Protein AF-A0A8J7I2N0-F1 (afdb_monomer)

Radius of gyration: 31.25 Å; Cα contacts (8 Å, |Δi|>4): 503; chains: 1; bounding box: 71×45×86 Å

Foldseek 3Di:
DLVVLLVLLVVLLVQVLVHDVSLVVLLVVLVVVLLVLLVVLLVLLVVVCVVPVVLVVVLVVVVCVVPVDPVVVVVVCLVCVLVCVVLVPPLVLLVLCLVVQDADPPADPVRRPRSVVSSCVSSVVVVVSSVVSVVSLVVSLSRPPDPVLCDVVHVCPVPSSLVSCCVRVNDVSSVVNVVSVVSNVSSSVVSVLVSCLRDCLVACVLVLLDDPCSVDSSVVSVVVSVVVSVVCVVCVNDPVLCVLLVSLVVLVVQLVVLVVVLVVVVVVVDPVVNVVSVVVSVSSVVSNVVSCVVRVSNVVVVVVVVVVSLVSSVVSVVVVVPDLLAQEEAEDPQRVVVLVVLLVDAAEEEEAEDDVVAPVRVVVSVVVQCVVVVPDPPRDYAYEYEAADQLSPADNYWYWYWDDHPPHTYTYTYGSDDVSVVVVVQVVSCVVSVHRHHYDWDFEPDDVVVQVVCCSPRVDHGDTHDDD

Sequence (468 aa):
SIQLKNAVIALLGVVFIRGFREAIGIAVFLVGVYLLLNLIVICVGLFQIVNQPTAIASWQAALFARHSNPLIMLAVATLLFPKLALGLSGFETGVTVMPLVQGSSNDTPQYPKGRIRNTRKLLTTAAVIMSFFLLTSSLITTLLIPAAEFANGGKAYGRALAYLAHLYLGNTFGTIYDLSTISILWFAGASAMAGLLNIVPRYLPRYGMAPNWARATRPLVLVYTTIAFIVTIIFRANVEAQGGAYATGVLVLMSSAALAVTLSIHRQRSKQKTLVFAIITLVFIYTTVVNIIERPEGIRIAAFFIGTIILTSLVSRVWRSTELRVERIEIDENARQFIAEESQGAIRIIANRLNEGDEQEYFCKEKEVREDNHIPSTDPVLFLEIMVSDASDFADVIRVKGVQVGNYRILRAESAAVPNAIAALLLHIRDQTGKIPHAYFGWVEGNPIQYLLRFILFGEGDIQGERI

Mean predicted aligned error: 11.88 Å

Organism: NCBI:txid2794033

Structure (mmCIF, N/CA/C/O backbone):
data_AF-A0A8J7I2N0-F1
#
_entry.id   AF-A0A8J7I2N0-F1
#
loop_
_atom_site.group_PDB
_atom_site.id
_atom_site.type_symbol
_atom_site.label_atom_id
_atom_site.label_alt_id
_atom_site.label_comp_id
_atom_site.label_asym_id
_atom_site.label_entity_id
_atom_site.label_seq_id
_atom_site.pdbx_PDB_ins_code
_atom_site.Cartn_x
_atom_site.Cartn_y
_atom_site.Cartn_z
_atom_site.occupancy
_atom_site.B_iso_or_equiv
_atom_site.auth_seq_id
_atom_site.auth_comp_id
_atom_site.auth_asym_id
_atom_site.auth_atom_id
_atom_site.pdbx_PDB_model_num
ATOM 1 N N . SER A 1 1 ? -7.565 -2.898 -25.913 1.00 65.25 1 SER A N 1
ATOM 2 C CA . SER A 1 1 ? -8.988 -2.491 -25.924 1.00 65.25 1 SER A CA 1
ATOM 3 C C . SER A 1 1 ? -9.542 -2.486 -24.500 1.00 65.25 1 SER A C 1
ATOM 5 O O . SER A 1 1 ? -8.970 -3.150 -23.639 1.00 65.25 1 SER A O 1
ATOM 7 N N . ILE A 1 2 ? -10.634 -1.755 -24.234 1.00 73.88 2 ILE A N 1
ATOM 8 C CA . ILE A 1 2 ? -11.323 -1.750 -22.922 1.00 73.88 2 ILE A CA 1
ATOM 9 C C . ILE A 1 2 ? -11.782 -3.167 -22.537 1.00 73.88 2 ILE A C 1
ATOM 11 O O . ILE A 1 2 ? -11.589 -3.588 -21.402 1.00 73.88 2 ILE A O 1
ATOM 15 N N . GLN A 1 3 ? -12.297 -3.932 -23.504 1.00 75.56 3 GLN A N 1
ATOM 16 C CA . GLN A 1 3 ? -12.745 -5.316 -23.308 1.00 75.56 3 GLN A CA 1
ATOM 17 C C . GLN A 1 3 ? -11.638 -6.228 -22.767 1.00 75.56 3 GLN A C 1
ATOM 19 O O . GLN A 1 3 ? -11.866 -6.951 -21.802 1.00 75.56 3 GLN A O 1
ATOM 24 N N . LEU A 1 4 ? -10.425 -6.144 -23.328 1.00 79.62 4 LEU A N 1
ATOM 25 C CA . LEU A 1 4 ? -9.295 -6.939 -22.849 1.00 79.62 4 LEU A CA 1
ATOM 26 C C . LEU A 1 4 ? -8.942 -6.586 -21.400 1.00 79.62 4 LEU A C 1
ATOM 28 O O . LEU A 1 4 ? -8.767 -7.481 -20.583 1.00 79.62 4 LEU A O 1
ATOM 32 N N . LYS A 1 5 ? -8.894 -5.293 -21.049 1.00 78.19 5 LYS A N 1
ATOM 33 C CA . LYS A 1 5 ? -8.591 -4.879 -19.668 1.00 78.19 5 LYS A CA 1
ATOM 34 C C . LYS A 1 5 ? -9.659 -5.352 -18.687 1.00 78.19 5 LYS A C 1
ATOM 36 O O . LYS A 1 5 ? -9.324 -5.844 -17.618 1.00 78.19 5 LYS A O 1
ATOM 41 N N . ASN A 1 6 ? -10.926 -5.275 -19.076 1.00 80.00 6 ASN A N 1
ATOM 42 C CA . ASN A 1 6 ? -12.037 -5.760 -18.265 1.00 80.00 6 ASN A CA 1
ATOM 43 C C . ASN A 1 6 ? -11.976 -7.281 -18.049 1.00 80.00 6 ASN A C 1
ATOM 45 O O . ASN A 1 6 ? -12.149 -7.741 -16.924 1.00 80.00 6 ASN A O 1
ATOM 49 N N . ALA A 1 7 ? -11.670 -8.063 -19.088 1.00 83.44 7 ALA A N 1
ATOM 50 C CA . ALA A 1 7 ? -11.493 -9.513 -18.961 1.00 83.44 7 ALA A CA 1
ATOM 51 C C . ALA A 1 7 ? -10.345 -9.865 -18.000 1.00 83.44 7 ALA A C 1
ATOM 53 O O . ALA A 1 7 ? -10.460 -10.742 -17.148 1.00 83.44 7 ALA A O 1
ATOM 54 N N . VAL A 1 8 ? -9.252 -9.117 -18.103 1.00 83.00 8 VAL A N 1
ATOM 55 C CA . VAL A 1 8 ? -8.057 -9.251 -17.273 1.00 83.00 8 VAL A CA 1
ATOM 56 C C . VAL A 1 8 ? -8.347 -8.871 -15.800 1.00 83.00 8 VAL A C 1
ATOM 58 O O . VAL A 1 8 ? -7.908 -9.568 -14.883 1.00 83.00 8 VAL A O 1
ATOM 61 N N . ILE A 1 9 ? -9.175 -7.849 -15.545 1.00 84.06 9 ILE A N 1
ATOM 62 C CA . ILE A 1 9 ? -9.681 -7.505 -14.198 1.00 84.06 9 ILE A CA 1
ATOM 63 C C . ILE A 1 9 ? -10.596 -8.605 -13.644 1.00 84.06 9 ILE A C 1
ATOM 65 O O . ILE A 1 9 ? -10.467 -8.972 -12.475 1.00 84.06 9 ILE A O 1
ATOM 69 N N . ALA A 1 10 ? -11.492 -9.161 -14.468 1.00 85.44 10 ALA A N 1
ATOM 70 C CA . ALA A 1 10 ? -12.362 -10.266 -14.063 1.00 85.44 10 ALA A CA 1
ATOM 71 C C . ALA A 1 10 ? -11.536 -11.479 -13.619 1.00 85.44 10 ALA A C 1
ATOM 73 O O . ALA A 1 10 ? -11.779 -12.038 -12.549 1.00 85.44 10 ALA A O 1
ATOM 74 N N . LEU A 1 11 ? -10.524 -11.846 -14.412 1.00 85.62 11 LEU A N 1
ATOM 75 C CA . LEU A 1 11 ? -9.653 -12.979 -14.114 1.00 85.62 11 LEU A CA 1
ATOM 76 C C . LEU A 1 11 ? -8.907 -12.778 -12.791 1.00 85.62 11 LEU A C 1
ATOM 78 O O . LEU A 1 11 ? -8.811 -13.705 -11.990 1.00 85.62 11 LEU A O 1
ATOM 82 N N . LEU A 1 12 ? -8.451 -11.550 -12.522 1.00 84.19 12 LEU A N 1
ATOM 83 C CA . LEU A 1 12 ? -7.837 -11.198 -11.244 1.00 84.19 12 LEU A CA 1
ATOM 84 C C . LEU A 1 12 ? -8.823 -11.374 -10.078 1.00 84.19 12 LEU A C 1
ATOM 86 O O . LEU A 1 12 ? -8.484 -12.011 -9.084 1.00 84.19 12 LEU A O 1
ATOM 90 N N . GLY A 1 13 ? -10.056 -10.875 -10.213 1.00 83.38 13 GLY A N 1
ATOM 91 C CA . GLY A 1 13 ? -11.102 -11.052 -9.200 1.00 83.38 13 GLY A CA 1
ATOM 92 C C . GLY A 1 13 ? -11.373 -12.526 -8.884 1.00 83.38 13 GLY A C 1
ATOM 93 O O . GLY A 1 13 ? -11.424 -12.908 -7.716 1.00 83.38 13 GLY A O 1
ATOM 94 N N . VAL A 1 14 ? -11.455 -13.379 -9.911 1.00 85.69 14 VAL A N 1
ATOM 95 C CA . VAL A 1 14 ? -11.649 -14.832 -9.751 1.00 85.69 14 VAL A CA 1
ATOM 96 C C . VAL A 1 14 ? -10.499 -15.478 -8.972 1.00 85.69 14 VAL A C 1
ATOM 98 O O . VAL A 1 14 ? -10.751 -16.261 -8.054 1.00 85.69 14 VAL A O 1
ATOM 101 N N . VAL A 1 15 ? -9.246 -15.123 -9.279 1.00 84.31 15 VAL A N 1
ATOM 102 C CA . VAL A 1 15 ? -8.064 -15.633 -8.558 1.00 84.31 15 VAL A CA 1
ATOM 103 C C . VAL A 1 15 ? -8.141 -15.292 -7.063 1.00 84.31 15 VAL A C 1
ATOM 105 O O . VAL A 1 15 ? -7.906 -16.155 -6.215 1.00 84.31 15 VAL A O 1
ATOM 108 N N . PHE A 1 16 ? -8.538 -14.065 -6.715 1.00 79.81 16 PHE A N 1
ATOM 109 C CA . PHE A 1 16 ? -8.645 -13.643 -5.314 1.00 79.81 16 PHE A CA 1
ATOM 110 C C . PHE A 1 16 ? -9.841 -14.240 -4.567 1.00 79.81 16 PHE A C 1
ATOM 112 O O . PHE A 1 16 ? -9.745 -14.460 -3.358 1.00 79.81 16 PHE A O 1
ATOM 119 N N . ILE A 1 17 ? -10.940 -14.554 -5.260 1.00 83.44 17 ILE A N 1
ATOM 120 C CA . ILE A 1 17 ? -12.069 -15.290 -4.668 1.00 83.44 17 ILE A CA 1
ATOM 121 C C . ILE A 1 17 ? -11.641 -16.713 -4.280 1.00 83.44 17 ILE A C 1
ATOM 123 O O . ILE A 1 17 ? -12.040 -17.207 -3.219 1.00 83.44 17 ILE A O 1
ATOM 127 N N . ARG A 1 18 ? -10.821 -17.358 -5.123 1.00 80.62 18 ARG A N 1
ATOM 128 C CA . ARG A 1 18 ? -10.357 -18.740 -4.935 1.00 80.62 18 ARG A CA 1
ATOM 129 C C . ARG A 1 18 ? -9.369 -18.867 -3.772 1.00 80.62 18 ARG A C 1
ATOM 131 O O . ARG A 1 18 ? -9.512 -19.769 -2.949 1.00 80.62 18 ARG A O 1
ATOM 138 N N . GLY A 1 19 ? -8.461 -17.901 -3.617 1.00 74.81 19 GLY A N 1
ATOM 139 C CA . GLY A 1 19 ? -7.714 -17.710 -2.375 1.00 74.81 19 GLY A CA 1
ATOM 140 C C . GLY A 1 19 ? -6.313 -17.125 -2.543 1.00 74.81 19 GLY A C 1
ATOM 141 O O . GLY A 1 19 ? -5.618 -17.344 -3.532 1.00 74.81 19 GLY A O 1
ATOM 142 N N . PHE A 1 20 ? -5.852 -16.423 -1.506 1.00 71.00 20 PHE A N 1
ATOM 143 C CA . PHE A 1 20 ? -4.576 -15.698 -1.509 1.00 71.00 20 PHE A CA 1
ATOM 144 C C . PHE A 1 20 ? -3.339 -16.594 -1.717 1.00 71.00 20 PHE A C 1
ATOM 146 O O . PHE A 1 20 ? -2.374 -16.190 -2.363 1.00 71.00 20 PHE A O 1
ATOM 153 N N . ARG A 1 21 ? -3.365 -17.833 -1.208 1.00 74.62 21 ARG A N 1
ATOM 154 C CA . ARG A 1 21 ? -2.244 -18.777 -1.350 1.00 74.62 21 ARG A CA 1
ATOM 155 C C . ARG A 1 21 ? -2.007 -19.177 -2.809 1.00 74.62 21 ARG A C 1
ATOM 157 O O . ARG A 1 21 ? -0.857 -19.280 -3.225 1.00 74.62 21 ARG A O 1
ATOM 164 N N . GLU A 1 22 ? -3.078 -19.376 -3.572 1.00 76.06 22 GLU A N 1
ATOM 165 C CA . GLU A 1 22 ? -2.989 -19.707 -4.997 1.00 76.06 22 GLU A CA 1
ATOM 166 C C . GLU A 1 22 ? -2.450 -18.517 -5.802 1.00 76.06 22 GLU A C 1
ATOM 168 O O . GLU A 1 22 ? -1.571 -18.689 -6.647 1.00 76.06 22 GLU A O 1
ATOM 173 N N . ALA A 1 23 ? -2.895 -17.299 -5.466 1.00 78.81 23 ALA A N 1
ATOM 174 C CA . ALA A 1 23 ? -2.398 -16.070 -6.079 1.00 78.81 23 ALA A CA 1
ATOM 175 C C . ALA A 1 23 ? -0.875 -15.909 -5.902 1.00 78.81 23 ALA A C 1
ATOM 177 O O . ALA A 1 23 ? -0.179 -15.600 -6.867 1.00 78.81 23 ALA A O 1
ATOM 178 N N . ILE A 1 24 ? -0.328 -16.177 -4.707 1.00 79.75 24 ILE A N 1
ATOM 179 C CA . ILE A 1 24 ? 1.128 -16.101 -4.471 1.00 79.75 24 ILE A CA 1
ATOM 180 C C . ILE A 1 24 ? 1.899 -17.081 -5.365 1.00 79.75 24 ILE A C 1
ATOM 182 O O . ILE A 1 24 ? 2.949 -16.717 -5.891 1.00 79.75 24 ILE A O 1
ATOM 186 N N . GLY A 1 25 ? 1.400 -18.306 -5.554 1.00 82.50 25 GLY A N 1
ATOM 187 C CA . GLY A 1 25 ? 2.069 -19.296 -6.405 1.00 82.50 25 GLY A CA 1
ATOM 188 C C . GLY A 1 25 ? 2.248 -18.796 -7.842 1.00 82.50 25 GLY A C 1
ATOM 189 O O . GLY A 1 25 ? 3.346 -18.865 -8.393 1.00 82.50 25 GLY A O 1
ATOM 190 N N . ILE A 1 26 ? 1.191 -18.204 -8.406 1.00 85.69 26 ILE A N 1
ATOM 191 C CA . ILE A 1 26 ? 1.220 -17.573 -9.734 1.00 85.69 26 ILE A CA 1
ATOM 192 C C . ILE A 1 26 ? 2.195 -16.386 -9.746 1.00 85.69 26 ILE A C 1
ATOM 194 O O . ILE A 1 26 ? 2.990 -16.247 -10.677 1.00 85.69 26 ILE A O 1
ATOM 198 N N . ALA A 1 27 ? 2.181 -15.565 -8.690 1.00 86.25 27 ALA A N 1
ATOM 199 C CA . ALA A 1 27 ? 3.058 -14.405 -8.550 1.00 86.25 27 ALA A CA 1
ATOM 200 C C . ALA A 1 27 ? 4.542 -14.784 -8.635 1.00 86.25 27 ALA A C 1
ATOM 202 O O . ALA A 1 27 ? 5.295 -14.161 -9.377 1.00 86.25 27 ALA A O 1
ATOM 203 N N . VAL A 1 28 ? 4.959 -15.817 -7.894 1.00 89.56 28 VAL A N 1
ATOM 204 C CA . VAL A 1 28 ? 6.361 -16.263 -7.847 1.00 89.56 28 VAL A CA 1
ATOM 205 C C . VAL A 1 28 ? 6.841 -16.690 -9.232 1.00 89.56 28 VAL A C 1
ATOM 207 O O . VAL A 1 28 ? 7.932 -16.299 -9.644 1.00 89.56 28 VAL A O 1
ATOM 210 N N . PHE A 1 29 ? 6.018 -17.439 -9.969 1.00 91.88 29 PHE A N 1
ATOM 211 C CA . PHE A 1 29 ? 6.348 -17.866 -11.326 1.00 91.88 29 PHE A CA 1
ATOM 212 C C . PHE A 1 29 ? 6.474 -16.676 -12.287 1.00 91.88 29 PHE A C 1
ATOM 214 O O . PHE A 1 29 ? 7.501 -16.528 -12.948 1.00 91.88 29 PHE A O 1
ATOM 221 N N . LEU A 1 30 ? 5.471 -15.790 -12.323 1.00 93.31 30 LEU A N 1
ATOM 222 C CA . LEU A 1 30 ? 5.473 -14.620 -13.209 1.00 93.31 30 LEU A CA 1
ATOM 223 C C . LEU A 1 30 ? 6.647 -13.677 -12.922 1.00 93.31 30 LEU A C 1
ATOM 225 O O . LEU A 1 30 ? 7.318 -13.230 -13.853 1.00 93.31 30 LEU A O 1
ATOM 229 N N . VAL A 1 31 ? 6.919 -13.398 -11.643 1.00 92.94 31 VAL A N 1
ATOM 230 C CA . VAL A 1 31 ? 8.052 -12.562 -11.225 1.00 92.94 31 VAL A CA 1
ATOM 231 C C . VAL A 1 31 ? 9.368 -13.228 -11.615 1.00 92.94 31 VAL A C 1
ATOM 233 O O . VAL A 1 31 ? 10.224 -12.566 -12.192 1.00 92.94 31 VAL A O 1
ATOM 236 N N . GLY A 1 32 ? 9.532 -14.528 -11.354 1.00 95.12 32 GLY A N 1
ATOM 237 C CA . GLY A 1 32 ? 10.750 -15.263 -11.700 1.00 95.12 32 GLY A CA 1
ATOM 238 C C . GLY A 1 32 ? 11.071 -15.200 -13.194 1.00 95.12 32 GLY A C 1
ATOM 239 O O . GLY A 1 32 ? 12.189 -14.845 -13.566 1.00 95.12 32 GLY A O 1
ATOM 240 N N . VAL A 1 33 ? 10.075 -15.462 -14.048 1.00 96.50 33 VAL A N 1
ATOM 241 C CA . VAL A 1 33 ? 10.218 -15.369 -15.511 1.00 96.50 33 VAL A CA 1
ATOM 242 C C . VAL A 1 33 ? 10.556 -13.940 -15.937 1.00 96.50 33 VAL A C 1
ATOM 244 O O . VAL A 1 33 ? 11.507 -13.733 -16.689 1.00 96.50 33 VAL A O 1
ATOM 247 N N . TYR A 1 34 ? 9.837 -12.941 -15.422 1.00 95.81 34 TYR A N 1
ATOM 248 C CA . TYR A 1 34 ? 10.063 -11.546 -15.792 1.00 95.81 34 TYR A CA 1
ATOM 249 C C . TYR A 1 34 ? 11.453 -11.041 -15.379 1.00 95.81 34 TYR A C 1
ATOM 251 O O . TYR A 1 34 ? 12.129 -10.375 -16.164 1.00 95.81 34 TYR A O 1
ATOM 259 N N . LEU A 1 35 ? 11.914 -11.367 -14.168 1.00 96.38 35 LEU A N 1
ATOM 260 C CA . LEU A 1 35 ? 13.252 -10.988 -13.706 1.00 96.38 35 LEU A CA 1
ATOM 261 C C . LEU A 1 35 ? 14.345 -11.678 -14.527 1.00 96.38 35 LEU A C 1
ATOM 263 O O . LEU A 1 35 ? 15.333 -11.033 -14.870 1.00 96.38 35 LEU A O 1
ATOM 267 N N . LEU A 1 36 ? 14.158 -12.950 -14.891 1.00 97.69 36 LEU A N 1
ATOM 268 C CA . LEU A 1 36 ? 15.097 -13.675 -15.747 1.00 97.69 36 LEU A CA 1
ATOM 269 C C . LEU A 1 36 ? 15.204 -13.032 -17.134 1.00 97.69 36 LEU A C 1
ATOM 271 O O . LEU A 1 36 ? 16.306 -12.771 -17.610 1.00 97.69 36 LEU A O 1
ATOM 275 N N . LEU A 1 37 ? 14.069 -12.734 -17.769 1.00 97.75 37 LEU A N 1
ATOM 276 C CA . LEU A 1 37 ? 14.053 -12.098 -19.085 1.00 97.75 37 LEU A CA 1
ATOM 277 C C . LEU A 1 37 ? 14.690 -10.704 -19.044 1.00 97.75 37 LEU A C 1
ATOM 279 O O . LEU A 1 37 ? 15.483 -10.372 -19.921 1.00 97.75 37 LEU A O 1
ATOM 283 N N . ASN A 1 38 ? 14.419 -9.911 -18.002 1.00 96.94 38 ASN A N 1
ATOM 284 C CA . ASN A 1 38 ? 15.099 -8.630 -17.802 1.00 96.94 38 ASN A CA 1
ATOM 285 C C . ASN A 1 38 ? 16.604 -8.791 -17.621 1.00 96.94 38 ASN A C 1
ATOM 287 O O . ASN A 1 38 ? 17.364 -8.015 -18.193 1.00 96.94 38 ASN A O 1
ATOM 291 N N . LEU A 1 39 ? 17.038 -9.788 -16.847 1.00 97.69 39 LEU A N 1
ATOM 292 C CA . LEU A 1 39 ? 18.455 -10.044 -16.624 1.00 97.69 39 LEU A CA 1
ATOM 293 C C . LEU A 1 39 ? 19.161 -10.350 -17.948 1.00 97.69 39 LEU A C 1
ATOM 295 O O . LEU A 1 39 ? 20.216 -9.783 -18.208 1.00 97.69 39 LEU A O 1
ATOM 299 N N . ILE A 1 40 ? 18.550 -11.163 -18.815 1.00 97.94 40 ILE A N 1
ATOM 300 C CA . ILE A 1 40 ? 19.077 -11.465 -20.154 1.00 97.94 40 ILE A CA 1
ATOM 301 C C . ILE A 1 40 ? 19.218 -10.183 -20.987 1.00 97.94 40 ILE A C 1
ATOM 303 O O . ILE A 1 40 ? 20.294 -9.921 -21.526 1.00 97.94 40 ILE A O 1
ATOM 307 N N . VAL A 1 41 ? 18.168 -9.356 -21.058 1.00 97.44 41 VAL A N 1
ATOM 308 C CA . VAL A 1 41 ? 18.194 -8.083 -21.805 1.00 97.44 41 VAL A CA 1
ATOM 309 C C . VAL A 1 41 ? 19.276 -7.148 -21.262 1.00 97.44 41 VAL A C 1
ATOM 311 O O . VAL A 1 41 ? 20.012 -6.539 -22.038 1.00 97.44 41 VAL A O 1
ATOM 314 N N . ILE A 1 42 ? 19.417 -7.066 -19.937 1.00 97.44 42 ILE A N 1
ATOM 315 C CA . ILE A 1 42 ? 20.438 -6.251 -19.274 1.00 97.44 42 ILE A CA 1
ATOM 316 C C . ILE A 1 42 ? 21.844 -6.753 -19.591 1.00 97.44 42 ILE A C 1
ATOM 318 O O . ILE A 1 42 ? 22.692 -5.954 -19.978 1.00 97.44 42 ILE A O 1
ATOM 322 N N . CYS A 1 43 ? 22.097 -8.057 -19.471 1.00 97.31 43 CYS A N 1
ATOM 323 C CA . CYS A 1 43 ? 23.394 -8.648 -19.786 1.00 97.31 43 CYS A CA 1
ATOM 324 C C . CYS A 1 43 ? 23.793 -8.389 -21.244 1.00 97.31 43 CYS A C 1
ATOM 326 O O . CYS A 1 43 ? 24.930 -7.997 -21.502 1.00 97.31 43 CYS A O 1
ATOM 328 N N . VAL A 1 44 ? 22.859 -8.538 -22.187 1.00 96.69 44 VAL A N 1
ATOM 329 C CA . VAL A 1 44 ? 23.109 -8.239 -23.604 1.00 96.69 44 VAL A CA 1
ATOM 330 C C . VAL A 1 44 ? 23.345 -6.748 -23.827 1.00 96.69 44 VAL A C 1
ATOM 332 O O . VAL A 1 44 ? 24.286 -6.388 -24.526 1.00 96.69 44 VAL A O 1
ATOM 335 N N . GLY A 1 45 ? 22.562 -5.868 -23.199 1.00 95.44 45 GLY A N 1
ATOM 336 C CA . GLY A 1 45 ? 22.783 -4.423 -23.279 1.00 95.44 45 GLY A CA 1
ATOM 337 C C . GLY A 1 45 ? 24.162 -4.013 -22.752 1.00 95.44 45 GLY A C 1
ATOM 338 O O . GLY A 1 45 ? 24.889 -3.278 -23.414 1.00 95.44 45 GLY A O 1
ATOM 339 N N . LEU A 1 46 ? 24.572 -4.546 -21.599 1.00 94.94 46 LEU A N 1
ATOM 340 C CA . LEU A 1 46 ? 25.909 -4.311 -21.046 1.00 94.94 46 LEU A CA 1
ATOM 341 C C . LEU A 1 46 ? 27.010 -4.827 -21.980 1.00 94.94 46 LEU A C 1
ATOM 343 O O . LEU A 1 46 ? 28.001 -4.131 -22.189 1.00 94.94 46 LEU A O 1
ATOM 347 N N . PHE A 1 47 ? 26.821 -5.999 -22.590 1.00 95.25 47 PHE A N 1
ATOM 348 C CA . PHE A 1 47 ? 27.749 -6.534 -23.587 1.00 95.25 47 PHE A CA 1
ATOM 349 C C . PHE A 1 47 ? 27.892 -5.605 -24.803 1.00 95.25 47 PHE A C 1
ATOM 351 O O . PHE A 1 47 ? 29.009 -5.352 -25.250 1.00 95.25 47 PHE A O 1
ATOM 358 N N . GLN A 1 48 ? 26.791 -5.028 -25.299 1.00 93.56 48 GLN A N 1
ATOM 359 C CA . GLN A 1 48 ? 26.844 -4.057 -26.400 1.00 93.56 48 GLN A CA 1
ATOM 360 C C . GLN A 1 48 ? 27.608 -2.783 -26.021 1.00 93.56 48 GLN A C 1
ATOM 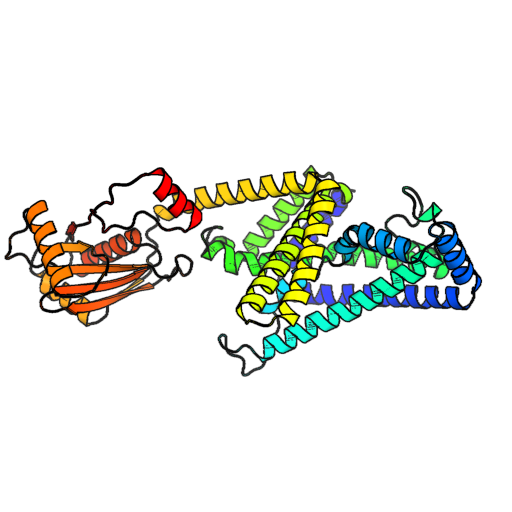362 O O . GLN A 1 48 ? 28.396 -2.289 -26.823 1.00 93.56 48 GLN A O 1
ATOM 367 N N . ILE A 1 49 ? 27.440 -2.281 -24.793 1.00 92.06 49 ILE A N 1
ATOM 368 C CA . ILE A 1 49 ? 28.170 -1.099 -24.306 1.00 92.06 49 ILE A CA 1
ATOM 369 C C . ILE A 1 49 ? 29.674 -1.367 -24.236 1.00 92.06 49 ILE A C 1
ATOM 371 O O . ILE A 1 49 ? 30.465 -0.533 -24.670 1.00 92.06 49 ILE A O 1
ATOM 375 N N . VAL A 1 50 ? 30.078 -2.529 -23.715 1.00 92.31 50 VAL A N 1
ATOM 376 C CA . VAL A 1 50 ? 31.498 -2.906 -23.627 1.00 92.31 50 VAL A CA 1
ATOM 377 C C . VAL A 1 50 ? 32.131 -2.999 -25.020 1.00 92.31 50 VAL A C 1
ATOM 379 O O . VAL A 1 50 ? 33.263 -2.558 -25.205 1.00 92.31 50 VAL A O 1
ATOM 382 N N . ASN A 1 51 ? 31.389 -3.496 -26.013 1.00 91.38 51 ASN A N 1
ATOM 383 C CA . ASN A 1 51 ? 31.862 -3.597 -27.397 1.00 91.38 51 ASN A CA 1
ATOM 384 C C . ASN A 1 51 ? 31.790 -2.277 -28.183 1.00 91.38 51 ASN A C 1
ATOM 386 O O . ASN A 1 51 ? 32.390 -2.176 -29.253 1.00 91.38 51 ASN A O 1
ATOM 390 N N . GLN A 1 52 ? 31.086 -1.260 -27.676 1.00 85.75 52 GLN A N 1
ATOM 391 C CA . GLN A 1 52 ? 30.971 0.065 -28.294 1.00 85.75 52 GLN A CA 1
ATOM 392 C C . GLN A 1 52 ? 31.357 1.177 -27.300 1.00 85.75 52 GLN A C 1
ATOM 394 O O . GLN A 1 52 ? 30.493 1.913 -26.814 1.00 85.75 52 GLN A O 1
ATOM 399 N N . PRO A 1 53 ? 32.664 1.377 -27.027 1.00 79.06 53 PRO A N 1
ATOM 400 C CA . PRO A 1 53 ? 33.133 2.365 -26.047 1.00 79.06 53 PRO A CA 1
ATOM 401 C C . PRO A 1 53 ? 32.709 3.809 -26.369 1.00 79.06 53 PRO A C 1
ATOM 403 O O . PRO A 1 53 ? 32.617 4.659 -25.480 1.00 79.06 53 PRO A O 1
ATOM 406 N N . THR A 1 54 ? 32.413 4.093 -27.640 1.00 85.56 54 THR A N 1
ATOM 407 C CA . THR A 1 54 ? 31.929 5.396 -28.112 1.00 85.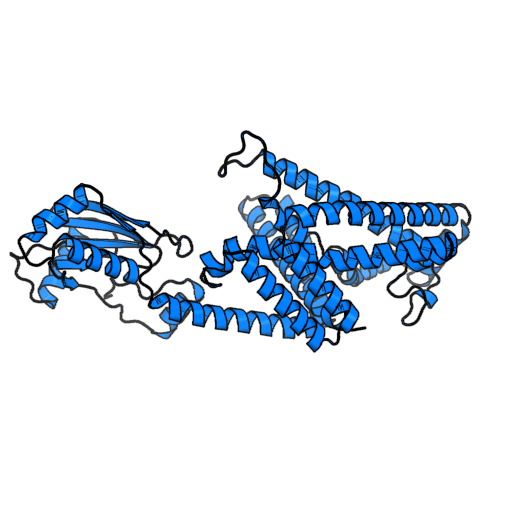56 54 THR A CA 1
ATOM 408 C C . THR A 1 54 ? 30.582 5.789 -27.503 1.00 85.56 54 THR A C 1
ATOM 410 O O . THR A 1 54 ? 30.319 6.984 -27.369 1.00 85.56 54 THR A O 1
ATOM 413 N N . ALA A 1 55 ? 29.748 4.836 -27.070 1.00 83.19 55 ALA A N 1
ATOM 414 C CA . ALA A 1 55 ? 28.473 5.123 -26.408 1.00 83.19 55 ALA A CA 1
ATOM 415 C C . ALA A 1 55 ? 28.673 5.885 -25.084 1.00 83.19 55 ALA A C 1
ATOM 417 O O . ALA A 1 55 ? 27.981 6.863 -24.808 1.00 83.19 55 ALA A O 1
ATOM 418 N N . ILE A 1 56 ? 29.678 5.499 -24.291 1.00 86.38 56 ILE A N 1
ATOM 419 C CA . ILE A 1 56 ? 29.992 6.174 -23.023 1.00 86.38 56 ILE A CA 1
ATOM 420 C C . ILE A 1 56 ? 30.591 7.556 -23.294 1.00 86.38 56 ILE A C 1
ATOM 422 O O . ILE A 1 56 ? 30.171 8.540 -22.686 1.00 86.38 56 ILE A O 1
ATOM 426 N N . ALA A 1 57 ? 31.541 7.641 -24.230 1.00 86.50 57 ALA A N 1
ATOM 427 C CA . ALA A 1 57 ? 32.202 8.899 -24.566 1.00 86.50 57 ALA A CA 1
ATOM 428 C C . ALA A 1 57 ? 31.216 9.938 -25.130 1.00 86.50 57 ALA A C 1
ATOM 430 O O . ALA A 1 57 ? 31.238 11.100 -24.729 1.00 86.50 57 ALA A O 1
ATOM 431 N N . SER A 1 58 ? 30.311 9.517 -26.019 1.00 86.06 58 SER A N 1
ATOM 432 C CA . SER A 1 58 ? 29.280 10.390 -26.596 1.00 86.06 58 SER A CA 1
ATOM 433 C C . SER A 1 58 ? 28.262 10.854 -25.555 1.00 86.06 58 SER A C 1
ATOM 435 O O . SER A 1 58 ? 27.915 12.035 -25.534 1.00 86.06 58 SER A O 1
ATOM 437 N N . TRP A 1 59 ? 27.841 9.973 -24.643 1.00 88.19 59 TRP A N 1
ATOM 438 C CA . TRP A 1 59 ? 26.979 10.348 -23.523 1.00 88.19 59 TRP A CA 1
ATOM 439 C C . TRP A 1 59 ? 27.648 11.373 -22.600 1.00 88.19 59 TRP A C 1
ATOM 441 O O . TRP A 1 59 ? 27.039 12.397 -22.286 1.00 88.19 59 TRP A O 1
ATOM 451 N N . GLN A 1 60 ? 28.910 11.152 -22.215 1.00 87.31 60 GLN A N 1
ATOM 452 C CA . GLN A 1 60 ? 29.669 12.107 -21.400 1.00 87.31 60 GLN A CA 1
ATOM 453 C C . GLN A 1 60 ? 29.794 13.461 -22.104 1.00 87.31 60 GLN A C 1
ATOM 455 O O . GLN A 1 60 ? 29.500 14.495 -21.504 1.00 87.31 60 GLN A O 1
ATOM 460 N N . ALA A 1 61 ? 30.165 13.464 -23.387 1.00 87.81 61 ALA A N 1
ATOM 461 C CA . ALA A 1 61 ? 30.283 14.686 -24.175 1.00 87.81 61 ALA A CA 1
ATOM 462 C C . ALA A 1 61 ? 28.950 15.451 -24.250 1.00 87.81 61 ALA A C 1
ATOM 464 O O . ALA A 1 61 ? 28.922 16.657 -24.014 1.00 87.81 61 ALA A O 1
ATOM 465 N N . ALA A 1 62 ? 27.834 14.760 -24.501 1.00 86.19 62 ALA A N 1
ATOM 466 C CA . ALA A 1 62 ? 26.505 15.371 -24.539 1.00 86.19 62 ALA A CA 1
ATOM 467 C C . ALA A 1 62 ? 26.088 15.961 -23.180 1.00 86.19 62 ALA A C 1
ATOM 469 O O . ALA A 1 62 ? 25.480 17.033 -23.117 1.00 86.19 62 ALA A O 1
ATOM 470 N N . LEU A 1 63 ? 26.435 15.278 -22.088 1.00 86.12 63 LEU A N 1
ATOM 471 C CA . LEU A 1 63 ? 26.104 15.689 -20.729 1.00 86.12 63 LEU A CA 1
ATOM 472 C C . LEU A 1 63 ? 26.846 16.976 -20.334 1.00 86.12 63 LEU A C 1
ATOM 474 O O . LEU A 1 63 ? 26.209 17.918 -19.858 1.00 86.12 63 LEU A O 1
ATOM 478 N N . PHE A 1 64 ? 28.148 17.066 -20.621 1.00 88.44 64 PHE A N 1
ATOM 479 C CA . PHE A 1 64 ? 28.941 18.279 -20.383 1.00 88.44 64 PHE A CA 1
ATOM 480 C C . PHE A 1 64 ? 28.648 19.410 -21.377 1.00 88.44 64 PHE A C 1
ATOM 482 O O . PHE A 1 64 ? 28.763 20.580 -21.012 1.00 88.44 64 PHE A O 1
ATOM 489 N N . ALA A 1 65 ? 28.216 19.092 -22.601 1.00 87.50 65 ALA A N 1
ATOM 490 C CA . ALA A 1 65 ? 27.778 20.100 -23.566 1.00 87.50 65 ALA A CA 1
ATOM 491 C C . ALA A 1 65 ? 26.500 20.821 -23.107 1.00 87.50 65 ALA A C 1
ATOM 493 O O . ALA A 1 65 ? 26.360 22.024 -23.315 1.00 87.50 65 ALA A O 1
ATOM 494 N N . ARG A 1 66 ? 25.564 20.101 -22.471 1.00 83.81 66 ARG A N 1
ATOM 495 C CA . ARG A 1 66 ? 24.289 20.666 -21.998 1.00 83.81 66 ARG A CA 1
ATOM 496 C C . ARG A 1 66 ? 24.368 21.253 -20.591 1.00 83.81 66 ARG A C 1
ATOM 498 O O . ARG A 1 66 ? 23.685 22.232 -20.294 1.00 83.81 66 ARG A O 1
ATOM 505 N N . HIS A 1 67 ? 25.184 20.661 -19.727 1.00 84.12 67 HIS A N 1
ATOM 506 C CA . HIS A 1 67 ? 25.412 21.118 -18.364 1.00 84.12 67 HIS A CA 1
ATOM 507 C C . HIS A 1 67 ? 26.916 21.200 -18.123 1.00 84.12 67 HIS A C 1
ATOM 509 O O . HIS A 1 67 ? 27.553 20.214 -17.792 1.00 84.12 67 HIS A O 1
ATOM 515 N N . SER A 1 68 ? 27.511 22.377 -18.266 1.00 81.69 68 SER A N 1
ATOM 516 C CA . SER A 1 68 ? 28.965 22.539 -18.142 1.00 81.69 68 SER A CA 1
ATOM 517 C C . SER A 1 68 ? 29.485 22.460 -16.697 1.00 81.69 68 SER A 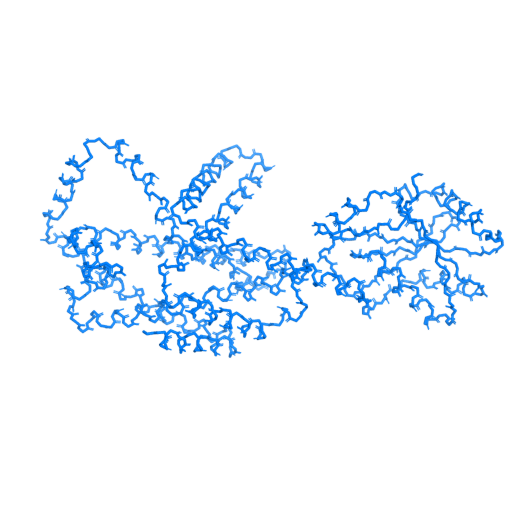C 1
ATOM 519 O O . SER A 1 68 ? 30.683 22.287 -16.491 1.00 81.69 68 SER A O 1
ATOM 521 N N . ASN A 1 69 ? 28.608 22.543 -15.686 1.00 88.19 69 ASN A N 1
ATOM 522 C CA . ASN A 1 69 ? 28.982 22.51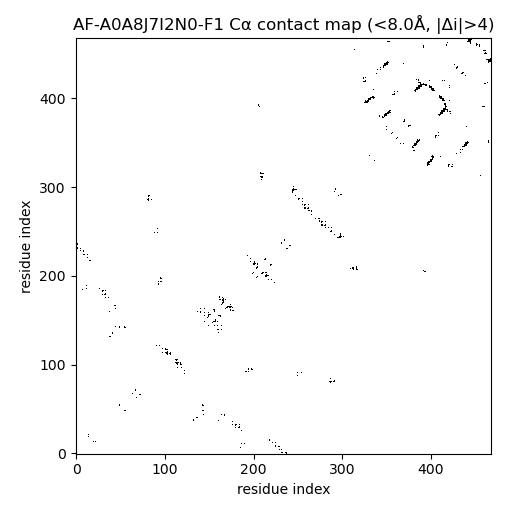7 -14.268 1.00 88.19 69 ASN A CA 1
ATOM 523 C C . ASN A 1 69 ? 28.343 21.320 -13.521 1.00 88.19 69 ASN A C 1
ATOM 525 O O . ASN A 1 69 ? 27.110 21.231 -13.481 1.00 88.19 69 ASN A O 1
ATOM 529 N N . PRO A 1 70 ? 29.136 20.456 -12.852 1.00 87.69 70 PRO A N 1
ATOM 530 C CA . PRO A 1 70 ? 28.632 19.357 -12.022 1.00 87.69 70 PRO A CA 1
ATOM 531 C C . PRO A 1 70 ? 27.630 19.772 -10.932 1.00 87.69 70 PRO A C 1
ATOM 533 O O . PRO A 1 70 ? 26.698 19.025 -10.642 1.00 87.69 70 PRO A O 1
ATOM 536 N N . LEU A 1 71 ? 27.756 20.973 -10.356 1.00 88.62 71 LEU A N 1
ATOM 537 C CA . LEU A 1 71 ? 26.785 21.497 -9.383 1.00 88.62 71 LEU A CA 1
ATOM 538 C C . LEU A 1 71 ? 25.409 21.726 -10.016 1.00 88.62 71 LEU A C 1
ATOM 540 O O . LEU A 1 71 ? 24.389 21.425 -9.399 1.00 88.62 71 LEU A O 1
ATOM 544 N N . ILE A 1 72 ? 25.376 22.211 -11.260 1.00 87.56 72 ILE A N 1
ATOM 545 C CA . ILE A 1 72 ? 24.128 22.393 -12.011 1.00 87.56 72 ILE A CA 1
ATOM 546 C C . ILE A 1 72 ? 23.524 21.028 -12.339 1.00 87.56 72 ILE A C 1
ATOM 548 O O . ILE A 1 72 ? 22.317 20.857 -12.197 1.00 87.56 72 ILE A O 1
ATOM 552 N N . MET A 1 73 ? 24.341 20.036 -12.707 1.00 88.81 73 MET A N 1
ATOM 553 C CA . MET A 1 73 ? 23.855 18.668 -12.919 1.00 88.81 73 MET A CA 1
ATOM 554 C C . MET A 1 73 ? 23.213 18.098 -11.653 1.00 88.81 73 MET A C 1
ATOM 556 O O . MET A 1 73 ? 22.132 17.524 -11.729 1.00 88.81 73 MET A O 1
ATOM 560 N N . LEU A 1 74 ? 23.844 18.288 -10.490 1.00 86.38 74 LEU A N 1
ATOM 561 C CA . LEU A 1 74 ? 23.315 17.828 -9.207 1.00 86.38 74 LEU A CA 1
ATOM 562 C C . LEU A 1 74 ? 22.010 18.553 -8.852 1.00 86.38 74 LEU A C 1
ATOM 564 O O . LEU A 1 74 ? 21.044 17.911 -8.437 1.00 86.38 74 LEU A O 1
ATOM 568 N N . ALA A 1 75 ? 21.938 19.867 -9.080 1.00 86.12 75 ALA A N 1
ATOM 569 C CA . ALA A 1 75 ? 20.719 20.646 -8.879 1.00 86.12 75 ALA A CA 1
ATOM 570 C C . ALA A 1 75 ? 19.575 20.177 -9.797 1.00 86.12 75 ALA A C 1
ATOM 572 O O . ALA A 1 75 ? 18.464 19.945 -9.325 1.00 86.12 75 ALA A O 1
ATOM 573 N N . VAL A 1 76 ? 19.849 19.962 -11.088 1.00 86.31 76 VAL A N 1
ATOM 574 C CA . VAL A 1 76 ? 18.867 19.457 -12.061 1.00 86.31 76 VAL A CA 1
ATOM 575 C C . VAL A 1 76 ? 18.447 18.026 -11.725 1.00 86.31 76 VAL A C 1
ATOM 577 O O . VAL A 1 76 ? 17.259 17.719 -11.759 1.00 86.31 76 VAL A O 1
ATOM 580 N N . ALA A 1 77 ? 19.381 17.155 -11.339 1.00 84.62 77 ALA A N 1
ATOM 581 C CA . ALA A 1 77 ? 19.069 15.796 -10.903 1.00 84.62 77 ALA A CA 1
ATOM 582 C C . ALA A 1 77 ? 18.170 15.799 -9.658 1.00 84.62 77 ALA A C 1
ATOM 584 O O . ALA A 1 77 ? 17.211 15.034 -9.596 1.00 84.62 77 ALA A O 1
ATOM 585 N N . THR A 1 78 ? 18.421 16.701 -8.705 1.00 78.50 78 THR A N 1
ATOM 586 C CA . THR A 1 78 ? 17.583 16.873 -7.506 1.00 78.50 78 THR A CA 1
ATOM 587 C C . THR A 1 78 ? 16.190 17.398 -7.861 1.00 78.50 78 THR A C 1
ATOM 589 O O . THR A 1 78 ? 15.197 16.918 -7.320 1.00 78.50 78 THR A O 1
ATOM 592 N N . LEU A 1 79 ? 16.096 18.330 -8.815 1.00 81.31 79 LEU A N 1
ATOM 593 C CA . LEU A 1 79 ? 14.827 18.857 -9.330 1.00 81.31 79 LEU A CA 1
ATOM 594 C C . LEU A 1 79 ? 14.008 17.792 -10.080 1.00 81.31 79 LEU A C 1
ATOM 596 O O . LEU A 1 79 ? 12.781 17.806 -10.027 1.00 81.31 79 LEU A O 1
ATOM 600 N N . LEU A 1 80 ? 14.672 16.868 -10.780 1.00 81.62 80 LEU A N 1
ATOM 601 C CA . LEU A 1 80 ? 14.033 15.782 -11.532 1.00 81.62 80 LEU A CA 1
ATOM 602 C C . LEU A 1 80 ? 13.782 14.525 -10.691 1.00 81.62 80 LEU A C 1
ATOM 604 O O . LEU A 1 80 ? 12.959 13.698 -11.081 1.00 81.62 80 LEU A O 1
ATOM 608 N N . PHE A 1 81 ? 14.436 14.389 -9.535 1.00 76.94 81 PHE A N 1
ATOM 609 C CA . PHE A 1 81 ? 14.276 13.260 -8.617 1.00 76.94 81 PHE A CA 1
ATOM 610 C C . PHE A 1 81 ? 12.808 12.927 -8.287 1.00 76.94 81 PHE A C 1
ATOM 612 O O . PHE A 1 81 ? 12.467 11.742 -8.320 1.00 76.94 81 PHE A O 1
ATOM 619 N N . PRO A 1 82 ? 11.900 13.904 -8.069 1.00 70.38 82 PRO A N 1
ATOM 620 C CA . PRO A 1 82 ? 10.478 13.628 -7.882 1.00 70.38 82 PRO A CA 1
ATOM 621 C C . PRO A 1 82 ? 9.848 12.754 -8.972 1.00 70.38 82 PRO A C 1
ATOM 623 O O . PRO A 1 82 ? 9.002 11.912 -8.676 1.00 70.38 82 PRO A O 1
ATOM 626 N N . LYS A 1 83 ? 10.296 12.883 -10.227 1.00 72.25 83 LYS A N 1
ATOM 627 C CA . LYS A 1 83 ? 9.791 12.074 -11.350 1.00 72.25 83 LYS A CA 1
ATOM 628 C C . LYS A 1 83 ? 10.215 10.610 -11.248 1.00 72.25 83 LYS A C 1
ATOM 630 O O . LYS A 1 83 ? 9.519 9.737 -11.758 1.00 72.25 83 LYS A O 1
ATOM 635 N N . LEU A 1 84 ? 11.323 10.340 -10.559 1.00 74.38 84 LEU A N 1
ATOM 636 C CA . LEU A 1 84 ? 11.823 8.995 -10.276 1.00 74.38 84 LEU A CA 1
ATOM 637 C C . LEU A 1 84 ? 11.175 8.378 -9.034 1.00 74.38 84 LEU A C 1
ATOM 639 O O . LEU A 1 84 ? 11.192 7.157 -8.892 1.00 74.38 84 LEU A O 1
ATOM 643 N N . ALA A 1 85 ? 10.568 9.184 -8.157 1.00 69.06 85 ALA A N 1
ATOM 644 C CA . ALA A 1 85 ? 9.934 8.692 -6.936 1.00 69.06 85 ALA A CA 1
ATOM 645 C C . ALA A 1 85 ? 8.777 7.722 -7.222 1.00 69.06 85 ALA A C 1
ATOM 647 O O . ALA A 1 85 ? 8.539 6.808 -6.437 1.00 69.06 85 ALA A O 1
ATOM 648 N N . LEU A 1 86 ? 8.123 7.840 -8.385 1.00 67.44 86 LEU A N 1
ATOM 649 C CA . LEU A 1 86 ? 7.126 6.865 -8.836 1.00 67.44 86 LEU A CA 1
ATOM 650 C C . LEU A 1 86 ? 7.720 5.458 -9.040 1.00 67.44 86 LEU A C 1
ATOM 652 O O . LEU A 1 86 ? 7.013 4.466 -8.913 1.00 67.44 86 LEU A O 1
ATOM 656 N N . GLY A 1 87 ? 9.021 5.355 -9.325 1.00 70.56 87 GLY A N 1
ATOM 657 C CA . GLY A 1 87 ? 9.737 4.081 -9.431 1.00 70.56 87 GLY A CA 1
ATOM 658 C C . GLY A 1 87 ? 9.965 3.382 -8.086 1.00 70.56 87 GLY A C 1
ATOM 659 O O . GLY A 1 87 ? 10.306 2.202 -8.066 1.00 70.56 87 GLY A O 1
ATOM 660 N N . LEU A 1 88 ? 9.756 4.080 -6.962 1.00 71.06 88 LEU A N 1
ATOM 661 C CA . LEU A 1 88 ? 9.770 3.497 -5.612 1.00 71.06 88 LEU A CA 1
ATOM 662 C C . LEU A 1 88 ? 8.413 2.886 -5.225 1.00 71.06 88 LEU A C 1
ATOM 664 O O . LEU A 1 88 ? 8.308 2.202 -4.205 1.00 71.06 88 LEU A O 1
ATOM 668 N N . SER A 1 89 ? 7.386 3.129 -6.038 1.00 73.12 89 SER A N 1
ATOM 669 C CA . SER A 1 89 ? 6.027 2.648 -5.832 1.00 73.12 89 SER A CA 1
ATOM 670 C C . SER A 1 89 ? 5.974 1.122 -5.959 1.00 73.12 89 SER A C 1
ATOM 672 O O . SER A 1 89 ? 6.433 0.545 -6.943 1.00 73.12 89 SER A O 1
ATOM 674 N N . GLY A 1 90 ? 5.461 0.455 -4.931 1.00 75.56 90 GLY A N 1
ATOM 675 C CA . GLY A 1 90 ? 5.491 -0.995 -4.736 1.00 75.56 90 GLY A CA 1
ATOM 676 C C . GLY A 1 90 ? 6.025 -1.387 -3.356 1.00 75.56 90 GLY A C 1
ATOM 677 O O . GLY A 1 90 ? 5.551 -2.364 -2.766 1.00 75.56 90 GLY A O 1
ATOM 678 N N . PHE A 1 91 ? 6.938 -0.598 -2.779 1.00 77.12 91 PHE A N 1
ATOM 679 C CA . PHE A 1 91 ? 7.450 -0.831 -1.424 1.00 77.12 91 PHE A CA 1
ATOM 680 C C . PHE A 1 91 ? 6.368 -0.718 -0.355 1.00 77.12 91 PHE A C 1
ATOM 682 O O . PHE A 1 91 ? 6.358 -1.503 0.593 1.00 77.12 91 PHE A O 1
ATOM 689 N N . GLU A 1 92 ? 5.433 0.217 -0.519 1.00 77.50 92 GLU A N 1
ATOM 690 C CA . GLU A 1 92 ? 4.284 0.377 0.362 1.00 77.50 92 GLU A CA 1
ATOM 691 C C . GLU A 1 92 ? 3.476 -0.919 0.429 1.00 77.50 92 GLU A C 1
ATOM 693 O O . GLU A 1 92 ? 3.191 -1.403 1.525 1.00 77.50 92 GLU A O 1
ATOM 698 N N . THR A 1 93 ? 3.224 -1.562 -0.719 1.00 75.12 93 THR A N 1
ATOM 699 C CA . THR A 1 93 ? 2.517 -2.851 -0.773 1.00 75.12 93 THR A CA 1
ATOM 700 C C . THR A 1 93 ? 3.312 -3.962 -0.082 1.00 75.12 93 THR A C 1
ATOM 702 O O . THR A 1 93 ? 2.739 -4.732 0.691 1.00 75.12 93 THR A O 1
ATOM 705 N N . GLY A 1 94 ? 4.642 -3.979 -0.228 1.00 75.31 94 GLY A N 1
ATOM 706 C CA . GLY A 1 94 ? 5.529 -4.899 0.492 1.00 75.31 94 GLY A CA 1
ATOM 707 C C . GLY A 1 94 ? 5.500 -4.723 2.018 1.00 75.31 94 GLY A C 1
ATOM 708 O O . GLY A 1 94 ? 5.608 -5.695 2.766 1.00 75.31 94 GLY A O 1
ATOM 709 N N . VAL A 1 95 ? 5.285 -3.501 2.507 1.00 79.06 95 VAL A N 1
ATOM 710 C CA . VAL A 1 95 ? 5.101 -3.227 3.942 1.00 79.06 95 VAL A CA 1
ATOM 711 C C . VAL A 1 95 ? 3.716 -3.682 4.418 1.00 79.06 95 VAL A C 1
ATOM 713 O O . VAL A 1 95 ? 3.577 -4.190 5.531 1.00 79.06 95 VAL A O 1
ATOM 716 N N . THR A 1 96 ? 2.685 -3.598 3.574 1.00 77.69 96 THR A N 1
ATOM 717 C CA . THR A 1 96 ? 1.333 -4.049 3.953 1.00 77.69 96 THR A CA 1
ATOM 718 C C . THR A 1 96 ? 1.233 -5.561 4.182 1.00 77.69 96 THR A C 1
ATOM 720 O O . THR A 1 96 ? 0.370 -6.010 4.934 1.00 77.69 96 THR A O 1
ATOM 723 N N . VAL A 1 97 ? 2.129 -6.365 3.596 1.00 78.12 97 VAL A N 1
ATOM 724 C CA . VAL A 1 97 ? 2.123 -7.835 3.739 1.00 78.12 97 VAL A CA 1
ATOM 725 C C . VAL A 1 97 ? 2.924 -8.346 4.941 1.00 78.12 97 VAL A C 1
ATOM 727 O O . VAL A 1 97 ? 2.927 -9.547 5.200 1.00 78.12 97 VAL A O 1
ATOM 730 N N . MET A 1 98 ? 3.540 -7.466 5.742 1.00 84.38 98 MET A N 1
ATOM 731 C CA . MET A 1 98 ? 4.283 -7.844 6.957 1.00 84.38 98 MET A CA 1
ATOM 732 C C . MET A 1 98 ? 3.541 -8.804 7.907 1.00 84.38 98 MET A C 1
ATOM 734 O O . MET A 1 98 ? 4.185 -9.711 8.437 1.00 84.38 98 MET A O 1
ATOM 738 N N . PRO A 1 99 ? 2.218 -8.665 8.149 1.00 81.44 99 PRO A N 1
ATOM 739 C CA . PRO A 1 99 ? 1.485 -9.591 9.017 1.00 81.44 99 PRO A CA 1
ATOM 740 C C . PRO A 1 99 ? 1.430 -11.030 8.489 1.00 81.44 99 PRO A C 1
ATOM 742 O O . PRO A 1 99 ? 1.238 -11.953 9.275 1.00 81.44 99 PRO A O 1
ATOM 745 N N . LEU A 1 100 ? 1.605 -11.212 7.177 1.00 79.94 100 LEU A N 1
ATOM 746 C CA . LEU A 1 100 ? 1.536 -12.500 6.486 1.00 79.94 100 LEU A CA 1
ATOM 747 C C . LEU A 1 100 ? 2.889 -13.223 6.474 1.00 79.94 100 LEU A C 1
ATOM 749 O O . LEU A 1 100 ? 2.957 -14.402 6.137 1.00 79.94 100 LEU A O 1
ATOM 753 N N . VAL A 1 101 ? 3.971 -12.531 6.847 1.00 87.00 101 VAL A N 1
ATOM 754 C CA . VAL A 1 101 ? 5.305 -13.124 6.929 1.00 87.00 101 VAL A CA 1
ATOM 755 C C . VAL A 1 101 ? 5.344 -14.127 8.080 1.00 87.00 101 VAL A C 1
ATOM 757 O O . VAL A 1 101 ? 5.009 -13.813 9.230 1.00 87.00 101 VAL A O 1
ATOM 760 N N . GLN A 1 102 ? 5.779 -15.345 7.763 1.00 87.56 102 GLN A N 1
ATOM 761 C CA . GLN A 1 102 ? 5.916 -16.416 8.740 1.00 87.56 102 GLN A CA 1
ATOM 762 C C . GLN A 1 102 ? 6.951 -16.036 9.810 1.00 87.56 102 GLN A C 1
ATOM 764 O O . GLN A 1 102 ? 8.058 -15.586 9.497 1.00 87.56 102 GLN A O 1
ATOM 769 N N . GLY A 1 103 ? 6.565 -16.194 11.076 1.00 89.25 103 GLY A N 1
ATOM 770 C CA . GLY A 1 103 ? 7.437 -16.004 12.234 1.00 89.25 103 GLY A CA 1
ATOM 771 C C . GLY A 1 103 ? 8.252 -17.252 12.576 1.00 89.25 103 GLY A C 1
ATOM 772 O O . GLY A 1 103 ? 8.176 -18.270 11.889 1.00 89.25 103 GLY A O 1
ATOM 773 N N . SER A 1 104 ? 9.027 -17.173 13.654 1.00 88.94 104 SER A N 1
ATOM 774 C CA . SER A 1 104 ? 9.646 -18.355 14.272 1.00 88.94 104 SER A CA 1
ATOM 775 C C . SER A 1 104 ? 8.600 -19.159 15.054 1.00 88.94 104 SER A C 1
ATOM 777 O O . SER A 1 104 ? 7.593 -18.605 15.484 1.00 88.94 104 SER A O 1
ATOM 779 N N . SER A 1 105 ? 8.864 -20.442 15.317 1.00 87.88 105 SER A N 1
ATOM 780 C CA . SER A 1 105 ? 8.001 -21.294 16.158 1.00 87.88 105 SER A CA 1
ATOM 781 C C . SER A 1 105 ? 7.759 -20.729 17.563 1.00 87.88 105 SER A C 1
ATOM 783 O O . SER A 1 105 ? 6.718 -20.981 18.154 1.00 87.88 105 SER A O 1
ATOM 785 N N . ASN A 1 106 ? 8.711 -19.946 18.079 1.00 88.44 106 ASN A N 1
ATOM 786 C CA . ASN A 1 106 ? 8.680 -19.379 19.428 1.00 88.44 106 ASN A CA 1
ATOM 787 C C . ASN A 1 106 ? 8.156 -17.928 19.453 1.00 88.44 106 ASN A C 1
ATOM 789 O O . ASN A 1 106 ? 8.277 -17.255 20.475 1.00 88.44 106 ASN A O 1
ATOM 793 N N . ASP A 1 107 ? 7.649 -17.405 18.330 1.00 86.94 107 ASP A N 1
ATOM 794 C CA . ASP A 1 107 ? 7.115 -16.043 18.277 1.00 86.94 107 ASP A CA 1
ATOM 795 C C . ASP A 1 107 ? 5.749 -15.970 18.976 1.00 86.94 107 ASP A C 1
ATOM 797 O O . ASP A 1 107 ? 4.841 -16.744 18.677 1.00 86.94 107 ASP A O 1
ATOM 801 N N . THR A 1 108 ? 5.571 -14.977 19.849 1.00 84.00 108 THR A N 1
ATOM 802 C CA . THR A 1 108 ? 4.266 -14.616 20.426 1.00 84.00 108 THR A CA 1
ATOM 803 C C . THR A 1 108 ? 3.742 -13.317 19.803 1.00 84.00 108 THR A C 1
ATOM 805 O O . THR A 1 108 ? 4.534 -12.539 19.257 1.00 84.00 108 THR A O 1
ATOM 808 N N . PRO A 1 109 ? 2.426 -13.024 19.879 1.00 77.38 109 PRO A N 1
ATOM 809 C CA . PRO A 1 109 ? 1.875 -11.750 19.412 1.00 77.38 109 PRO A CA 1
ATOM 810 C C . PRO A 1 109 ? 2.551 -10.520 20.037 1.00 77.38 109 PRO A C 1
ATOM 812 O O . PRO A 1 109 ? 2.726 -9.513 19.353 1.00 77.38 109 PRO A O 1
ATOM 815 N N . GLN A 1 110 ? 2.973 -10.616 21.302 1.00 81.81 110 GLN A N 1
ATOM 816 C CA . GLN A 1 110 ? 3.665 -9.552 22.032 1.00 81.81 110 GLN A CA 1
ATOM 817 C C . GLN A 1 110 ? 5.151 -9.438 21.651 1.00 81.81 110 GLN A C 1
ATOM 819 O O . GLN A 1 110 ? 5.704 -8.340 21.666 1.00 81.81 110 GLN A O 1
ATOM 824 N N . TYR A 1 111 ? 5.800 -10.544 21.267 1.00 85.25 111 TYR A N 1
ATOM 825 C CA . TYR A 1 111 ? 7.229 -10.574 20.932 1.00 85.25 111 TYR A CA 1
ATOM 826 C C . TYR A 1 111 ? 7.517 -11.288 19.594 1.00 85.25 111 TYR A C 1
ATOM 828 O O . TYR A 1 111 ? 8.174 -12.332 19.575 1.00 85.25 111 TYR A O 1
ATOM 836 N N . PRO A 1 112 ? 7.109 -10.717 18.442 1.00 88.88 112 PRO A N 1
ATOM 837 C CA . PRO A 1 112 ? 7.233 -11.362 17.131 1.00 88.88 112 PRO A CA 1
ATOM 838 C C . PRO A 1 112 ? 8.635 -11.185 16.507 1.00 88.88 112 PRO A C 1
ATOM 840 O O . PRO A 1 112 ? 8.784 -10.655 15.400 1.00 88.88 112 PRO A O 1
ATOM 843 N N . LYS A 1 113 ? 9.697 -11.581 17.222 1.00 90.94 113 LYS A N 1
ATOM 844 C CA . LYS A 1 113 ? 11.096 -11.348 16.806 1.00 90.94 113 LYS A CA 1
ATOM 845 C C . LYS A 1 113 ? 11.438 -12.033 15.478 1.00 90.94 113 LYS A C 1
ATOM 847 O O . LYS A 1 113 ? 12.084 -11.418 14.624 1.00 90.94 113 LYS A O 1
ATOM 852 N N . GLY A 1 114 ? 11.012 -13.282 15.289 1.00 91.31 114 GLY A N 1
ATOM 853 C CA . GLY A 1 114 ? 11.233 -14.051 14.066 1.00 91.31 114 GLY A CA 1
ATOM 854 C C . GLY A 1 114 ? 10.582 -13.404 12.849 1.00 91.31 114 GLY A C 1
ATOM 855 O O . GLY A 1 114 ? 11.249 -13.195 11.832 1.00 91.31 114 GLY A O 1
ATOM 856 N N . ARG A 1 115 ? 9.318 -12.987 12.982 1.00 90.88 115 ARG A N 1
ATOM 857 C CA . ARG A 1 115 ? 8.597 -12.247 11.939 1.00 90.88 115 ARG A CA 1
ATOM 858 C C . ARG A 1 115 ? 9.314 -10.952 11.568 1.00 90.88 115 ARG A C 1
ATOM 860 O O . ARG A 1 115 ? 9.527 -10.714 10.386 1.00 90.88 115 ARG A O 1
ATOM 867 N N . ILE A 1 116 ? 9.748 -10.140 12.538 1.00 90.88 116 ILE A N 1
ATOM 868 C CA . ILE A 1 116 ? 10.478 -8.886 12.260 1.00 90.88 116 ILE A CA 1
ATOM 869 C C . ILE A 1 116 ? 11.749 -9.161 11.446 1.00 90.88 116 ILE A C 1
ATOM 871 O O . ILE A 1 116 ? 12.024 -8.464 10.468 1.00 90.88 116 ILE A O 1
ATOM 875 N N . ARG A 1 117 ? 12.520 -10.190 11.818 1.00 93.06 117 ARG A N 1
ATOM 876 C CA . ARG A 1 117 ? 13.729 -10.587 11.084 1.00 93.06 117 ARG A CA 1
ATOM 877 C C . ARG A 1 117 ? 13.409 -11.008 9.647 1.00 93.06 117 ARG A C 1
ATOM 879 O O . ARG A 1 117 ? 14.069 -10.541 8.721 1.00 93.06 117 ARG A O 1
ATOM 886 N N . ASN A 1 118 ? 12.401 -11.855 9.457 1.00 92.94 118 ASN A N 1
ATOM 887 C CA . ASN A 1 118 ? 12.005 -12.345 8.134 1.00 92.94 118 ASN A CA 1
ATOM 888 C C . ASN A 1 118 ? 11.428 -11.227 7.257 1.00 92.94 118 ASN A C 1
ATOM 890 O O . ASN A 1 118 ? 11.733 -11.159 6.070 1.00 92.94 118 ASN A O 1
ATOM 894 N N . THR A 1 119 ? 10.684 -10.296 7.851 1.00 91.75 119 THR A N 1
ATOM 895 C CA . THR A 1 119 ? 10.210 -9.080 7.186 1.00 91.75 119 THR A CA 1
ATOM 896 C C . THR A 1 119 ? 11.371 -8.216 6.709 1.00 91.75 119 THR A C 1
ATOM 898 O O . THR A 1 119 ? 11.368 -7.774 5.564 1.00 91.75 119 THR A O 1
ATOM 901 N N . ARG A 1 120 ? 12.393 -7.994 7.549 1.00 91.19 120 ARG A N 1
ATOM 902 C CA . ARG A 1 120 ? 13.600 -7.263 7.127 1.00 91.19 120 ARG A CA 1
ATOM 903 C C . ARG A 1 120 ? 14.285 -7.969 5.965 1.00 91.19 120 ARG A C 1
ATOM 905 O O . ARG A 1 120 ? 14.603 -7.312 4.987 1.00 91.19 120 ARG A O 1
ATOM 912 N N . LYS A 1 121 ? 14.439 -9.297 6.035 1.00 92.31 121 LYS A N 1
ATOM 913 C CA . LYS A 1 121 ? 14.996 -10.091 4.931 1.00 92.31 121 LYS A CA 1
ATOM 914 C C . LYS A 1 121 ? 14.205 -9.869 3.637 1.00 92.31 121 LYS A C 1
ATOM 916 O O . LYS A 1 121 ? 14.811 -9.546 2.626 1.00 92.31 121 LYS A O 1
ATOM 921 N N . LEU A 1 122 ? 12.875 -9.974 3.684 1.00 90.44 122 LEU A N 1
ATOM 922 C CA . LEU A 1 122 ? 11.999 -9.745 2.531 1.00 90.44 122 LEU A CA 1
ATOM 923 C C . LEU A 1 122 ? 12.191 -8.343 1.939 1.00 90.44 122 LEU A C 1
ATOM 925 O O . LEU A 1 122 ? 12.451 -8.223 0.743 1.00 90.44 122 LEU A O 1
ATOM 929 N N . LEU A 1 123 ? 12.112 -7.296 2.766 1.00 90.00 123 LEU A N 1
ATOM 930 C CA . LEU A 1 123 ? 12.241 -5.910 2.307 1.00 90.00 123 LEU A CA 1
ATOM 931 C C . LEU A 1 123 ? 13.638 -5.607 1.761 1.00 90.00 123 LEU A C 1
ATOM 933 O O . LEU A 1 123 ? 13.762 -4.956 0.729 1.00 90.00 123 LEU A O 1
ATOM 937 N N . THR A 1 124 ? 14.690 -6.094 2.422 1.00 91.31 124 THR A N 1
ATOM 938 C CA . THR A 1 124 ? 16.070 -5.914 1.964 1.00 91.31 124 THR A CA 1
ATOM 939 C C . THR A 1 124 ? 16.313 -6.648 0.649 1.00 91.31 124 THR A C 1
ATOM 941 O O . THR A 1 124 ? 16.887 -6.065 -0.265 1.00 91.31 124 THR A O 1
ATOM 944 N N . THR A 1 125 ? 15.846 -7.892 0.506 1.00 92.25 125 THR A N 1
ATOM 945 C CA . THR A 1 125 ? 15.969 -8.640 -0.753 1.00 92.25 125 THR A CA 1
ATOM 946 C C . THR A 1 125 ? 15.226 -7.939 -1.888 1.00 92.25 125 THR A C 1
ATOM 948 O O . THR A 1 125 ? 15.808 -7.749 -2.954 1.00 92.25 125 THR A O 1
ATOM 951 N N . ALA A 1 126 ? 13.989 -7.488 -1.657 1.00 88.81 126 ALA A N 1
ATOM 952 C CA . ALA A 1 126 ? 13.235 -6.719 -2.646 1.00 88.81 126 ALA A CA 1
ATOM 953 C C . ALA A 1 126 ? 13.976 -5.430 -3.045 1.00 88.81 126 ALA A C 1
ATOM 955 O O . ALA A 1 126 ? 14.117 -5.147 -4.233 1.00 88.81 126 ALA A O 1
ATOM 956 N N . ALA A 1 127 ? 14.529 -4.698 -2.071 1.00 88.50 127 ALA A N 1
ATOM 957 C CA . ALA A 1 127 ? 15.257 -3.458 -2.323 1.00 88.50 127 ALA A CA 1
ATOM 958 C C . ALA A 1 127 ? 16.543 -3.641 -3.121 1.00 88.50 127 ALA A C 1
ATOM 960 O O . ALA A 1 127 ? 16.832 -2.826 -3.997 1.00 88.50 127 ALA A O 1
ATOM 961 N N . VAL A 1 128 ? 17.297 -4.706 -2.850 1.00 93.31 128 VAL A N 1
ATOM 962 C CA . VAL A 1 128 ? 18.520 -5.025 -3.594 1.00 93.31 128 VAL A CA 1
ATOM 963 C C . VAL A 1 128 ? 18.182 -5.406 -5.033 1.00 93.31 128 VAL A C 1
ATOM 965 O O . VAL A 1 128 ? 18.796 -4.873 -5.955 1.00 93.31 128 VAL A O 1
ATOM 968 N N . ILE A 1 129 ? 17.176 -6.265 -5.237 1.00 92.81 129 ILE A N 1
ATOM 969 C CA . ILE A 1 129 ? 16.728 -6.672 -6.576 1.00 92.81 129 ILE A CA 1
ATOM 970 C C . ILE A 1 129 ? 16.250 -5.448 -7.365 1.00 92.81 129 ILE A C 1
ATOM 972 O O . ILE A 1 129 ? 16.733 -5.207 -8.470 1.00 92.81 129 ILE A O 1
ATOM 976 N N . MET A 1 130 ? 15.355 -4.636 -6.793 1.00 90.25 130 MET A N 1
ATOM 977 C CA . MET A 1 130 ? 14.852 -3.430 -7.457 1.00 90.25 130 MET A CA 1
ATOM 978 C C . MET A 1 130 ? 15.973 -2.441 -7.777 1.00 90.25 130 MET A C 1
ATOM 980 O O . MET A 1 130 ? 16.035 -1.958 -8.902 1.00 90.25 130 MET A O 1
ATOM 984 N N . SER A 1 131 ? 16.883 -2.174 -6.833 1.00 90.56 131 SER A N 1
ATOM 985 C CA . SER A 1 131 ? 18.029 -1.282 -7.063 1.00 90.56 131 SER A CA 1
ATOM 986 C C . SER A 1 131 ? 18.907 -1.772 -8.212 1.00 90.56 131 SER A C 1
ATOM 988 O O . SER A 1 131 ? 19.254 -0.987 -9.090 1.00 90.56 131 SER A O 1
ATOM 990 N N . PHE A 1 132 ? 19.226 -3.071 -8.243 1.00 94.88 132 PHE A N 1
ATOM 991 C CA . PHE A 1 132 ? 20.009 -3.668 -9.323 1.00 94.88 132 PHE A CA 1
ATOM 992 C C . PHE A 1 132 ? 19.330 -3.463 -10.680 1.00 94.88 132 PHE A C 1
ATOM 994 O O . PHE A 1 132 ? 19.947 -2.914 -11.593 1.00 94.88 132 PHE A O 1
ATOM 1001 N N . PHE A 1 133 ? 18.056 -3.849 -10.808 1.00 93.25 133 PHE A N 1
ATOM 1002 C CA . PHE A 1 133 ? 17.329 -3.734 -12.071 1.00 93.25 133 PHE A CA 1
ATOM 1003 C C . PHE A 1 133 ? 17.125 -2.278 -12.492 1.00 93.25 133 PHE A C 1
ATOM 1005 O O . PHE A 1 133 ? 17.336 -1.970 -13.658 1.00 93.25 133 PHE A O 1
ATOM 1012 N N . LEU A 1 134 ? 16.775 -1.365 -11.580 1.00 90.44 134 LEU A N 1
ATOM 1013 C CA . LEU A 1 134 ? 16.575 0.053 -11.901 1.00 90.44 134 LEU A CA 1
ATOM 1014 C C . LEU A 1 134 ? 17.868 0.724 -12.372 1.00 90.44 134 LEU A C 1
ATOM 1016 O O . LEU A 1 134 ? 17.861 1.394 -13.401 1.00 90.44 134 LEU A O 1
ATOM 1020 N N . LEU A 1 135 ? 18.981 0.520 -11.662 1.00 92.00 135 LEU A N 1
ATOM 1021 C CA . LEU A 1 135 ? 20.261 1.131 -12.029 1.00 92.00 135 LEU A CA 1
ATOM 1022 C C . LEU A 1 135 ? 20.783 0.585 -13.358 1.00 92.00 135 LEU A C 1
ATOM 1024 O O . LEU A 1 135 ? 21.156 1.357 -14.240 1.00 92.00 135 LEU A O 1
ATOM 1028 N N . THR A 1 136 ? 20.784 -0.739 -13.520 1.00 95.44 136 THR A N 1
ATOM 1029 C CA . THR A 1 136 ? 21.306 -1.370 -14.739 1.00 95.44 136 THR A CA 1
ATOM 1030 C C . THR A 1 136 ? 20.421 -1.098 -15.948 1.00 95.44 136 THR A C 1
ATOM 1032 O O . THR A 1 136 ? 20.950 -0.717 -16.989 1.00 95.44 136 THR A O 1
ATOM 1035 N N . SER A 1 137 ? 19.093 -1.206 -15.819 1.00 94.06 137 SER A N 1
ATOM 1036 C CA . SER A 1 137 ? 18.168 -0.871 -16.909 1.00 94.06 137 SER A CA 1
ATOM 1037 C C . SER A 1 137 ? 18.282 0.595 -17.315 1.00 94.06 137 SER A C 1
ATOM 1039 O O . SER A 1 137 ? 18.473 0.865 -18.495 1.00 94.06 137 SER A O 1
ATOM 1041 N N . SER A 1 138 ? 18.264 1.529 -16.356 1.00 91.62 138 SER A N 1
ATOM 1042 C CA . SER A 1 138 ? 18.405 2.960 -16.638 1.00 91.62 138 SER A CA 1
ATOM 1043 C C . SER A 1 138 ? 19.716 3.267 -17.358 1.00 91.62 138 SER A C 1
ATOM 1045 O O . SER A 1 138 ? 19.725 4.079 -18.282 1.00 91.62 138 SER A O 1
ATOM 1047 N N . LEU A 1 139 ? 20.817 2.621 -16.964 1.00 93.19 139 LEU A N 1
ATOM 1048 C CA . LEU A 1 139 ? 22.111 2.782 -17.621 1.00 93.19 139 LEU A CA 1
ATOM 1049 C C . LEU A 1 139 ? 22.053 2.313 -19.080 1.00 93.19 139 LEU A C 1
ATOM 1051 O O . LEU A 1 139 ? 22.368 3.090 -19.982 1.00 93.19 139 LEU A O 1
ATOM 1055 N N . ILE A 1 140 ? 21.613 1.072 -19.325 1.00 94.94 140 ILE A N 1
ATOM 1056 C CA . ILE A 1 140 ? 21.617 0.516 -20.684 1.00 94.94 140 ILE A CA 1
ATOM 1057 C C . ILE A 1 140 ? 20.646 1.246 -21.608 1.00 94.94 140 ILE A C 1
ATOM 1059 O O . ILE A 1 140 ? 20.977 1.497 -22.763 1.00 94.94 140 ILE A O 1
ATOM 1063 N N . THR A 1 141 ? 19.474 1.648 -21.113 1.00 93.81 141 THR A N 1
ATOM 1064 C CA . THR A 1 141 ? 18.494 2.352 -21.939 1.00 93.81 141 THR A CA 1
ATOM 1065 C C . THR A 1 141 ? 18.967 3.762 -22.264 1.00 93.81 141 THR A C 1
ATOM 1067 O O . THR A 1 141 ? 18.777 4.205 -23.388 1.00 93.81 141 THR A O 1
ATOM 1070 N N . THR A 1 142 ? 19.625 4.452 -21.328 1.00 91.69 142 THR A N 1
ATOM 1071 C CA . THR A 1 142 ? 20.145 5.810 -21.568 1.00 91.69 142 THR A CA 1
ATOM 1072 C C . THR A 1 142 ? 21.298 5.817 -22.573 1.00 91.69 142 THR A C 1
ATOM 1074 O O . THR A 1 142 ? 21.404 6.750 -23.362 1.00 91.69 142 THR A O 1
ATOM 1077 N N . LEU A 1 143 ? 22.155 4.790 -22.556 1.00 91.50 143 LEU A N 1
ATOM 1078 C CA . LEU A 1 143 ? 23.330 4.718 -23.430 1.00 91.50 143 LEU A CA 1
ATOM 1079 C C . LEU A 1 143 ? 23.028 4.144 -24.821 1.00 91.50 143 LEU A C 1
ATOM 1081 O O . LEU A 1 143 ? 23.668 4.547 -25.787 1.00 91.50 143 LEU A O 1
ATOM 1085 N N . LEU A 1 144 ? 22.089 3.199 -24.933 1.00 91.88 144 LEU A N 1
ATOM 1086 C CA . LEU A 1 144 ? 21.856 2.458 -26.181 1.00 91.88 144 LEU A CA 1
ATOM 1087 C C . LEU A 1 144 ? 20.663 2.957 -26.997 1.00 91.88 144 LEU A C 1
ATOM 1089 O O . LEU A 1 144 ? 20.582 2.650 -28.185 1.00 91.88 144 LEU A O 1
ATOM 1093 N N . ILE A 1 145 ? 19.712 3.668 -26.388 1.00 92.56 145 ILE A N 1
ATOM 1094 C CA . ILE A 1 145 ? 18.508 4.125 -27.089 1.00 92.56 145 ILE A CA 1
ATOM 1095 C C . ILE A 1 145 ? 18.693 5.591 -27.506 1.00 92.56 145 ILE A C 1
ATOM 1097 O O . ILE A 1 145 ? 18.919 6.449 -26.650 1.00 92.56 145 ILE A O 1
ATOM 1101 N N . PRO A 1 146 ? 18.546 5.916 -28.803 1.00 90.38 146 PRO A N 1
ATOM 1102 C CA . PRO A 1 146 ? 18.585 7.296 -29.269 1.00 90.38 146 PRO A CA 1
ATOM 1103 C C . PRO A 1 146 ? 17.491 8.162 -28.630 1.00 90.38 146 PRO A C 1
ATOM 1105 O O . PRO A 1 146 ? 16.349 7.728 -28.476 1.00 90.38 146 PRO A O 1
ATOM 1108 N N . ALA A 1 147 ? 17.799 9.432 -28.349 1.00 87.25 147 ALA A N 1
ATOM 1109 C CA . ALA A 1 147 ? 16.862 10.362 -27.705 1.00 87.25 147 ALA A CA 1
ATOM 1110 C C . ALA A 1 147 ? 15.529 10.533 -28.467 1.00 87.25 147 ALA A C 1
ATOM 1112 O O . ALA A 1 147 ? 14.488 10.724 -27.842 1.00 87.25 147 ALA A O 1
ATOM 1113 N N . ALA A 1 148 ? 15.541 10.425 -29.801 1.00 89.81 148 ALA A N 1
ATOM 1114 C CA . ALA A 1 148 ? 14.334 10.506 -30.626 1.00 89.81 148 ALA A CA 1
ATOM 1115 C C . ALA A 1 148 ? 13.356 9.345 -30.369 1.00 89.81 148 ALA A C 1
ATOM 1117 O O . ALA A 1 148 ? 12.147 9.551 -30.365 1.00 89.81 148 ALA A O 1
ATOM 1118 N N . GLU A 1 149 ? 13.866 8.144 -30.087 1.00 91.31 149 GLU A N 1
ATOM 1119 C CA . GLU A 1 149 ? 13.031 6.966 -29.821 1.00 91.31 149 GLU A CA 1
ATOM 1120 C C . GLU A 1 149 ? 12.406 6.998 -28.416 1.00 91.31 149 GLU A C 1
ATOM 1122 O O . GLU A 1 149 ? 11.399 6.331 -28.173 1.00 91.31 149 GLU A O 1
ATOM 1127 N N . PHE A 1 150 ? 12.969 7.801 -27.504 1.00 86.75 150 PHE A N 1
ATOM 1128 C CA . PHE A 1 150 ? 12.398 8.094 -26.186 1.00 86.75 150 PHE A CA 1
ATOM 1129 C C . PHE A 1 150 ? 11.322 9.181 -26.197 1.00 86.75 150 PHE A C 1
ATOM 1131 O O . PHE A 1 150 ? 10.593 9.310 -25.213 1.00 86.75 150 PHE A O 1
ATOM 1138 N N . ALA A 1 151 ? 11.239 9.992 -27.252 1.00 88.06 151 ALA A N 1
ATOM 1139 C CA . ALA A 1 151 ? 10.241 11.048 -27.341 1.00 88.06 151 ALA A CA 1
ATOM 1140 C C . ALA A 1 151 ? 8.827 10.463 -27.500 1.00 88.06 151 ALA A C 1
ATOM 1142 O O . ALA A 1 151 ? 8.653 9.315 -27.911 1.00 88.06 151 ALA A O 1
ATOM 1143 N N . ASN A 1 152 ? 7.799 11.262 -27.196 1.00 85.00 152 ASN A N 1
ATOM 1144 C CA . ASN A 1 152 ? 6.407 10.863 -27.416 1.00 85.00 152 ASN A CA 1
ATOM 1145 C C . ASN A 1 152 ? 6.206 10.445 -28.884 1.00 85.00 152 ASN A C 1
ATOM 1147 O O . ASN A 1 152 ? 6.484 11.224 -29.793 1.00 85.00 152 ASN A O 1
ATOM 1151 N N . GLY A 1 153 ? 5.717 9.222 -29.105 1.00 83.56 153 GLY A N 1
ATOM 1152 C CA . GLY A 1 153 ? 5.543 8.637 -30.441 1.00 83.56 153 GLY A CA 1
ATOM 1153 C C . GLY A 1 153 ? 6.744 7.834 -30.962 1.00 83.56 153 GLY A C 1
ATOM 1154 O O . GLY A 1 153 ? 6.606 7.148 -31.973 1.00 83.56 153 GLY A O 1
ATOM 1155 N N . GLY A 1 154 ? 7.887 7.863 -30.270 1.00 90.06 154 GLY A N 1
ATOM 1156 C CA . GLY A 1 154 ? 9.034 6.997 -30.548 1.00 90.06 154 GLY A CA 1
ATOM 1157 C C . GLY A 1 154 ? 8.777 5.537 -30.160 1.00 90.06 154 GLY A C 1
ATOM 1158 O O . GLY A 1 154 ? 7.928 5.232 -29.318 1.00 90.06 154 GLY A O 1
ATOM 1159 N N . LYS A 1 155 ? 9.522 4.601 -30.759 1.00 91.44 155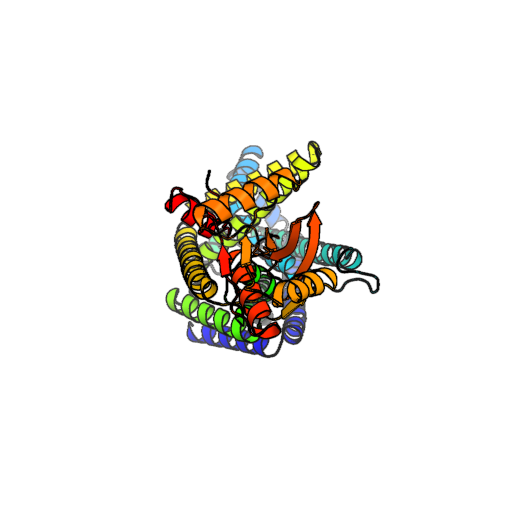 LYS A N 1
ATOM 1160 C CA . LYS A 1 155 ? 9.317 3.152 -30.573 1.00 91.44 155 LYS A CA 1
ATOM 1161 C C . LYS A 1 155 ? 9.693 2.669 -29.173 1.00 91.44 155 LYS A C 1
ATOM 1163 O O . LYS A 1 155 ? 9.197 1.627 -28.743 1.00 91.44 155 LYS A O 1
ATOM 1168 N N . ALA A 1 156 ? 10.559 3.397 -28.468 1.00 91.38 156 ALA A N 1
ATOM 1169 C CA . ALA A 1 156 ? 10.977 3.067 -27.107 1.00 91.38 156 ALA A CA 1
ATOM 1170 C C . ALA A 1 156 ? 10.106 3.735 -26.027 1.00 91.38 156 ALA A C 1
ATOM 1172 O O . ALA A 1 156 ? 10.230 3.386 -24.847 1.00 91.38 156 ALA A O 1
ATOM 1173 N N . TYR A 1 157 ? 9.202 4.648 -26.400 1.00 88.00 157 TYR A N 1
ATOM 1174 C CA . TYR A 1 157 ? 8.347 5.363 -25.456 1.00 88.00 157 TYR A CA 1
ATOM 1175 C C . TYR A 1 157 ? 7.475 4.403 -24.636 1.00 88.00 157 TYR A C 1
ATOM 1177 O O . TYR A 1 157 ? 6.707 3.609 -25.179 1.00 88.00 157 TYR A O 1
ATOM 1185 N N . GLY A 1 158 ? 7.629 4.439 -23.310 1.00 85.12 158 GLY A N 1
ATOM 1186 C CA . GLY A 1 158 ? 6.907 3.560 -22.384 1.00 85.12 158 GLY A CA 1
ATOM 1187 C C . GLY A 1 158 ? 7.286 2.072 -22.456 1.00 85.12 158 GLY A C 1
ATOM 1188 O O . GLY A 1 158 ? 6.680 1.265 -21.755 1.00 85.12 158 GLY A O 1
ATOM 1189 N N . ARG A 1 159 ? 8.277 1.686 -23.277 1.00 91.62 159 ARG A N 1
ATOM 1190 C CA . ARG A 1 159 ? 8.668 0.281 -23.505 1.00 91.62 159 ARG A CA 1
ATOM 1191 C C . ARG A 1 159 ? 10.166 0.087 -23.777 1.00 91.62 159 ARG A C 1
ATOM 1193 O O . ARG A 1 159 ? 10.552 -0.795 -24.539 1.00 91.62 159 ARG A O 1
ATOM 1200 N N . ALA A 1 160 ? 11.015 0.902 -23.154 1.00 93.88 160 ALA A N 1
ATOM 1201 C CA . ALA A 1 160 ? 12.448 0.995 -23.453 1.00 93.88 160 ALA A CA 1
ATOM 1202 C C . ALA A 1 160 ? 13.205 -0.349 -23.414 1.00 93.88 160 ALA A C 1
ATOM 1204 O O . ALA A 1 160 ? 13.943 -0.669 -24.341 1.00 93.88 160 ALA A O 1
ATOM 1205 N N . LEU A 1 161 ? 12.995 -1.177 -22.385 1.00 94.38 161 LEU A N 1
ATOM 1206 C CA . LEU A 1 161 ? 13.640 -2.496 -22.311 1.00 94.38 161 LEU A CA 1
ATOM 1207 C C . LEU A 1 161 ? 13.111 -3.471 -23.366 1.00 94.38 161 LEU A C 1
ATOM 1209 O O . LEU A 1 161 ? 13.894 -4.207 -23.959 1.00 94.38 161 LEU A O 1
ATOM 1213 N N . ALA A 1 162 ? 11.808 -3.438 -23.654 1.00 94.94 162 ALA A N 1
ATOM 1214 C CA . ALA A 1 162 ? 11.240 -4.240 -24.731 1.00 94.94 162 ALA A CA 1
ATOM 1215 C C . ALA A 1 162 ? 11.817 -3.827 -26.091 1.00 94.94 162 ALA A C 1
ATOM 1217 O O . ALA A 1 162 ? 12.130 -4.685 -26.909 1.00 94.94 162 ALA A O 1
ATOM 1218 N N . TYR A 1 163 ? 12.013 -2.526 -26.321 1.00 95.62 163 TYR A N 1
ATOM 1219 C CA . TYR A 1 163 ? 12.676 -2.024 -27.523 1.00 95.62 163 TYR A CA 1
ATOM 1220 C C . TYR A 1 163 ? 14.083 -2.622 -27.680 1.00 95.62 163 TYR A C 1
ATOM 1222 O O . TYR A 1 163 ? 14.405 -3.145 -28.744 1.00 95.62 163 TYR A O 1
ATOM 1230 N N . LEU A 1 164 ? 14.887 -2.636 -26.611 1.00 95.31 164 LEU A N 1
ATOM 1231 C CA . LEU A 1 164 ? 16.213 -3.266 -26.627 1.00 95.31 164 LEU A CA 1
ATOM 1232 C C . LEU A 1 164 ? 16.150 -4.783 -26.830 1.00 95.31 164 LEU A C 1
ATOM 1234 O O . LEU A 1 164 ? 16.993 -5.337 -27.534 1.00 95.31 164 LEU A O 1
ATOM 1238 N N . ALA A 1 165 ? 15.150 -5.451 -26.252 1.00 96.38 165 ALA A N 1
ATOM 1239 C CA . ALA A 1 165 ? 14.930 -6.878 -26.447 1.00 96.38 165 ALA A CA 1
ATOM 1240 C C . ALA A 1 165 ? 14.653 -7.202 -27.924 1.00 96.38 165 ALA A C 1
ATOM 1242 O O . ALA A 1 165 ? 15.300 -8.076 -28.492 1.00 96.38 165 ALA A O 1
ATOM 1243 N N . HIS A 1 166 ? 13.758 -6.459 -28.579 1.00 96.12 166 HIS A N 1
ATOM 1244 C CA . HIS A 1 166 ? 13.497 -6.625 -30.014 1.00 96.12 166 HIS A CA 1
ATOM 1245 C C . HIS A 1 166 ? 14.729 -6.294 -30.864 1.00 96.12 166 HIS A C 1
ATOM 1247 O O . HIS A 1 166 ? 15.033 -7.024 -31.804 1.00 96.12 166 HIS A O 1
ATOM 1253 N N . LEU A 1 167 ? 15.463 -5.234 -30.510 1.00 94.69 167 LEU A N 1
ATOM 1254 C CA . LEU A 1 167 ? 16.624 -4.769 -31.269 1.00 94.69 167 LEU A CA 1
ATOM 1255 C C . LEU A 1 167 ? 17.804 -5.752 -31.231 1.00 94.69 167 LEU A C 1
ATOM 1257 O O . LEU A 1 167 ? 18.401 -6.020 -32.269 1.00 94.69 167 LEU A O 1
ATOM 1261 N N . TYR A 1 168 ? 18.148 -6.280 -30.051 1.00 94.94 168 TYR A N 1
ATOM 1262 C CA . TYR A 1 168 ? 19.373 -7.068 -29.857 1.00 94.94 168 TYR A CA 1
ATOM 1263 C C . TYR A 1 168 ? 19.151 -8.578 -29.719 1.00 94.94 168 TYR A C 1
ATOM 1265 O O . TYR A 1 168 ? 20.085 -9.342 -29.947 1.00 94.94 168 TYR A O 1
ATOM 1273 N N . LEU A 1 169 ? 17.948 -9.022 -29.347 1.00 95.12 169 LEU A N 1
ATOM 1274 C CA . LEU A 1 169 ? 17.609 -10.445 -29.178 1.00 95.12 169 LEU A CA 1
ATOM 1275 C C . LEU A 1 169 ? 16.606 -10.946 -30.233 1.00 95.12 169 LEU A C 1
ATOM 1277 O O . LEU A 1 169 ? 16.299 -12.137 -30.283 1.00 95.12 169 LEU A O 1
ATOM 1281 N N . GLY A 1 170 ? 16.119 -10.051 -31.096 1.00 95.25 170 GLY A N 1
ATOM 1282 C CA . GLY A 1 170 ? 15.204 -10.358 -32.188 1.00 95.25 170 GLY A CA 1
ATOM 1283 C C . GLY A 1 170 ? 13.732 -10.444 -31.775 1.00 95.25 170 GLY A C 1
ATOM 1284 O O . GLY A 1 170 ? 13.368 -10.488 -30.596 1.00 95.25 170 GLY A O 1
ATOM 1285 N N . ASN A 1 171 ? 12.861 -10.502 -32.786 1.00 94.75 171 ASN A N 1
ATOM 1286 C CA . ASN A 1 171 ? 11.408 -10.380 -32.614 1.00 94.75 171 ASN A CA 1
ATOM 1287 C C . ASN A 1 171 ? 10.787 -11.507 -31.777 1.00 94.75 171 ASN A C 1
ATOM 1289 O O . ASN A 1 171 ? 9.842 -11.266 -31.027 1.00 94.75 171 ASN A O 1
ATOM 1293 N N . THR A 1 172 ? 11.303 -12.737 -31.876 1.00 95.69 172 THR A N 1
ATOM 1294 C CA . THR A 1 172 ? 10.775 -13.879 -31.111 1.00 95.69 172 THR A CA 1
ATOM 1295 C C . THR A 1 172 ? 10.985 -13.674 -29.614 1.00 95.69 172 THR A C 1
ATOM 1297 O O . THR A 1 172 ? 10.035 -13.769 -28.837 1.00 95.69 172 THR A O 1
ATOM 1300 N N . PHE A 1 173 ? 12.211 -13.327 -29.206 1.00 96.81 173 PHE A N 1
ATOM 1301 C CA . PHE A 1 173 ? 12.512 -13.037 -27.807 1.00 96.81 173 PHE A CA 1
ATOM 1302 C C . PHE A 1 173 ? 11.759 -11.792 -27.333 1.00 96.81 173 PHE A C 1
ATOM 1304 O O . PHE A 1 173 ? 11.137 -11.818 -26.273 1.00 96.81 173 PHE A O 1
ATOM 1311 N N . GLY A 1 174 ? 11.757 -10.723 -28.134 1.00 95.12 174 GLY A N 1
ATOM 1312 C CA . GLY A 1 174 ? 11.022 -9.501 -27.819 1.00 95.12 174 GLY A CA 1
ATOM 1313 C C . GLY A 1 174 ? 9.522 -9.744 -27.614 1.00 95.12 174 GLY A C 1
ATOM 1314 O O . GLY A 1 174 ? 8.927 -9.174 -26.705 1.00 95.12 174 GLY A O 1
ATOM 1315 N N . THR A 1 175 ? 8.914 -10.657 -28.376 1.00 96.06 175 THR A N 1
ATOM 1316 C CA . THR A 1 175 ? 7.502 -11.040 -28.200 1.00 96.06 175 THR A CA 1
ATOM 1317 C C . THR A 1 175 ? 7.271 -11.793 -26.887 1.00 96.06 175 THR A C 1
ATOM 1319 O O . THR A 1 175 ? 6.307 -11.510 -26.177 1.00 96.06 175 THR A O 1
ATOM 1322 N N . ILE A 1 176 ? 8.165 -12.718 -26.516 1.00 96.62 176 ILE A N 1
ATOM 1323 C CA . ILE A 1 176 ? 8.107 -13.402 -25.211 1.00 96.62 176 ILE A CA 1
ATOM 1324 C C . ILE A 1 176 ? 8.254 -12.385 -24.070 1.00 96.62 176 ILE A C 1
ATOM 1326 O O . ILE A 1 176 ? 7.516 -12.438 -23.084 1.00 96.62 176 ILE A O 1
ATOM 1330 N N . TYR A 1 177 ? 9.169 -11.428 -24.223 1.00 96.25 177 TYR A N 1
ATOM 1331 C CA . TYR A 1 177 ? 9.374 -10.343 -23.270 1.00 96.25 177 TYR A CA 1
ATOM 1332 C C . TYR A 1 177 ? 8.124 -9.460 -23.132 1.00 96.25 177 TYR A C 1
ATOM 1334 O O . TYR A 1 177 ? 7.704 -9.165 -22.011 1.00 96.25 177 TYR A O 1
ATOM 1342 N N . ASP A 1 178 ? 7.482 -9.088 -24.243 1.00 94.50 178 ASP A N 1
ATOM 1343 C CA . ASP A 1 178 ? 6.235 -8.315 -24.242 1.00 94.50 178 ASP A CA 1
ATOM 1344 C C . ASP A 1 178 ? 5.115 -9.077 -23.508 1.00 94.50 178 ASP A C 1
ATOM 1346 O O . ASP A 1 178 ? 4.454 -8.513 -22.633 1.00 94.50 178 ASP A O 1
ATOM 1350 N N . LEU A 1 179 ? 4.944 -10.378 -23.777 1.00 94.56 179 LEU A N 1
ATOM 1351 C CA . LEU A 1 179 ? 3.963 -11.222 -23.080 1.00 94.56 179 LEU A CA 1
ATOM 1352 C C . LEU A 1 179 ? 4.243 -11.318 -21.577 1.00 94.56 179 LEU A C 1
ATOM 1354 O O . LEU A 1 179 ? 3.320 -11.198 -20.765 1.00 94.56 179 LEU A O 1
ATOM 1358 N N . SER A 1 180 ? 5.508 -11.494 -21.191 1.00 95.62 180 SER A N 1
ATOM 1359 C CA . SER A 1 180 ? 5.907 -11.507 -19.783 1.00 95.62 180 SER A CA 1
ATOM 1360 C C . SER A 1 180 ? 5.637 -10.162 -19.111 1.00 95.62 180 SER A C 1
ATOM 1362 O O . SER A 1 180 ? 5.169 -10.143 -17.973 1.00 95.62 180 SER A O 1
ATOM 1364 N N . THR A 1 181 ? 5.893 -9.053 -19.807 1.00 93.00 181 THR A N 1
ATOM 1365 C CA . THR A 1 181 ? 5.669 -7.690 -19.306 1.00 93.00 181 THR A CA 1
ATOM 1366 C C . THR A 1 181 ? 4.178 -7.419 -19.105 1.00 93.00 181 THR A C 1
ATOM 1368 O O . THR A 1 181 ? 3.766 -6.933 -18.055 1.00 93.00 181 THR A O 1
ATOM 1371 N N . ILE A 1 182 ? 3.335 -7.799 -20.068 1.00 90.31 182 ILE A N 1
ATOM 1372 C CA . ILE A 1 182 ? 1.876 -7.679 -19.945 1.00 90.31 182 ILE A CA 1
ATOM 1373 C C . ILE A 1 182 ? 1.366 -8.528 -18.775 1.00 90.31 182 ILE A C 1
ATOM 1375 O O . ILE A 1 182 ? 0.554 -8.054 -17.980 1.00 90.31 182 ILE A O 1
ATOM 1379 N N . SER A 1 183 ? 1.868 -9.758 -18.641 1.00 90.94 183 SER A N 1
ATOM 1380 C CA . SER A 1 183 ? 1.443 -10.688 -17.591 1.00 90.94 183 SER A CA 1
ATOM 1381 C C . SER A 1 183 ? 1.807 -10.185 -16.194 1.00 90.94 183 SER A C 1
ATOM 1383 O O . SER A 1 183 ? 0.966 -10.222 -15.296 1.00 90.94 183 SER A O 1
ATOM 1385 N N . ILE A 1 184 ? 3.027 -9.667 -16.000 1.00 90.31 184 ILE A N 1
ATOM 1386 C CA . ILE A 1 184 ? 3.439 -9.133 -14.696 1.00 90.31 184 ILE A CA 1
ATOM 1387 C C . ILE A 1 184 ? 2.728 -7.818 -14.365 1.00 90.31 184 ILE A C 1
ATOM 1389 O O . ILE A 1 184 ? 2.329 -7.629 -13.221 1.00 90.31 184 ILE A O 1
ATOM 1393 N N . LEU A 1 185 ? 2.506 -6.932 -15.344 1.00 87.19 185 LEU A N 1
ATOM 1394 C CA . LEU A 1 185 ? 1.783 -5.673 -15.130 1.00 87.19 185 LEU A CA 1
ATOM 1395 C C . LEU A 1 185 ? 0.310 -5.911 -14.803 1.00 87.19 185 LEU A C 1
ATOM 1397 O O . LEU A 1 185 ? -0.247 -5.233 -13.942 1.00 87.19 185 LEU A O 1
ATOM 1401 N N . TRP A 1 186 ? -0.316 -6.897 -15.446 1.00 86.19 186 TRP A N 1
ATOM 1402 C CA . TRP A 1 186 ? -1.643 -7.353 -15.053 1.00 86.19 186 TRP A CA 1
ATOM 1403 C C . TRP A 1 186 ? -1.645 -7.842 -13.601 1.00 86.19 186 TRP A C 1
ATOM 1405 O O . TRP A 1 186 ? -2.480 -7.416 -12.798 1.00 86.19 186 TRP A O 1
ATOM 1415 N N . PHE A 1 187 ? -0.693 -8.707 -13.256 1.00 85.56 187 PHE A N 1
ATOM 1416 C CA . PHE A 1 187 ? -0.621 -9.279 -11.922 1.00 85.56 187 PHE A CA 1
ATOM 1417 C C . PHE A 1 187 ? -0.177 -8.262 -10.857 1.00 85.56 187 PHE A C 1
ATOM 1419 O O . PHE A 1 187 ? -0.474 -8.441 -9.684 1.00 85.56 187 PHE A O 1
ATOM 1426 N N . ALA A 1 188 ? 0.461 -7.146 -11.216 1.00 80.62 188 ALA A N 1
ATOM 1427 C CA . ALA A 1 188 ? 0.858 -6.110 -10.261 1.00 80.62 188 ALA A CA 1
ATOM 1428 C C . ALA A 1 188 ? -0.342 -5.545 -9.473 1.00 80.62 188 ALA A C 1
ATOM 1430 O O . ALA A 1 188 ? -0.229 -5.282 -8.273 1.00 80.62 188 ALA A O 1
ATOM 1431 N N . GLY A 1 189 ? -1.524 -5.463 -10.102 1.00 76.00 189 GLY A N 1
ATOM 1432 C CA . GLY A 1 189 ? -2.774 -5.097 -9.425 1.00 76.00 189 GLY A CA 1
ATOM 1433 C C . GLY A 1 189 ? -3.171 -6.060 -8.295 1.00 76.00 189 GLY A C 1
ATOM 1434 O O . GLY A 1 189 ? -3.810 -5.644 -7.327 1.00 76.00 189 GLY A O 1
ATOM 1435 N N . ALA A 1 190 ? -2.726 -7.322 -8.359 1.00 77.38 190 ALA A N 1
ATOM 1436 C CA . ALA A 1 190 ? -2.895 -8.311 -7.296 1.00 77.38 190 ALA A CA 1
ATOM 1437 C C . ALA A 1 190 ? -2.247 -7.849 -5.986 1.00 77.38 190 ALA A C 1
ATOM 1439 O O . ALA A 1 190 ? -2.829 -8.018 -4.917 1.00 77.38 190 ALA A O 1
ATOM 1440 N N . SER A 1 191 ? -1.056 -7.245 -6.058 1.00 75.81 191 SER A N 1
ATOM 1441 C CA . SER A 1 191 ? -0.323 -6.792 -4.869 1.00 75.81 191 SER A CA 1
ATOM 1442 C C . SER A 1 191 ? -1.091 -5.700 -4.120 1.00 75.81 191 SER A C 1
ATOM 1444 O O . SER A 1 191 ? -1.235 -5.753 -2.898 1.00 75.81 191 SER A O 1
ATOM 1446 N N . ALA A 1 192 ? -1.668 -4.746 -4.857 1.00 77.06 192 ALA A N 1
ATOM 1447 C CA . ALA A 1 192 ? -2.478 -3.683 -4.268 1.00 77.06 192 ALA A CA 1
ATOM 1448 C C . ALA A 1 192 ? -3.756 -4.245 -3.621 1.00 77.06 192 ALA A C 1
ATOM 1450 O O . ALA A 1 192 ? -4.096 -3.889 -2.491 1.00 77.06 192 ALA A O 1
ATOM 1451 N N . MET A 1 193 ? -4.426 -5.183 -4.303 1.00 81.75 193 MET A N 1
ATOM 1452 C CA . MET A 1 193 ? -5.598 -5.876 -3.765 1.00 81.75 193 MET A CA 1
ATOM 1453 C C . MET A 1 193 ? -5.251 -6.657 -2.491 1.00 81.75 193 MET A C 1
ATOM 1455 O O . MET A 1 193 ? -5.958 -6.542 -1.494 1.00 81.75 193 MET A O 1
ATOM 1459 N N . ALA A 1 194 ? -4.135 -7.385 -2.477 1.00 78.75 194 ALA A N 1
ATOM 1460 C CA . ALA A 1 194 ? -3.648 -8.100 -1.302 1.00 78.75 194 ALA A CA 1
ATOM 1461 C C . ALA A 1 194 ? -3.397 -7.170 -0.106 1.00 78.75 194 ALA A C 1
ATOM 1463 O O . ALA A 1 194 ? -3.807 -7.481 1.014 1.00 78.75 194 ALA A O 1
ATOM 1464 N N . GLY A 1 195 ? -2.768 -6.015 -0.342 1.00 79.50 195 GLY A N 1
ATOM 1465 C CA . GLY A 1 195 ? -2.526 -5.019 0.700 1.00 79.50 195 GLY A CA 1
ATOM 1466 C C . GLY A 1 195 ? -3.821 -4.469 1.298 1.00 79.50 195 GLY A C 1
ATOM 1467 O O . GLY A 1 195 ? -3.978 -4.440 2.521 1.00 79.50 195 GLY A O 1
ATOM 1468 N N . LEU A 1 196 ? -4.791 -4.112 0.451 1.00 83.38 196 LEU A N 1
ATOM 1469 C CA . LEU A 1 196 ? -6.102 -3.626 0.893 1.00 83.38 196 LEU A CA 1
ATOM 1470 C C . LEU A 1 196 ? -6.905 -4.696 1.640 1.00 83.38 196 LEU A C 1
ATOM 1472 O O . LEU A 1 196 ? -7.530 -4.388 2.653 1.00 83.38 196 LEU A O 1
ATOM 1476 N N . LEU A 1 197 ? -6.863 -5.951 1.187 1.00 84.31 197 LEU A N 1
ATOM 1477 C CA . LEU A 1 197 ? -7.516 -7.079 1.860 1.00 84.31 197 LEU A CA 1
ATOM 1478 C C . LEU A 1 197 ? -6.877 -7.424 3.212 1.00 84.31 197 LEU A C 1
ATOM 1480 O O . LEU A 1 197 ? -7.515 -8.087 4.023 1.00 84.31 197 LEU A O 1
ATOM 1484 N N . ASN A 1 198 ? -5.648 -6.977 3.476 1.00 80.38 198 ASN A N 1
ATOM 1485 C CA . ASN A 1 198 ? -5.008 -7.138 4.780 1.00 80.38 198 ASN A CA 1
ATOM 1486 C C . ASN A 1 198 ? -5.294 -5.950 5.714 1.00 80.38 198 ASN A C 1
ATOM 1488 O O . ASN A 1 198 ? -5.594 -6.129 6.893 1.00 80.38 198 ASN A O 1
ATOM 1492 N N . ILE A 1 199 ? -5.221 -4.722 5.194 1.00 82.38 199 ILE A N 1
ATOM 1493 C CA . ILE A 1 199 ? -5.381 -3.506 6.002 1.00 82.38 199 ILE A CA 1
ATOM 1494 C C . ILE A 1 199 ? -6.850 -3.249 6.332 1.00 82.38 199 ILE A C 1
ATOM 1496 O O . ILE A 1 199 ? -7.182 -3.006 7.493 1.00 82.38 199 ILE A O 1
ATOM 1500 N N . VAL A 1 200 ? -7.743 -3.295 5.340 1.00 84.50 200 VAL A N 1
ATOM 1501 C CA . VAL A 1 200 ? -9.124 -2.838 5.529 1.00 84.50 200 VAL A CA 1
ATOM 1502 C C . VAL A 1 200 ? -9.875 -3.677 6.557 1.00 84.50 200 VAL A C 1
ATOM 1504 O O . VAL A 1 200 ? -10.328 -3.079 7.528 1.00 84.50 200 VAL A O 1
ATOM 1507 N N . PRO A 1 201 ? -9.929 -5.019 6.466 1.00 81.94 201 PRO A N 1
ATOM 1508 C CA . PRO A 1 201 ? -10.593 -5.846 7.479 1.00 81.94 201 PRO A CA 1
ATOM 1509 C C . PRO A 1 201 ? -10.035 -5.660 8.893 1.00 81.94 201 PRO A C 1
ATOM 1511 O O . PRO A 1 201 ? -10.766 -5.791 9.874 1.00 81.94 201 PRO A O 1
ATOM 1514 N N . ARG A 1 202 ? -8.732 -5.364 8.996 1.00 79.88 202 ARG A N 1
ATOM 1515 C CA . ARG A 1 202 ? -8.012 -5.270 10.266 1.00 79.88 202 ARG A CA 1
ATOM 1516 C C . ARG A 1 202 ? -8.214 -3.934 10.974 1.00 79.88 202 ARG A C 1
ATOM 1518 O O . ARG A 1 202 ? -8.309 -3.926 12.198 1.00 79.88 202 ARG A O 1
ATOM 1525 N N . TYR A 1 203 ? -8.237 -2.830 10.230 1.00 79.19 203 TYR A N 1
ATOM 1526 C CA . TYR A 1 203 ? -8.221 -1.483 10.803 1.00 79.19 203 TYR A CA 1
ATOM 1527 C C . TYR A 1 203 ? -9.560 -0.754 10.643 1.00 79.19 203 TYR A C 1
ATOM 1529 O O . TYR A 1 203 ? -10.107 -0.273 11.631 1.00 79.19 203 TYR A O 1
ATOM 1537 N N . LEU A 1 204 ? -10.132 -0.693 9.435 1.00 78.25 204 LEU A N 1
ATOM 1538 C CA . LEU A 1 204 ? -11.277 0.191 9.164 1.00 78.25 204 LEU A CA 1
ATOM 1539 C C . LEU A 1 204 ? -12.540 -0.155 9.983 1.00 78.25 204 LEU A C 1
ATOM 1541 O O . LEU A 1 204 ? -13.140 0.768 10.535 1.00 78.25 204 LEU A O 1
ATOM 1545 N N . PRO A 1 205 ? -12.958 -1.432 10.116 1.00 73.50 205 PRO A N 1
ATOM 1546 C CA . PRO A 1 205 ? -14.101 -1.788 10.951 1.00 73.50 205 PRO A CA 1
ATOM 1547 C C . PRO A 1 205 ? -13.924 -1.439 12.428 1.00 73.50 205 PRO A C 1
ATOM 1549 O O . PRO A 1 205 ? -14.890 -0.986 13.043 1.00 73.50 205 PRO A O 1
ATOM 1552 N N . ARG A 1 206 ? -12.704 -1.603 12.968 1.00 69.69 206 ARG A N 1
ATOM 1553 C CA . ARG A 1 206 ? -12.370 -1.279 14.367 1.00 69.69 206 ARG A CA 1
ATOM 1554 C C . ARG A 1 206 ? -12.493 0.215 14.647 1.00 69.69 206 ARG A C 1
ATOM 1556 O O . ARG A 1 206 ? -13.073 0.590 15.650 1.00 69.69 206 ARG A O 1
ATOM 1563 N N . TYR A 1 207 ? -12.066 1.060 13.710 1.00 67.06 207 TYR A N 1
ATOM 1564 C CA . TYR A 1 207 ? -12.221 2.517 13.815 1.00 67.06 207 TYR A CA 1
ATOM 1565 C C . TYR A 1 207 ? -13.623 3.036 13.448 1.00 67.06 207 TYR A C 1
ATOM 1567 O O . TYR A 1 207 ? -13.818 4.236 13.265 1.00 67.06 207 TYR A O 1
ATOM 1575 N N . GLY A 1 208 ? -14.606 2.154 13.244 1.00 65.31 208 GLY A N 1
ATOM 1576 C CA . GLY A 1 208 ? -15.954 2.561 12.838 1.00 65.31 208 GLY A CA 1
ATOM 1577 C C . GLY A 1 208 ? -16.073 3.087 11.401 1.00 65.31 208 GLY A C 1
ATOM 1578 O O . GLY A 1 208 ? -17.162 3.490 10.995 1.00 65.31 208 GLY A O 1
ATOM 1579 N N . MET A 1 209 ? -14.988 3.049 10.619 1.00 69.56 209 MET A N 1
ATOM 1580 C CA . MET A 1 209 ? -14.888 3.642 9.278 1.00 69.56 209 MET A CA 1
ATOM 1581 C C . MET A 1 209 ? -15.425 2.741 8.158 1.00 69.56 209 MET A C 1
ATOM 1583 O O . MET A 1 209 ? -15.677 3.224 7.059 1.00 69.56 209 MET A O 1
ATOM 1587 N N . ALA A 1 210 ? -15.600 1.437 8.402 1.00 70.94 210 ALA A N 1
ATOM 1588 C CA . ALA A 1 210 ? -16.213 0.513 7.444 1.00 70.94 210 ALA A CA 1
ATOM 1589 C C . ALA A 1 210 ? -17.174 -0.468 8.131 1.00 70.94 210 ALA A C 1
ATOM 1591 O O . ALA A 1 210 ? -16.915 -0.846 9.277 1.00 70.94 210 ALA A O 1
ATOM 1592 N N . PRO A 1 211 ? -18.256 -0.915 7.462 1.00 72.94 211 PRO A N 1
ATOM 1593 C CA . PRO A 1 211 ? -19.200 -1.905 7.991 1.00 72.94 211 PRO A CA 1
ATOM 1594 C C . PRO A 1 211 ? -18.541 -3.193 8.506 1.00 72.94 211 PRO A C 1
ATOM 1596 O O . PRO A 1 211 ? -17.519 -3.628 7.983 1.00 72.94 211 PRO A O 1
ATOM 1599 N N . ASN A 1 212 ? -19.167 -3.869 9.477 1.00 72.75 212 ASN A N 1
ATOM 1600 C CA . ASN A 1 212 ? -18.630 -5.108 10.064 1.00 72.75 212 ASN A CA 1
ATOM 1601 C C . ASN A 1 212 ? -18.446 -6.241 9.038 1.00 72.75 212 ASN A C 1
ATOM 1603 O O . ASN A 1 212 ? -17.530 -7.050 9.195 1.00 72.75 212 ASN A O 1
ATOM 1607 N N . TRP A 1 213 ? -19.267 -6.290 7.981 1.00 80.75 213 TRP A N 1
ATOM 1608 C CA . TRP A 1 213 ? -19.119 -7.271 6.900 1.00 80.75 213 TRP A CA 1
ATOM 1609 C C . TRP A 1 213 ? -17.822 -7.074 6.104 1.00 80.75 213 TRP A C 1
ATOM 1611 O O . TRP A 1 213 ? -17.332 -8.035 5.517 1.00 80.75 213 TRP A O 1
ATOM 1621 N N . ALA A 1 214 ? -17.207 -5.882 6.140 1.00 81.88 214 ALA A N 1
ATOM 1622 C CA . ALA A 1 214 ? -15.908 -5.629 5.515 1.00 81.88 214 ALA A CA 1
ATOM 1623 C C . ALA A 1 214 ? -14.763 -6.408 6.193 1.00 81.88 214 ALA A C 1
ATOM 1625 O O . ALA A 1 214 ? -13.656 -6.449 5.664 1.00 81.88 214 ALA A O 1
ATOM 1626 N N . ARG A 1 215 ? -15.024 -7.070 7.336 1.00 81.25 215 ARG A N 1
ATOM 1627 C CA . ARG A 1 215 ? -14.118 -8.073 7.917 1.00 81.25 215 ARG A CA 1
ATOM 1628 C C . ARG A 1 215 ? -14.016 -9.342 7.059 1.00 81.25 215 ARG A C 1
ATOM 1630 O O . ARG A 1 215 ? -13.008 -10.039 7.122 1.00 81.25 215 ARG A O 1
ATOM 1637 N N . ALA A 1 216 ? -15.031 -9.642 6.248 1.00 84.44 216 ALA A N 1
ATOM 1638 C CA . ALA A 1 216 ? -15.022 -10.786 5.349 1.00 84.44 216 ALA A CA 1
ATOM 1639 C C . ALA A 1 216 ? -14.258 -10.453 4.056 1.00 84.44 216 ALA A C 1
ATOM 1641 O O . ALA A 1 216 ? -14.612 -9.538 3.313 1.00 84.44 216 ALA A O 1
ATOM 1642 N N . THR A 1 217 ? -13.227 -11.241 3.750 1.00 82.19 217 THR A N 1
ATOM 1643 C CA . THR A 1 217 ? -12.339 -11.008 2.600 1.00 82.19 217 THR A CA 1
ATOM 1644 C C . THR A 1 217 ? -13.025 -11.216 1.252 1.00 82.19 217 THR A C 1
ATOM 1646 O O . THR A 1 217 ? -12.843 -10.399 0.356 1.00 82.19 217 THR A O 1
ATOM 1649 N N . ARG A 1 218 ? -13.843 -12.264 1.083 1.00 86.94 218 ARG A N 1
ATOM 1650 C CA . ARG A 1 218 ? -14.492 -12.568 -0.211 1.00 86.94 218 ARG A CA 1
ATOM 1651 C C . ARG A 1 218 ? -15.470 -11.476 -0.683 1.00 86.94 218 ARG A C 1
ATOM 1653 O O . ARG A 1 218 ? -15.336 -11.053 -1.829 1.00 86.94 218 ARG A O 1
ATOM 1660 N N . PRO A 1 219 ? -16.404 -10.967 0.147 1.00 88.31 219 PRO A N 1
ATOM 1661 C CA . PRO A 1 219 ? -17.244 -9.830 -0.243 1.00 88.31 219 PRO A CA 1
ATOM 1662 C C . PRO A 1 219 ? -16.421 -8.588 -0.590 1.00 88.31 219 PRO A C 1
ATOM 1664 O O . PRO A 1 219 ? -16.723 -7.884 -1.550 1.00 88.31 219 PRO A O 1
ATOM 1667 N N . LEU A 1 220 ? -15.341 -8.346 0.155 1.00 87.12 220 LEU A N 1
ATOM 1668 C CA . LEU A 1 220 ? -14.479 -7.194 -0.063 1.00 87.12 220 LEU A CA 1
ATOM 1669 C C . LEU A 1 220 ? -13.736 -7.263 -1.412 1.00 87.12 220 LEU A C 1
ATOM 1671 O O . LEU A 1 220 ? -13.603 -6.240 -2.082 1.00 87.12 220 LEU A O 1
ATOM 1675 N N . VAL A 1 221 ? -13.338 -8.463 -1.861 1.00 88.56 221 VAL A N 1
ATOM 1676 C CA . VAL A 1 221 ? -12.805 -8.684 -3.221 1.00 88.56 221 VAL A CA 1
ATOM 1677 C C . VAL A 1 221 ? -13.810 -8.223 -4.274 1.00 88.56 221 VAL A C 1
ATOM 1679 O O . VAL A 1 221 ? -13.442 -7.455 -5.157 1.00 88.56 221 VAL A O 1
ATOM 1682 N N . LEU A 1 222 ? -15.081 -8.629 -4.165 1.00 89.81 222 LEU A N 1
ATOM 1683 C CA . LEU A 1 222 ? -16.119 -8.245 -5.131 1.00 89.81 222 LEU A CA 1
ATOM 1684 C C . LEU A 1 222 ? -16.298 -6.727 -5.205 1.00 89.81 222 LEU A C 1
ATOM 1686 O O . LEU A 1 222 ? -16.419 -6.171 -6.298 1.00 89.81 222 LEU A O 1
ATOM 1690 N N . VAL A 1 223 ? -16.261 -6.050 -4.057 1.00 88.56 223 VAL A N 1
ATOM 1691 C CA . VAL A 1 223 ? -16.357 -4.588 -3.984 1.00 88.56 223 VAL A CA 1
ATOM 1692 C C . VAL A 1 223 ? -15.172 -3.929 -4.684 1.00 88.56 223 VAL A C 1
ATOM 1694 O O . VAL A 1 223 ? -15.376 -3.085 -5.555 1.00 88.56 223 VAL A O 1
ATOM 1697 N N . TYR A 1 224 ? -13.937 -4.343 -4.386 1.00 88.19 224 TYR A N 1
ATOM 1698 C CA . TYR A 1 224 ? -12.754 -3.781 -5.045 1.00 88.19 224 TYR A CA 1
ATOM 1699 C C . TYR A 1 224 ? -12.705 -4.077 -6.538 1.00 88.19 224 TYR A C 1
ATOM 1701 O O . TYR A 1 224 ? -12.365 -3.192 -7.321 1.00 88.19 224 TYR A O 1
ATOM 1709 N N . THR A 1 225 ? -13.086 -5.283 -6.954 1.00 89.12 225 THR A N 1
ATOM 1710 C CA . THR A 1 225 ? -13.200 -5.636 -8.370 1.00 89.12 225 THR A CA 1
ATOM 1711 C C . THR A 1 225 ? -14.241 -4.759 -9.068 1.00 89.12 225 THR A C 1
ATOM 1713 O O . THR A 1 225 ? -13.971 -4.238 -10.148 1.00 89.12 225 THR A O 1
ATOM 1716 N N . THR A 1 226 ? -15.394 -4.516 -8.439 1.00 89.62 226 THR A N 1
ATOM 1717 C CA . THR A 1 226 ? -16.441 -3.634 -8.980 1.00 89.62 226 THR A CA 1
ATOM 1718 C C . THR A 1 226 ? -15.946 -2.195 -9.119 1.00 89.62 226 THR A C 1
ATOM 1720 O O . THR A 1 226 ? -16.112 -1.584 -10.173 1.00 89.62 226 THR A O 1
ATOM 1723 N N . ILE A 1 227 ? -15.267 -1.664 -8.098 1.00 86.31 227 ILE A N 1
ATOM 1724 C CA . ILE A 1 227 ? -14.655 -0.330 -8.154 1.00 86.31 227 ILE A CA 1
ATOM 1725 C C . ILE A 1 227 ? -13.611 -0.267 -9.277 1.00 86.31 227 ILE A C 1
ATOM 1727 O O . ILE A 1 227 ? -13.603 0.691 -10.048 1.00 86.31 227 ILE A O 1
ATOM 1731 N N . ALA A 1 228 ? -12.775 -1.299 -9.429 1.00 85.19 228 ALA A N 1
ATOM 1732 C CA . ALA A 1 228 ? -11.785 -1.370 -10.501 1.00 85.19 228 ALA A CA 1
ATOM 1733 C C . ALA A 1 228 ? -12.438 -1.348 -11.894 1.00 85.19 228 ALA A C 1
ATOM 1735 O O . ALA A 1 228 ? -11.939 -0.657 -12.787 1.00 85.19 228 ALA A O 1
ATOM 1736 N N . PHE A 1 229 ? -13.574 -2.030 -12.082 1.00 87.12 229 PHE A N 1
ATOM 1737 C CA . PHE A 1 229 ? -14.364 -1.939 -13.315 1.00 87.12 229 PHE A CA 1
ATOM 1738 C C . PHE A 1 229 ? -14.900 -0.530 -13.556 1.00 87.12 229 PHE A C 1
ATOM 1740 O O . PHE A 1 229 ? -14.698 0.012 -14.642 1.00 87.12 229 PHE A O 1
ATOM 1747 N N . ILE A 1 230 ? -15.536 0.080 -12.551 1.00 85.50 230 ILE A N 1
ATOM 1748 C CA . ILE A 1 230 ? -16.103 1.432 -12.654 1.00 85.50 230 ILE A CA 1
ATOM 1749 C C . ILE A 1 230 ? -15.014 2.436 -13.045 1.00 85.50 230 ILE A C 1
ATOM 1751 O O . ILE A 1 230 ? -15.165 3.160 -14.028 1.00 85.50 230 ILE A O 1
ATOM 1755 N N . VAL A 1 231 ? -13.880 2.429 -12.341 1.00 81.56 231 VAL A N 1
ATOM 1756 C CA . VAL A 1 231 ? -12.741 3.310 -12.637 1.00 81.56 231 VAL A CA 1
ATOM 1757 C C . VAL A 1 231 ? -12.193 3.036 -14.041 1.00 81.56 231 VAL A C 1
ATOM 1759 O O . VAL A 1 231 ? -11.955 3.968 -14.806 1.00 81.56 231 VAL A O 1
ATOM 1762 N N . THR A 1 232 ? -12.051 1.771 -14.442 1.00 82.75 232 THR A N 1
ATOM 1763 C CA . THR A 1 232 ? -11.559 1.429 -15.788 1.00 82.75 232 THR A CA 1
ATOM 1764 C C . THR A 1 232 ? -12.486 1.942 -16.891 1.00 82.75 232 THR A C 1
ATOM 1766 O O . THR A 1 232 ? -11.998 2.424 -17.915 1.00 82.75 232 THR A O 1
ATOM 1769 N N . ILE A 1 233 ? -13.804 1.891 -16.680 1.00 83.50 233 ILE A N 1
ATOM 1770 C CA . ILE A 1 233 ? -14.807 2.403 -17.621 1.00 83.50 233 ILE A CA 1
ATOM 1771 C C . ILE A 1 233 ? -14.770 3.935 -17.674 1.00 83.50 233 ILE A C 1
ATOM 1773 O O . ILE A 1 233 ? -14.650 4.491 -18.767 1.00 83.50 233 ILE A O 1
ATOM 1777 N N . ILE A 1 234 ? -14.804 4.611 -16.519 1.00 82.12 234 ILE A N 1
ATOM 1778 C CA . ILE A 1 234 ? -14.788 6.082 -16.422 1.00 82.12 234 ILE A CA 1
ATOM 1779 C C . ILE A 1 234 ? -13.558 6.660 -17.127 1.00 82.12 234 ILE A C 1
ATOM 1781 O O . ILE A 1 234 ? -13.670 7.579 -17.935 1.00 82.12 234 ILE A O 1
ATOM 1785 N N . PHE A 1 235 ? -12.385 6.073 -16.891 1.00 77.50 235 PHE A N 1
ATOM 1786 C CA . PHE A 1 235 ? -11.127 6.529 -17.484 1.00 77.50 235 PHE A CA 1
ATOM 1787 C C . PHE A 1 235 ? -10.854 5.930 -18.870 1.00 77.50 235 PHE A C 1
ATOM 1789 O O . PHE A 1 235 ? -9.746 6.071 -19.387 1.00 77.50 235 PHE A O 1
ATOM 1796 N N . ARG A 1 236 ? -11.829 5.238 -19.481 1.00 77.94 236 ARG A N 1
ATOM 1797 C CA . ARG A 1 236 ? -11.713 4.599 -20.806 1.00 77.94 236 ARG A CA 1
ATOM 1798 C C . ARG A 1 236 ? -10.444 3.758 -20.960 1.00 77.94 236 ARG A C 1
ATOM 1800 O O . ARG A 1 236 ? -9.797 3.769 -22.006 1.00 77.94 236 ARG A O 1
ATOM 1807 N N . ALA A 1 237 ? -10.069 3.034 -19.906 1.00 69.88 237 ALA A N 1
ATOM 1808 C CA . ALA A 1 237 ? -8.848 2.240 -19.848 1.00 69.88 237 ALA A CA 1
ATOM 1809 C C . ALA A 1 237 ? -7.544 3.038 -20.093 1.00 69.88 237 ALA A C 1
ATOM 1811 O O . ALA A 1 237 ? -6.537 2.437 -20.474 1.00 69.88 237 ALA A O 1
ATOM 1812 N N . ASN A 1 238 ? -7.508 4.353 -19.872 1.00 75.00 238 ASN A N 1
ATOM 1813 C CA . ASN A 1 238 ? -6.291 5.150 -20.016 1.00 75.00 238 ASN A CA 1
ATOM 1814 C C . ASN A 1 238 ? -5.450 5.112 -18.724 1.00 75.00 238 ASN A C 1
ATOM 1816 O O . ASN A 1 238 ? -5.877 5.591 -17.677 1.00 75.00 238 ASN A O 1
ATOM 1820 N N . VAL A 1 239 ? -4.247 4.533 -18.809 1.00 72.38 239 VAL A N 1
ATOM 1821 C CA . VAL A 1 239 ? -3.332 4.369 -17.664 1.00 72.38 239 VAL A CA 1
ATOM 1822 C C . VAL A 1 239 ? -2.661 5.689 -17.289 1.00 72.38 239 VAL A C 1
ATOM 1824 O O . VAL A 1 239 ? -2.462 5.954 -16.110 1.00 72.38 239 VAL A O 1
ATOM 1827 N N . GLU A 1 240 ? -2.354 6.547 -18.261 1.00 70.31 240 GLU A N 1
ATOM 1828 C CA . GLU A 1 240 ? -1.720 7.847 -18.012 1.00 70.31 240 GLU A CA 1
ATOM 1829 C C . GLU A 1 240 ? -2.656 8.774 -17.235 1.00 70.31 240 GLU A C 1
ATOM 1831 O O . GLU A 1 240 ? -2.236 9.399 -16.259 1.00 70.31 240 GLU A O 1
ATOM 1836 N N . ALA A 1 241 ? -3.941 8.776 -17.607 1.00 68.56 241 ALA A N 1
ATOM 1837 C CA . ALA A 1 241 ? -4.981 9.530 -16.912 1.00 68.56 241 ALA A CA 1
ATOM 1838 C C . ALA A 1 241 ? -5.183 9.052 -15.460 1.00 68.56 241 ALA A C 1
ATOM 1840 O O . ALA A 1 241 ? -5.462 9.857 -14.575 1.00 68.56 241 ALA A O 1
ATOM 1841 N N . GLN A 1 242 ? -4.999 7.754 -15.194 1.00 70.38 242 GLN A N 1
ATOM 1842 C CA . GLN A 1 242 ? -5.087 7.178 -13.845 1.00 70.38 242 GLN A CA 1
ATOM 1843 C C . GLN A 1 242 ? -3.795 7.356 -13.033 1.00 70.38 242 GLN A C 1
ATOM 1845 O O . GLN A 1 242 ? -3.839 7.487 -11.809 1.00 70.38 242 GLN A O 1
ATOM 1850 N N . GLY A 1 243 ? -2.638 7.382 -13.700 1.00 72.56 243 GLY A N 1
ATOM 1851 C CA . GLY A 1 243 ? -1.323 7.373 -13.061 1.00 72.56 243 GLY A CA 1
ATOM 1852 C C . GLY A 1 243 ? -1.082 8.563 -12.134 1.00 72.56 243 GLY A C 1
ATOM 1853 O O . GLY A 1 243 ? -0.370 8.425 -11.145 1.00 72.56 243 GLY A O 1
ATOM 1854 N N . GLY A 1 244 ? -1.717 9.713 -12.395 1.00 73.00 244 GLY A N 1
ATOM 1855 C CA . GLY A 1 244 ? -1.653 10.869 -11.495 1.00 73.00 244 GLY A CA 1
ATOM 1856 C C . GLY A 1 244 ? -2.306 10.627 -10.133 1.00 73.00 244 GLY A C 1
ATOM 1857 O O . GLY A 1 244 ? -1.732 10.994 -9.113 1.00 73.00 244 GLY A O 1
ATOM 1858 N N . ALA A 1 245 ? -3.458 9.951 -10.094 1.00 76.00 245 ALA A N 1
ATOM 1859 C CA . ALA A 1 245 ? -4.126 9.608 -8.837 1.00 76.00 245 ALA A CA 1
ATOM 1860 C C . ALA A 1 245 ? -3.290 8.638 -7.998 1.00 76.00 245 ALA A C 1
ATOM 1862 O O . ALA A 1 245 ? -3.128 8.828 -6.793 1.00 76.00 245 ALA A O 1
ATOM 1863 N N . TYR A 1 246 ? -2.718 7.630 -8.660 1.00 78.38 246 TYR A N 1
ATOM 1864 C CA . TYR A 1 246 ? -1.831 6.660 -8.028 1.00 78.38 246 TYR A CA 1
ATOM 1865 C C . TYR A 1 246 ? -0.575 7.328 -7.446 1.00 78.38 246 TYR A C 1
ATOM 1867 O O . TYR A 1 246 ? -0.268 7.126 -6.271 1.00 78.38 246 TYR A O 1
ATOM 1875 N N . ALA A 1 247 ? 0.089 8.185 -8.233 1.00 79.50 247 ALA A N 1
ATOM 1876 C CA . ALA A 1 247 ? 1.268 8.943 -7.813 1.00 79.50 247 ALA A CA 1
ATOM 1877 C C . ALA A 1 247 ? 1.008 9.750 -6.538 1.00 79.50 247 ALA A C 1
ATOM 1879 O O . ALA A 1 247 ? 1.746 9.644 -5.559 1.00 79.50 247 ALA A O 1
ATOM 1880 N N . THR A 1 248 ? -0.080 10.523 -6.535 1.00 83.00 248 THR A N 1
ATOM 1881 C CA . THR A 1 248 ? -0.455 11.365 -5.398 1.00 83.00 248 THR A CA 1
ATOM 1882 C C . THR A 1 248 ? -0.743 10.526 -4.156 1.00 83.00 248 THR A C 1
ATOM 1884 O O . THR A 1 248 ? -0.251 10.854 -3.079 1.00 83.00 248 THR A O 1
ATOM 1887 N N . GLY A 1 249 ? -1.476 9.415 -4.291 1.00 82.69 249 GLY A N 1
ATOM 1888 C CA . GLY A 1 249 ? -1.790 8.533 -3.165 1.00 82.69 249 GLY A CA 1
ATOM 1889 C C . GLY A 1 249 ? -0.547 7.926 -2.508 1.00 82.69 249 GLY A C 1
ATOM 1890 O O . GLY A 1 249 ? -0.394 8.002 -1.287 1.00 82.69 249 GLY A O 1
ATOM 1891 N N . VAL A 1 250 ? 0.367 7.368 -3.309 1.00 83.19 250 VAL A N 1
ATOM 1892 C CA . VAL A 1 250 ? 1.601 6.750 -2.793 1.00 83.19 250 VAL A CA 1
ATOM 1893 C C . VAL A 1 250 ? 2.509 7.795 -2.149 1.00 83.19 250 VAL A C 1
ATOM 1895 O O . VAL A 1 250 ? 3.015 7.569 -1.052 1.00 83.19 250 VAL A O 1
ATOM 1898 N N . LEU A 1 251 ? 2.678 8.966 -2.769 1.00 86.69 251 LEU A N 1
ATOM 1899 C CA . LEU A 1 251 ? 3.544 10.020 -2.236 1.00 86.69 251 LEU A CA 1
ATOM 1900 C C . LEU A 1 251 ? 3.034 10.604 -0.915 1.00 86.69 251 LEU A C 1
ATOM 1902 O O . LEU A 1 251 ? 3.835 10.853 -0.012 1.00 86.69 251 LEU A O 1
ATOM 1906 N N . VAL A 1 252 ? 1.717 10.763 -0.758 1.00 87.19 252 VAL A N 1
ATOM 1907 C CA . VAL A 1 252 ? 1.116 11.172 0.523 1.00 87.19 252 VAL A CA 1
ATOM 1908 C C . VAL A 1 252 ? 1.356 10.105 1.592 1.00 87.19 252 VAL A C 1
ATOM 1910 O O . VAL A 1 252 ? 1.773 10.432 2.707 1.00 87.19 252 VAL A O 1
ATOM 1913 N N . LEU A 1 253 ? 1.176 8.823 1.253 1.00 87.00 253 LEU A N 1
ATOM 1914 C CA . LEU A 1 253 ? 1.455 7.711 2.162 1.00 87.00 253 LEU A CA 1
ATOM 1915 C C . LEU A 1 253 ? 2.931 7.691 2.587 1.00 87.00 253 LEU A C 1
ATOM 1917 O O . LEU A 1 253 ? 3.219 7.655 3.783 1.00 87.00 253 LEU A O 1
ATOM 1921 N N . MET A 1 254 ? 3.869 7.789 1.645 1.00 88.44 254 MET A N 1
ATOM 1922 C CA . MET A 1 254 ? 5.305 7.802 1.940 1.00 88.44 254 MET A CA 1
ATOM 1923 C C . MET A 1 254 ? 5.719 9.034 2.754 1.00 88.44 254 MET A C 1
ATOM 1925 O O . MET A 1 254 ? 6.475 8.899 3.715 1.00 88.44 254 MET A O 1
ATOM 1929 N N . SER A 1 255 ? 5.186 10.217 2.433 1.00 91.12 255 SER A N 1
ATOM 1930 C CA . SER A 1 255 ? 5.463 11.454 3.178 1.00 91.12 255 SER A CA 1
ATOM 1931 C C . SER A 1 255 ? 4.954 11.383 4.614 1.00 91.12 255 SER A C 1
ATOM 1933 O O . SER A 1 255 ? 5.681 11.736 5.543 1.00 91.12 255 SER A O 1
ATOM 1935 N N . SER A 1 256 ? 3.733 10.876 4.815 1.00 92.06 256 SER A N 1
ATOM 1936 C CA . SER A 1 256 ? 3.162 10.697 6.154 1.00 92.06 256 SER A CA 1
ATOM 1937 C C . SER A 1 256 ? 3.963 9.688 6.984 1.00 92.06 256 SER A C 1
ATOM 1939 O O . SER A 1 256 ? 4.264 9.949 8.150 1.00 92.06 256 SER A O 1
ATOM 1941 N N . ALA A 1 257 ? 4.400 8.583 6.371 1.00 89.75 257 ALA A N 1
ATOM 1942 C CA . ALA A 1 257 ? 5.242 7.585 7.019 1.00 89.75 257 ALA A CA 1
ATOM 1943 C C . ALA A 1 257 ? 6.627 8.147 7.385 1.00 89.75 257 ALA A C 1
ATOM 1945 O O . ALA A 1 257 ? 7.093 7.941 8.506 1.00 89.75 257 ALA A O 1
ATOM 1946 N N . ALA A 1 258 ? 7.270 8.895 6.482 1.00 91.69 258 ALA A N 1
ATOM 1947 C CA . ALA A 1 258 ? 8.560 9.538 6.740 1.00 91.69 258 ALA A CA 1
ATOM 1948 C C . ALA A 1 258 ? 8.472 10.541 7.904 1.00 91.69 258 ALA A C 1
ATOM 1950 O O . ALA A 1 258 ? 9.307 10.514 8.816 1.00 91.69 258 ALA A O 1
ATOM 1951 N N . LEU A 1 259 ? 7.413 11.358 7.934 1.00 95.38 259 LEU A N 1
ATOM 1952 C CA . LEU A 1 259 ? 7.150 12.289 9.029 1.00 95.38 259 LEU A CA 1
ATOM 1953 C C . LEU A 1 259 ? 6.921 11.552 10.356 1.00 95.38 259 LEU A C 1
ATOM 1955 O O . LEU A 1 259 ? 7.526 11.908 11.368 1.00 95.38 259 LEU A O 1
ATOM 1959 N N . ALA A 1 260 ? 6.105 10.495 10.356 1.00 93.62 260 ALA A N 1
ATOM 1960 C CA . ALA A 1 260 ? 5.837 9.691 11.548 1.00 93.62 260 ALA A CA 1
ATOM 1961 C C . ALA A 1 260 ? 7.121 9.071 12.127 1.00 93.62 260 ALA A C 1
ATOM 1963 O O . ALA A 1 260 ? 7.350 9.129 13.338 1.00 93.62 260 ALA A O 1
ATOM 1964 N N . VAL A 1 261 ? 8.000 8.534 11.273 1.00 93.06 261 VAL A N 1
ATOM 1965 C CA . VAL A 1 261 ? 9.302 7.993 11.696 1.00 93.06 261 VAL A CA 1
ATOM 1966 C C . VAL A 1 261 ? 10.201 9.099 12.254 1.00 93.06 261 VAL A C 1
ATOM 1968 O O . VAL A 1 261 ? 10.812 8.907 13.307 1.00 93.06 261 VAL A O 1
ATOM 1971 N N . THR A 1 262 ? 10.240 10.271 11.617 1.00 94.50 262 THR A N 1
ATOM 1972 C CA . THR A 1 262 ? 11.009 11.429 12.104 1.00 94.50 262 THR A CA 1
ATOM 1973 C C . THR A 1 262 ? 10.566 11.847 13.503 1.00 94.50 262 THR A C 1
ATOM 1975 O O . THR A 1 262 ? 11.402 11.981 14.397 1.00 94.50 262 THR A O 1
ATOM 1978 N N . LEU A 1 263 ? 9.255 11.973 13.729 1.00 93.94 263 LEU A N 1
ATOM 1979 C CA . LEU A 1 263 ? 8.686 12.305 15.038 1.00 93.94 263 LEU A CA 1
ATOM 1980 C C . LEU A 1 263 ? 8.975 11.217 16.082 1.00 93.94 263 LEU A C 1
ATOM 1982 O O . LEU A 1 263 ? 9.343 11.526 17.216 1.00 93.94 263 LEU A O 1
ATOM 1986 N N . SER A 1 264 ? 8.865 9.941 15.705 1.00 93.44 264 SER A N 1
ATOM 1987 C CA . SER A 1 264 ? 9.172 8.817 16.596 1.00 93.44 264 SER A CA 1
ATOM 1988 C C . SER A 1 264 ? 10.639 8.815 17.039 1.00 93.44 264 SER A C 1
ATOM 1990 O O . SER A 1 264 ? 10.928 8.585 18.212 1.00 93.44 264 SER A O 1
ATOM 1992 N N . ILE A 1 265 ? 11.577 9.068 16.124 1.00 93.25 265 ILE A N 1
ATOM 1993 C CA . ILE A 1 265 ? 13.014 9.114 16.429 1.00 93.25 265 ILE A CA 1
ATOM 1994 C C . ILE A 1 265 ? 13.377 10.373 17.221 1.00 93.25 265 ILE A C 1
ATOM 1996 O O . ILE A 1 265 ? 14.207 10.305 18.132 1.00 93.25 265 ILE A O 1
ATOM 2000 N N . HIS A 1 266 ? 12.714 11.496 16.937 1.00 90.94 266 HIS A N 1
ATOM 2001 C CA . HIS A 1 266 ? 12.861 12.725 17.709 1.00 90.94 266 HIS A CA 1
ATOM 2002 C C . HIS A 1 266 ? 12.486 12.510 19.183 1.00 90.94 266 HIS A C 1
ATOM 2004 O O . HIS A 1 266 ? 13.246 12.890 20.076 1.00 90.94 266 HIS A O 1
ATOM 2010 N N . ARG A 1 267 ? 11.379 11.799 19.453 1.00 91.94 267 ARG A N 1
ATOM 2011 C CA . ARG A 1 267 ? 10.968 11.417 20.819 1.00 91.94 267 ARG A CA 1
ATOM 2012 C C . ARG A 1 267 ? 11.998 10.536 21.536 1.00 91.94 267 ARG A C 1
ATOM 2014 O O . ARG A 1 267 ? 12.150 10.647 22.746 1.00 91.94 267 ARG A O 1
ATOM 2021 N N . GLN A 1 268 ? 12.758 9.721 20.802 1.00 90.94 268 GLN A N 1
ATOM 2022 C CA . GLN A 1 268 ? 13.850 8.895 21.342 1.00 90.94 268 GLN A CA 1
ATOM 2023 C C . GLN A 1 268 ? 15.158 9.683 21.589 1.00 90.94 268 GLN A C 1
ATOM 2025 O O . GLN A 1 268 ? 16.178 9.087 21.926 1.00 90.94 268 GLN A O 1
ATOM 2030 N N . ARG A 1 269 ? 15.154 11.018 21.422 1.00 87.25 269 ARG A N 1
ATOM 2031 C CA . ARG A 1 269 ? 16.276 11.949 21.677 1.00 87.25 269 ARG A CA 1
ATOM 2032 C C . ARG A 1 269 ? 17.568 11.680 20.884 1.00 87.25 269 ARG A C 1
ATOM 2034 O O . ARG A 1 269 ? 18.635 12.181 21.239 1.00 87.25 269 ARG A O 1
ATOM 2041 N N . SER A 1 270 ? 17.502 10.962 19.760 1.00 86.81 270 SER A N 1
ATOM 2042 C CA . SER A 1 270 ? 18.670 10.725 18.898 1.00 86.81 270 SER A CA 1
ATOM 2043 C C . SER A 1 270 ? 18.831 11.832 17.845 1.00 86.81 270 SER A C 1
ATOM 2045 O O . SER A 1 270 ? 18.205 11.784 16.784 1.00 86.81 270 SER A O 1
ATOM 2047 N N . LYS A 1 271 ? 19.688 12.831 18.112 1.00 87.81 271 LYS A N 1
ATOM 2048 C CA . LYS A 1 271 ? 19.868 14.010 17.234 1.00 87.81 271 LYS A CA 1
ATOM 2049 C C . LYS A 1 271 ? 20.309 13.651 15.807 1.00 87.81 271 LYS A C 1
ATOM 2051 O O . LYS A 1 271 ? 19.704 14.123 14.851 1.00 87.81 271 LYS A O 1
ATOM 2056 N N . GLN A 1 272 ? 21.309 12.778 15.657 1.00 91.12 272 GLN A N 1
ATOM 2057 C CA . GLN A 1 272 ? 21.832 12.387 14.338 1.00 91.12 272 GLN A CA 1
ATOM 2058 C C . GLN A 1 272 ? 20.787 11.652 13.492 1.00 91.12 272 GLN A C 1
ATOM 2060 O O . GLN A 1 272 ? 20.571 11.996 12.333 1.00 91.12 272 GLN A O 1
ATOM 2065 N N . LYS A 1 273 ? 20.088 10.669 14.075 1.00 91.25 273 LYS A N 1
ATOM 2066 C CA . LYS A 1 273 ? 19.044 9.924 13.357 1.00 91.25 273 LYS A CA 1
ATOM 2067 C C . LYS A 1 273 ? 17.865 10.826 13.001 1.00 91.25 273 LYS A C 1
ATOM 2069 O O . LYS A 1 273 ? 17.334 10.714 11.902 1.00 91.25 273 LYS A O 1
ATOM 2074 N N . THR A 1 274 ? 17.492 11.740 13.900 1.00 92.12 274 THR A N 1
ATOM 2075 C CA . THR A 1 274 ? 16.434 12.724 13.632 1.00 92.12 274 THR A CA 1
ATOM 2076 C C . THR A 1 274 ? 16.779 13.573 12.414 1.00 92.12 274 THR A C 1
ATOM 2078 O O . THR A 1 274 ? 15.925 13.745 11.556 1.00 92.12 274 THR A O 1
ATOM 2081 N N . LEU A 1 275 ? 18.026 14.043 12.294 1.00 94.00 275 LEU A N 1
ATOM 2082 C CA . LEU A 1 275 ? 18.465 14.829 11.139 1.00 94.00 275 LEU A CA 1
ATOM 2083 C C . LEU A 1 275 ? 18.333 14.042 9.826 1.00 94.00 275 LEU A C 1
ATOM 2085 O O . LEU A 1 275 ? 17.779 14.557 8.860 1.00 94.00 275 LEU A O 1
ATOM 2089 N N . VAL A 1 276 ? 18.784 12.784 9.801 1.00 93.38 276 VAL A N 1
ATOM 2090 C CA . VAL A 1 276 ? 18.686 11.925 8.607 1.00 93.38 276 VAL A CA 1
ATOM 2091 C C . VAL A 1 276 ? 17.227 11.735 8.181 1.00 93.38 276 VAL A C 1
ATOM 2093 O O . VAL A 1 276 ? 16.889 11.956 7.020 1.00 93.38 276 VAL A O 1
ATOM 2096 N N . PHE A 1 277 ? 16.342 11.373 9.114 1.00 92.94 277 PHE A N 1
ATOM 2097 C CA . PHE A 1 277 ? 14.922 11.183 8.800 1.00 92.94 277 PHE A CA 1
ATOM 2098 C C . PHE A 1 277 ? 14.201 12.496 8.467 1.00 92.94 277 PHE A C 1
ATOM 2100 O O . PHE A 1 277 ? 13.315 12.497 7.612 1.00 92.94 277 PHE A O 1
ATOM 2107 N N . ALA A 1 278 ? 14.621 13.623 9.047 1.00 94.38 278 ALA A N 1
ATOM 2108 C CA . ALA A 1 278 ? 14.107 14.941 8.691 1.00 94.38 278 ALA A CA 1
ATOM 2109 C C . ALA A 1 278 ? 14.452 15.316 7.241 1.00 94.38 278 ALA A C 1
ATOM 2111 O O . ALA A 1 278 ? 13.577 15.786 6.519 1.00 94.38 278 ALA A O 1
ATOM 2112 N N . ILE A 1 279 ? 15.681 15.041 6.784 1.00 92.12 279 ILE A N 1
ATOM 2113 C CA . ILE A 1 279 ? 16.078 15.249 5.381 1.00 92.12 279 ILE A CA 1
ATOM 2114 C C . ILE A 1 279 ? 15.226 14.376 4.451 1.00 92.12 279 ILE A C 1
ATOM 2116 O O . ILE A 1 279 ? 14.672 14.879 3.477 1.00 92.12 279 ILE A O 1
ATOM 2120 N N . ILE A 1 280 ? 15.059 13.089 4.774 1.00 90.50 280 ILE A N 1
ATOM 2121 C CA . ILE A 1 280 ? 14.211 12.171 3.991 1.00 90.50 280 ILE A CA 1
ATOM 2122 C C . ILE A 1 280 ? 12.766 12.687 3.922 1.00 90.50 280 ILE A C 1
ATOM 2124 O O . ILE A 1 280 ? 12.158 12.703 2.854 1.00 90.50 280 ILE A O 1
ATOM 2128 N N . THR A 1 281 ? 12.229 13.154 5.049 1.00 93.50 281 THR A N 1
ATOM 2129 C CA . THR A 1 281 ? 10.883 13.736 5.125 1.00 93.50 281 THR A CA 1
ATOM 2130 C C . THR A 1 281 ? 10.762 14.969 4.237 1.00 93.50 281 THR A C 1
ATOM 2132 O O . THR A 1 281 ? 9.797 15.081 3.488 1.00 93.50 281 THR A O 1
ATOM 2135 N N . LEU A 1 282 ? 11.755 15.862 4.254 1.00 91.69 282 LEU A N 1
ATOM 2136 C CA . LEU A 1 282 ? 11.773 17.056 3.412 1.00 91.69 282 LEU A CA 1
ATOM 2137 C C . LEU A 1 282 ? 11.787 16.702 1.916 1.00 91.69 282 LEU A C 1
ATOM 2139 O O . LEU A 1 282 ? 11.048 17.310 1.145 1.00 91.69 282 LEU A O 1
ATOM 2143 N N . VAL A 1 283 ? 12.553 15.684 1.512 1.00 88.25 283 VAL A N 1
ATOM 2144 C CA . VAL A 1 283 ? 12.583 15.191 0.123 1.00 88.25 283 VAL A CA 1
ATOM 2145 C C . VAL A 1 283 ? 11.218 14.649 -0.311 1.00 88.25 283 VAL A C 1
ATOM 2147 O O . VAL A 1 283 ? 10.756 14.967 -1.409 1.00 88.25 283 VAL A O 1
ATOM 2150 N N . PHE A 1 284 ? 10.543 13.864 0.535 1.00 89.31 284 PHE A N 1
ATOM 2151 C CA . PHE A 1 284 ? 9.208 13.340 0.223 1.00 89.31 284 PHE A CA 1
ATOM 2152 C C . PHE A 1 284 ? 8.132 14.431 0.202 1.00 89.31 284 PHE A C 1
ATOM 2154 O O . PHE A 1 284 ? 7.293 14.429 -0.700 1.00 89.31 284 PHE A O 1
ATOM 2161 N N . ILE A 1 285 ? 8.188 15.405 1.116 1.00 90.81 285 ILE A N 1
ATOM 2162 C CA . ILE A 1 285 ? 7.298 16.576 1.096 1.00 90.81 285 ILE A CA 1
ATOM 2163 C C . ILE A 1 285 ? 7.497 17.365 -0.198 1.00 90.81 285 ILE A C 1
ATOM 2165 O O . ILE A 1 285 ? 6.527 17.626 -0.905 1.00 90.81 285 ILE A O 1
ATOM 2169 N N . TYR A 1 286 ? 8.744 17.691 -0.545 1.00 88.50 286 TYR A N 1
ATOM 2170 C CA . TYR A 1 286 ? 9.074 18.386 -1.787 1.00 88.50 286 TYR A CA 1
ATOM 2171 C C . TYR A 1 286 ? 8.539 17.634 -3.012 1.00 88.50 286 TYR A C 1
ATOM 2173 O O . TYR A 1 286 ? 7.829 18.205 -3.837 1.00 88.50 286 TYR A O 1
ATOM 2181 N N . THR A 1 287 ? 8.804 16.330 -3.083 1.00 87.69 287 THR A N 1
ATOM 2182 C CA . THR A 1 287 ? 8.324 15.456 -4.161 1.00 87.69 287 THR A CA 1
ATOM 2183 C C . THR A 1 287 ? 6.798 15.454 -4.256 1.00 87.69 287 THR A C 1
ATOM 2185 O O . THR A 1 287 ? 6.244 15.526 -5.351 1.00 87.69 287 THR A O 1
ATOM 2188 N N . THR A 1 288 ? 6.109 15.413 -3.116 1.00 88.25 288 THR A N 1
ATOM 2189 C CA . THR A 1 288 ? 4.643 15.439 -3.052 1.00 88.25 288 THR A CA 1
ATOM 2190 C C . THR A 1 288 ? 4.087 16.763 -3.564 1.00 88.25 288 THR A C 1
ATOM 2192 O O . THR A 1 288 ? 3.149 16.754 -4.357 1.00 88.25 288 THR A O 1
ATOM 2195 N N . VAL A 1 289 ? 4.685 17.891 -3.168 1.00 88.44 289 VAL A N 1
ATOM 2196 C CA . VAL A 1 289 ? 4.289 19.230 -3.632 1.00 88.44 289 VAL A CA 1
ATOM 2197 C C . VAL A 1 289 ? 4.489 19.362 -5.141 1.00 88.44 289 VAL A C 1
ATOM 2199 O O . VAL A 1 289 ? 3.568 19.773 -5.842 1.00 88.44 289 VAL A O 1
ATOM 2202 N N . VAL A 1 290 ? 5.652 18.958 -5.659 1.00 87.00 290 VAL A N 1
ATOM 2203 C CA . VAL A 1 290 ? 5.936 18.989 -7.103 1.00 87.00 290 VAL A CA 1
ATOM 2204 C C . VAL A 1 290 ? 4.939 18.123 -7.873 1.00 87.00 290 VAL A C 1
ATOM 2206 O O . VAL A 1 290 ? 4.357 18.586 -8.850 1.00 87.00 290 VAL A O 1
ATOM 2209 N N . ASN A 1 291 ? 4.669 16.901 -7.408 1.00 85.25 291 ASN A N 1
ATOM 2210 C CA . ASN A 1 291 ? 3.701 16.018 -8.058 1.00 85.25 291 ASN A CA 1
ATOM 2211 C C . ASN A 1 291 ? 2.272 16.586 -8.027 1.00 85.25 291 ASN A C 1
ATOM 2213 O O . ASN A 1 291 ? 1.546 16.456 -9.006 1.00 85.25 291 ASN A O 1
ATOM 2217 N N . ILE A 1 292 ? 1.866 17.235 -6.933 1.00 84.81 292 ILE A N 1
ATOM 2218 C CA . ILE A 1 292 ? 0.566 17.911 -6.828 1.00 84.81 292 ILE A CA 1
ATOM 2219 C C . ILE A 1 292 ? 0.427 19.022 -7.878 1.00 84.81 292 ILE A C 1
ATOM 2221 O O . ILE A 1 292 ? -0.629 19.139 -8.499 1.00 84.81 292 ILE A O 1
ATOM 2225 N N . ILE A 1 293 ? 1.487 19.807 -8.087 1.00 85.56 293 ILE A N 1
ATOM 2226 C CA . ILE A 1 293 ? 1.511 20.890 -9.078 1.00 85.56 293 ILE A CA 1
ATOM 2227 C C . ILE A 1 293 ? 1.489 20.318 -10.502 1.00 85.56 293 ILE A C 1
ATOM 2229 O O . ILE A 1 293 ? 0.729 20.797 -11.340 1.00 85.56 293 ILE A O 1
ATOM 2233 N N . GLU A 1 294 ? 2.285 19.281 -10.783 1.00 81.00 294 GLU A N 1
ATOM 2234 C CA . GLU A 1 294 ? 2.343 18.654 -12.111 1.00 81.00 294 GLU A CA 1
ATOM 2235 C C . GLU A 1 294 ? 1.074 17.847 -12.449 1.00 81.00 294 GLU A C 1
ATOM 2237 O O . GLU A 1 294 ? 0.704 17.738 -13.619 1.00 81.00 294 GLU A O 1
ATOM 2242 N N . ARG A 1 295 ? 0.405 17.255 -11.449 1.00 78.31 295 ARG A N 1
ATOM 2243 C CA . ARG A 1 295 ? -0.733 16.334 -11.625 1.00 78.31 295 ARG A CA 1
ATOM 2244 C C . ARG A 1 295 ? -1.902 16.664 -10.678 1.00 78.31 295 ARG A C 1
ATOM 2246 O O . ARG A 1 295 ? -2.240 15.854 -9.805 1.00 78.31 295 ARG A O 1
ATOM 2253 N N . PRO A 1 296 ? -2.600 17.797 -10.881 1.00 80.81 296 PRO A N 1
ATOM 2254 C CA . PRO A 1 296 ? -3.687 18.241 -9.999 1.00 80.81 296 PRO A CA 1
ATOM 2255 C C . PRO A 1 296 ? -4.898 17.295 -9.991 1.00 80.81 296 PRO A C 1
ATOM 2257 O O . PRO A 1 296 ? -5.641 17.237 -9.009 1.00 80.81 296 PRO A O 1
ATOM 2260 N N . GLU A 1 297 ? -5.080 16.498 -11.048 1.00 76.50 297 GLU A N 1
ATOM 2261 C CA . GLU A 1 297 ? -6.154 15.499 -11.143 1.00 76.50 297 GLU A CA 1
ATOM 2262 C C . GLU A 1 297 ? -6.122 14.487 -9.986 1.00 76.50 297 GLU A C 1
ATOM 2264 O O . GLU A 1 297 ? -7.170 14.028 -9.527 1.00 76.50 297 GLU A O 1
ATOM 2269 N N . GLY A 1 298 ? -4.931 14.186 -9.452 1.00 75.19 298 GLY A N 1
ATOM 2270 C CA . GLY A 1 298 ? -4.797 13.283 -8.313 1.00 75.19 298 GLY A CA 1
ATOM 2271 C C . GLY A 1 298 ? -5.470 13.816 -7.046 1.00 75.19 298 GLY A C 1
ATOM 2272 O O . GLY A 1 298 ? -6.089 13.040 -6.320 1.00 75.19 298 GLY A O 1
ATOM 2273 N N . ILE A 1 299 ? -5.429 15.134 -6.809 1.00 79.88 299 ILE A N 1
ATOM 2274 C CA . ILE A 1 299 ? -6.115 15.760 -5.667 1.00 79.88 299 ILE A CA 1
ATOM 2275 C C . ILE A 1 299 ? -7.625 15.656 -5.828 1.00 79.88 299 ILE A C 1
ATOM 2277 O O . ILE A 1 299 ? -8.311 15.328 -4.864 1.00 79.88 299 ILE A O 1
ATOM 2281 N N . ARG A 1 300 ? -8.155 15.909 -7.030 1.00 78.88 300 ARG A N 1
ATOM 2282 C CA . ARG A 1 300 ? -9.605 15.852 -7.279 1.00 78.88 300 ARG A CA 1
ATOM 2283 C C . ARG A 1 300 ? -10.166 14.470 -6.949 1.00 78.88 300 ARG A C 1
ATOM 2285 O O . ARG A 1 300 ? -11.175 14.357 -6.256 1.00 78.88 300 ARG A O 1
ATOM 2292 N N . ILE A 1 301 ? -9.470 13.425 -7.392 1.00 77.75 301 ILE A N 1
ATOM 2293 C CA . ILE A 1 301 ? -9.856 12.035 -7.130 1.00 77.75 301 ILE A CA 1
ATOM 2294 C C . ILE A 1 301 ? -9.717 11.711 -5.637 1.00 77.75 301 ILE A C 1
ATOM 2296 O O . ILE A 1 301 ? -10.636 11.141 -5.050 1.00 77.75 301 ILE A O 1
ATOM 2300 N N . ALA A 1 302 ? -8.614 12.115 -4.999 1.00 77.00 302 ALA A N 1
ATOM 2301 C CA . ALA A 1 302 ? -8.416 11.910 -3.566 1.00 77.00 302 ALA A CA 1
ATOM 2302 C C . ALA A 1 302 ? -9.502 12.604 -2.725 1.00 77.00 302 ALA A C 1
ATOM 2304 O O . ALA A 1 302 ? -10.053 11.984 -1.819 1.00 77.00 302 ALA A O 1
ATOM 2305 N N . ALA A 1 303 ? -9.867 13.846 -3.051 1.00 81.88 303 ALA A N 1
ATOM 2306 C CA . ALA A 1 303 ? -10.916 14.597 -2.365 1.00 81.88 303 ALA A CA 1
ATOM 2307 C C . ALA A 1 303 ? -12.286 13.910 -2.481 1.00 81.88 303 ALA A C 1
ATOM 2309 O O . ALA A 1 303 ? -13.009 13.821 -1.491 1.00 81.88 303 ALA A O 1
ATOM 2310 N N . PHE A 1 304 ? -12.615 13.354 -3.653 1.00 82.31 304 PHE A N 1
ATOM 2311 C CA . PHE A 1 304 ? -13.832 12.561 -3.837 1.00 82.31 304 PHE A CA 1
ATOM 2312 C C . PHE A 1 304 ? -13.840 11.298 -2.959 1.00 82.31 304 PHE A C 1
ATOM 2314 O O . PHE A 1 304 ? -14.838 11.016 -2.290 1.00 82.31 304 PHE A O 1
ATOM 2321 N N . PHE A 1 305 ? -12.727 10.556 -2.907 1.00 75.75 305 PHE A N 1
ATOM 2322 C CA . PHE A 1 305 ? -12.600 9.386 -2.031 1.00 75.75 305 PHE A CA 1
ATOM 2323 C C . PHE A 1 305 ? -12.699 9.760 -0.551 1.00 75.75 305 PHE A C 1
ATOM 2325 O O . PHE A 1 305 ? -13.428 9.102 0.185 1.00 75.75 305 PHE A O 1
ATOM 2332 N N . ILE A 1 306 ? -12.022 10.828 -0.120 1.00 80.81 306 ILE A N 1
ATOM 2333 C CA . ILE A 1 306 ? -12.095 11.339 1.256 1.00 80.81 306 ILE A CA 1
ATOM 2334 C C . ILE A 1 306 ? -13.537 11.716 1.600 1.00 80.81 306 ILE A C 1
ATOM 2336 O O . ILE A 1 306 ? -14.053 11.260 2.615 1.00 80.81 306 ILE A O 1
ATOM 2340 N N . GLY A 1 307 ? -14.218 12.474 0.736 1.00 83.50 307 GLY A N 1
ATOM 2341 C CA . GLY A 1 307 ? -15.623 12.833 0.925 1.00 83.50 307 GLY A CA 1
ATOM 2342 C C . GLY A 1 307 ? -16.531 11.606 1.019 1.00 83.50 307 GLY A C 1
ATOM 2343 O O . GLY A 1 307 ? -17.367 11.525 1.916 1.00 83.50 307 GLY A O 1
ATOM 2344 N N . THR A 1 308 ? -16.312 10.606 0.162 1.00 81.38 308 THR A N 1
ATOM 2345 C CA . THR A 1 308 ? -17.064 9.342 0.187 1.00 81.38 308 THR A CA 1
ATOM 2346 C C . THR A 1 308 ? -16.815 8.563 1.481 1.00 81.38 308 THR A C 1
ATOM 2348 O O . THR A 1 308 ? -17.763 8.053 2.077 1.00 81.38 308 THR A O 1
ATOM 2351 N N . ILE A 1 309 ? -15.567 8.487 1.958 1.00 76.06 309 ILE A N 1
ATOM 2352 C CA . ILE A 1 309 ? -15.215 7.823 3.223 1.00 76.06 309 ILE A CA 1
ATOM 2353 C C . ILE A 1 309 ? -15.838 8.563 4.409 1.00 76.06 309 ILE A C 1
ATOM 2355 O O . ILE A 1 309 ? -16.402 7.921 5.288 1.00 76.06 309 ILE A O 1
ATOM 2359 N N . ILE A 1 310 ? -15.793 9.897 4.431 1.00 79.94 310 ILE A N 1
ATOM 2360 C CA . ILE A 1 310 ? -16.416 10.700 5.492 1.00 79.94 310 ILE A CA 1
ATOM 2361 C C . ILE A 1 310 ? -17.931 10.475 5.506 1.00 79.94 310 ILE A C 1
ATOM 2363 O O . ILE A 1 310 ? -18.490 10.187 6.562 1.00 79.94 310 ILE A O 1
ATOM 2367 N N . LEU A 1 311 ? -18.587 10.535 4.343 1.00 81.00 311 LEU A N 1
ATOM 2368 C CA . LEU A 1 311 ? -20.027 10.315 4.218 1.00 81.00 311 LEU A CA 1
ATOM 2369 C C . LEU A 1 311 ? -20.423 8.897 4.649 1.00 81.00 311 LEU A C 1
ATOM 2371 O O . LEU A 1 311 ? -21.334 8.727 5.455 1.00 81.00 311 LEU A O 1
ATOM 2375 N N . THR A 1 312 ? -19.722 7.874 4.156 1.00 72.69 312 THR A N 1
ATOM 2376 C CA . THR A 1 312 ? -20.004 6.474 4.517 1.00 72.69 312 THR A CA 1
ATOM 2377 C C . THR A 1 312 ? -19.693 6.181 5.983 1.00 72.69 312 THR A C 1
ATOM 2379 O O . THR A 1 312 ? -20.457 5.461 6.622 1.00 72.69 312 THR A O 1
ATOM 2382 N N . SER A 1 313 ? -18.637 6.776 6.547 1.00 69.25 313 SER A N 1
ATOM 2383 C CA . SER A 1 313 ? -18.331 6.728 7.981 1.00 69.25 313 SER A CA 1
ATOM 2384 C C . SER A 1 313 ? -19.445 7.372 8.807 1.00 69.25 313 SER A C 1
ATOM 2386 O O . SER A 1 313 ? -19.875 6.783 9.796 1.00 69.25 313 SER A O 1
ATOM 2388 N N . LEU A 1 314 ? -19.969 8.530 8.390 1.00 73.75 314 LEU A N 1
ATOM 2389 C CA . LEU A 1 314 ? -21.064 9.215 9.082 1.00 73.75 314 LEU A CA 1
ATOM 2390 C C . LEU A 1 314 ? -22.351 8.385 9.049 1.00 73.75 314 LEU A C 1
ATOM 2392 O O . LEU A 1 314 ? -22.931 8.133 10.100 1.00 73.75 314 LEU A O 1
ATOM 2396 N N . VAL A 1 315 ? -22.743 7.874 7.878 1.00 75.00 315 VAL A N 1
ATOM 2397 C CA . VAL A 1 315 ? -23.904 6.976 7.740 1.00 75.00 315 VAL A CA 1
ATOM 2398 C C . VAL A 1 315 ? -23.721 5.713 8.588 1.00 75.00 315 VAL A C 1
ATOM 2400 O O . VAL A 1 315 ? -24.624 5.322 9.323 1.00 75.00 315 VAL A O 1
ATOM 2403 N N . SER A 1 316 ? -22.532 5.103 8.543 1.00 68.31 316 SER A N 1
ATOM 2404 C CA . SER A 1 316 ? -22.187 3.934 9.360 1.00 68.31 316 SER A CA 1
ATOM 2405 C C . SER A 1 316 ? -22.282 4.242 10.857 1.00 68.31 316 SER A C 1
ATOM 2407 O O . SER A 1 316 ? -22.802 3.419 11.602 1.00 68.31 316 SER A O 1
ATOM 2409 N N . ARG A 1 317 ? -21.823 5.412 11.320 1.00 70.50 317 ARG A N 1
ATOM 2410 C CA . ARG A 1 317 ? -21.914 5.807 12.735 1.00 70.50 317 ARG A CA 1
ATOM 2411 C C . ARG A 1 317 ? -23.343 6.080 13.182 1.00 70.50 317 ARG A C 1
ATOM 2413 O O . ARG A 1 317 ? -23.709 5.594 14.243 1.00 70.50 317 ARG A O 1
ATOM 2420 N N . VAL A 1 318 ? -24.139 6.789 12.381 1.00 71.19 318 VAL A N 1
ATOM 2421 C CA . VAL A 1 318 ? -25.555 7.070 12.689 1.00 71.19 318 VAL A CA 1
ATOM 2422 C C . VAL A 1 318 ? -26.360 5.776 12.786 1.00 71.19 318 VAL A C 1
ATOM 2424 O O . VAL A 1 318 ? -27.164 5.610 13.695 1.00 71.19 318 VAL A O 1
ATOM 2427 N N . TRP A 1 319 ? -26.118 4.818 11.888 1.00 66.06 319 TRP A N 1
ATOM 2428 C CA . TRP A 1 319 ? -26.768 3.512 11.986 1.00 66.06 319 TRP A CA 1
ATOM 2429 C C . TRP A 1 319 ? -26.328 2.765 13.252 1.00 66.06 319 TRP A C 1
ATOM 2431 O O . TRP A 1 319 ? -27.148 2.257 14.014 1.00 66.06 319 TRP A O 1
ATOM 2441 N N . ARG A 1 320 ? -25.018 2.754 13.526 1.00 64.12 320 ARG A N 1
ATOM 2442 C CA . ARG A 1 320 ? -24.442 2.064 14.689 1.00 64.12 320 ARG A CA 1
ATOM 2443 C C . ARG A 1 320 ? -24.834 2.655 16.031 1.00 64.12 320 ARG A C 1
ATOM 2445 O O . ARG A 1 320 ? -24.872 1.899 16.994 1.00 64.12 320 ARG A O 1
ATOM 2452 N N . SER A 1 321 ? -25.117 3.952 16.124 1.00 62.72 321 SER A N 1
ATOM 2453 C CA . SER A 1 321 ? -25.528 4.566 17.393 1.00 62.72 321 SER A CA 1
ATOM 2454 C C . SER A 1 321 ? -26.879 4.049 17.890 1.00 62.72 321 SER A C 1
ATOM 2456 O O . SER A 1 321 ? -27.228 4.296 19.035 1.00 62.72 321 SER A O 1
ATOM 2458 N N . THR A 1 322 ? -27.626 3.328 17.049 1.00 64.81 322 THR A N 1
ATOM 2459 C CA . THR A 1 322 ? -28.907 2.707 17.415 1.00 64.81 322 THR A CA 1
ATOM 2460 C C . THR A 1 322 ? -28.805 1.205 17.721 1.00 64.81 322 THR A C 1
ATOM 2462 O O . THR A 1 322 ? -29.777 0.614 18.183 1.00 64.81 322 THR A O 1
ATOM 2465 N N . GLU A 1 323 ? -27.642 0.570 17.507 1.00 64.50 323 GLU A N 1
ATOM 2466 C CA . GLU A 1 323 ? -27.432 -0.863 17.766 1.00 64.50 323 GLU A CA 1
ATOM 2467 C C . GLU A 1 323 ? -26.898 -1.112 19.190 1.00 64.50 323 GLU A C 1
ATOM 2469 O O . GLU A 1 323 ? -25.821 -0.640 19.564 1.00 64.50 323 GLU A O 1
ATOM 2474 N N . LEU A 1 324 ? -27.605 -1.942 19.961 1.00 63.31 324 LEU A N 1
ATOM 2475 C CA . LEU A 1 324 ? -27.189 -2.412 21.286 1.00 63.31 324 LEU A CA 1
ATOM 2476 C C . LEU A 1 324 ? -26.153 -3.544 21.125 1.00 63.31 324 LEU A C 1
ATOM 2478 O O . LEU A 1 324 ? -26.488 -4.720 21.030 1.00 63.31 324 LEU A O 1
ATOM 2482 N N . ARG A 1 325 ? -24.872 -3.176 20.997 1.00 62.75 325 ARG A N 1
ATOM 2483 C CA . ARG A 1 325 ? -23.755 -4.078 20.630 1.00 62.75 325 ARG A CA 1
ATOM 2484 C C . ARG A 1 325 ? -23.083 -4.782 21.808 1.00 62.75 325 ARG A C 1
ATOM 2486 O O . ARG A 1 325 ? -21.860 -4.855 21.872 1.00 62.75 325 ARG A O 1
ATOM 2493 N N . VAL A 1 326 ? -23.865 -5.283 22.749 1.00 66.00 326 VAL A N 1
ATOM 2494 C CA . VAL A 1 326 ? -23.325 -6.073 23.857 1.00 66.00 326 VAL A CA 1
ATOM 2495 C C . VAL A 1 326 ? -23.819 -7.497 23.677 1.00 66.00 326 VAL A C 1
ATOM 2497 O O . VAL A 1 326 ? -24.976 -7.784 23.962 1.00 66.00 326 VAL A O 1
ATOM 2500 N N . GLU A 1 327 ? -22.961 -8.378 23.150 1.00 65.44 327 GLU A N 1
ATOM 2501 C CA . GLU A 1 327 ? -23.318 -9.792 22.968 1.00 65.44 327 GLU A CA 1
ATOM 2502 C C . GLU A 1 327 ? -23.407 -10.509 24.316 1.00 65.44 327 GLU A C 1
ATOM 2504 O O . GLU A 1 327 ? -24.253 -11.384 24.504 1.00 65.44 327 GLU A O 1
ATOM 2509 N N . ARG A 1 328 ? -22.538 -10.142 25.270 1.00 74.94 328 ARG A N 1
ATOM 2510 C CA . ARG A 1 328 ? -22.509 -10.769 26.591 1.00 74.94 328 ARG A CA 1
ATOM 2511 C C . ARG A 1 328 ? -22.080 -9.797 27.684 1.00 74.94 328 ARG A C 1
ATOM 2513 O O . ARG A 1 328 ? -21.140 -9.026 27.515 1.00 74.94 328 ARG A O 1
ATOM 2520 N N . ILE A 1 329 ? -22.743 -9.883 28.832 1.00 83.12 329 ILE A N 1
ATOM 2521 C CA . ILE A 1 329 ? -22.335 -9.199 30.061 1.00 83.12 329 ILE A CA 1
ATOM 2522 C C . ILE A 1 329 ? -21.832 -10.261 31.033 1.00 83.12 329 ILE A C 1
ATOM 2524 O O . ILE A 1 329 ? -22.528 -11.234 31.325 1.00 83.12 329 ILE A O 1
ATOM 2528 N N . GLU A 1 330 ? -20.602 -10.087 31.501 1.00 86.50 330 GLU A N 1
ATOM 2529 C CA . GLU A 1 330 ? -19.984 -10.915 32.531 1.00 86.50 330 GLU A CA 1
ATOM 2530 C C . GLU A 1 330 ? -19.934 -10.109 33.826 1.00 86.50 330 GLU A C 1
ATOM 2532 O O . GLU A 1 330 ? -19.157 -9.166 33.953 1.00 86.50 330 GLU A O 1
ATOM 2537 N N . ILE A 1 331 ? -20.781 -10.481 34.781 1.00 87.81 331 ILE A N 1
ATOM 2538 C CA . ILE A 1 331 ? -20.832 -9.858 36.105 1.00 87.81 331 ILE A CA 1
ATOM 2539 C C . ILE A 1 331 ? -20.013 -10.710 37.073 1.00 87.81 331 ILE A C 1
ATOM 2541 O O . ILE A 1 331 ? -20.216 -11.934 37.127 1.00 87.81 331 ILE A O 1
ATOM 2545 N N . ASP A 1 332 ? -19.096 -10.071 37.802 1.00 90.62 332 ASP A N 1
ATOM 2546 C CA . ASP A 1 332 ? -18.364 -10.703 38.898 1.00 90.62 332 ASP A CA 1
ATOM 2547 C C . ASP A 1 332 ? -19.272 -11.023 40.096 1.00 90.62 332 ASP A C 1
ATOM 2549 O O . ASP A 1 332 ? -20.432 -10.612 40.168 1.00 90.62 332 ASP A O 1
ATOM 2553 N N . GLU A 1 333 ? -18.762 -11.818 41.033 1.00 87.75 333 GLU A N 1
ATOM 2554 C CA . GLU A 1 333 ? -19.590 -12.318 42.131 1.00 87.75 333 GLU A CA 1
ATOM 2555 C C . GLU A 1 333 ? -20.067 -11.187 43.060 1.00 87.75 333 GLU A C 1
ATOM 2557 O O . GLU A 1 333 ? -21.223 -11.179 43.478 1.00 87.75 333 GLU A O 1
ATOM 2562 N N .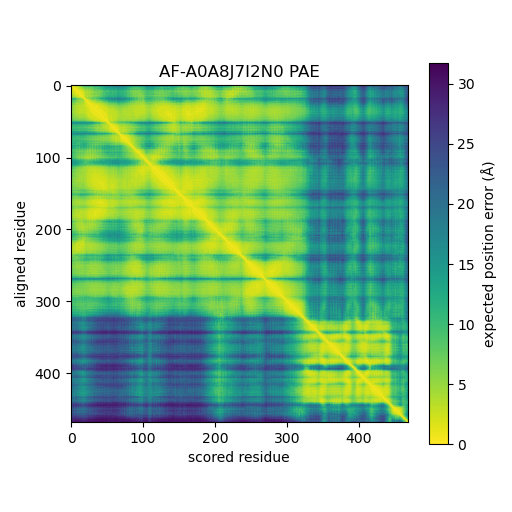 ASN A 1 334 ? -19.223 -10.174 43.294 1.00 89.31 334 ASN A N 1
ATOM 2563 C CA . ASN A 1 334 ? -19.566 -9.012 44.118 1.00 89.31 334 ASN A CA 1
ATOM 2564 C C . ASN A 1 334 ? -20.692 -8.178 43.493 1.00 89.31 334 ASN A C 1
ATOM 2566 O O . ASN A 1 334 ? -21.651 -7.823 44.172 1.00 89.31 334 ASN A O 1
ATOM 2570 N N . ALA A 1 335 ? -20.611 -7.876 42.194 1.00 87.69 335 ALA A N 1
ATOM 2571 C CA . ALA A 1 335 ? -21.649 -7.123 41.503 1.00 87.69 335 ALA A CA 1
ATOM 2572 C C . ALA A 1 335 ? -22.969 -7.899 41.451 1.00 87.69 335 ALA A C 1
ATOM 2574 O O . ALA A 1 335 ? -24.029 -7.291 41.597 1.00 87.69 335 ALA A O 1
ATOM 2575 N N . ARG A 1 336 ? -22.933 -9.234 41.309 1.00 88.38 336 ARG A N 1
ATOM 2576 C CA . ARG A 1 336 ? -24.150 -10.054 41.429 1.00 88.38 336 ARG A CA 1
ATOM 2577 C C . ARG A 1 336 ? -24.764 -9.958 42.813 1.00 88.38 336 ARG A C 1
ATOM 2579 O O . ARG A 1 336 ? -25.979 -9.816 42.909 1.00 88.38 336 ARG A O 1
ATOM 2586 N N . GLN A 1 337 ? -23.945 -10.021 43.860 1.00 87.75 337 GLN A N 1
ATOM 2587 C CA . GLN A 1 337 ? -24.423 -9.891 45.230 1.00 87.75 337 GLN A CA 1
ATOM 2588 C C . GLN A 1 337 ? -25.084 -8.525 45.453 1.00 87.75 337 GLN A C 1
ATOM 2590 O O . GLN A 1 337 ? -26.202 -8.470 45.958 1.00 87.75 337 GLN A O 1
ATOM 2595 N N . PHE A 1 338 ? -24.454 -7.440 44.996 1.00 89.56 338 PHE A N 1
ATOM 2596 C CA . PHE A 1 338 ? -25.031 -6.098 45.089 1.00 89.56 338 PHE A CA 1
ATOM 2597 C C . PHE A 1 338 ? -26.381 -6.009 44.374 1.00 89.56 338 PHE A C 1
ATOM 2599 O O . PHE A 1 338 ? -27.351 -5.546 44.959 1.00 89.56 338 PHE A O 1
ATOM 2606 N N . ILE A 1 339 ? -26.487 -6.514 43.143 1.00 85.94 339 ILE A N 1
ATOM 2607 C CA . ILE A 1 339 ? -27.753 -6.503 42.395 1.00 85.94 339 ILE A CA 1
ATOM 2608 C C . ILE A 1 339 ? -28.823 -7.361 43.093 1.00 85.94 339 ILE A C 1
ATOM 2610 O O . ILE A 1 339 ? -29.991 -6.977 43.133 1.00 85.94 339 ILE A O 1
ATOM 2614 N N . ALA A 1 340 ? -28.445 -8.512 43.654 1.00 84.88 340 ALA A N 1
ATOM 2615 C CA . ALA A 1 340 ? -29.370 -9.419 44.327 1.00 84.88 340 ALA A CA 1
ATOM 2616 C C . ALA A 1 340 ? -29.922 -8.836 45.637 1.00 84.88 340 ALA A C 1
ATOM 2618 O O . ALA A 1 340 ? -31.121 -8.946 45.891 1.00 84.88 340 ALA A O 1
ATOM 2619 N N . GLU A 1 341 ? -29.091 -8.188 46.451 1.00 83.19 341 GLU A N 1
ATOM 2620 C CA . GLU A 1 341 ? -29.528 -7.552 47.702 1.00 83.19 341 GLU A CA 1
ATOM 2621 C C . GLU A 1 341 ? -30.495 -6.386 47.443 1.00 83.19 341 GLU A C 1
ATOM 2623 O O . GLU A 1 341 ? -31.504 -6.235 48.131 1.00 83.19 341 GLU A O 1
ATOM 2628 N N . GLU A 1 342 ? -30.243 -5.629 46.379 1.00 77.94 342 GLU A N 1
ATOM 2629 C CA . GLU A 1 342 ? -31.053 -4.489 45.936 1.00 77.94 342 GLU A CA 1
ATOM 2630 C C . GLU A 1 342 ? -32.355 -4.914 45.236 1.00 77.94 342 GLU A C 1
ATOM 2632 O O . GLU A 1 342 ? -33.332 -4.163 45.158 1.00 77.94 342 GLU A O 1
ATOM 2637 N N . SER A 1 343 ? -32.416 -6.165 44.770 1.00 69.19 343 SER A N 1
ATOM 2638 C CA . SER A 1 343 ? -33.580 -6.716 44.075 1.00 69.19 343 SER A CA 1
ATOM 2639 C C . SER A 1 343 ? -34.814 -6.898 44.965 1.00 69.19 343 SER A C 1
ATOM 2641 O O . SER A 1 343 ? -35.881 -7.211 44.439 1.00 69.19 343 SER A O 1
ATOM 2643 N N . GLN A 1 344 ? -34.739 -6.666 46.283 1.00 70.62 344 GLN A N 1
ATOM 2644 C CA . GLN A 1 344 ? -35.921 -6.667 47.156 1.00 70.62 344 GLN A CA 1
ATOM 2645 C C . GLN A 1 344 ? -36.817 -5.436 46.919 1.00 70.62 344 GLN A C 1
ATOM 2647 O O . GLN A 1 344 ? -38.044 -5.562 46.936 1.00 70.62 344 GLN A O 1
ATOM 2652 N N . GLY A 1 345 ? -36.229 -4.285 46.575 1.00 75.31 345 GLY A N 1
ATOM 2653 C CA . GLY A 1 345 ? -36.919 -3.013 46.320 1.00 75.31 345 GLY A CA 1
ATOM 2654 C C . GLY A 1 345 ? -37.017 -2.636 44.836 1.00 75.31 345 GLY A C 1
ATOM 2655 O O . GLY A 1 345 ? -36.982 -3.500 43.954 1.00 75.31 345 GLY A O 1
ATOM 2656 N N . ALA A 1 346 ? -37.187 -1.342 44.555 1.00 81.62 346 ALA A N 1
ATOM 2657 C CA . ALA A 1 346 ? -37.011 -0.788 43.213 1.00 81.62 346 ALA A CA 1
ATOM 2658 C C . ALA A 1 346 ? -35.512 -0.577 42.959 1.00 81.62 346 ALA A C 1
ATOM 2660 O O . ALA A 1 346 ? -34.849 0.089 43.746 1.00 81.62 346 ALA A O 1
ATOM 2661 N N . ILE A 1 347 ? -34.983 -1.126 41.863 1.00 85.81 347 ILE A N 1
ATOM 2662 C CA . ILE A 1 347 ? -33.553 -1.022 41.550 1.00 85.81 347 ILE A CA 1
ATOM 2663 C C . ILE A 1 347 ? -33.281 0.381 41.004 1.00 85.81 347 ILE A C 1
ATOM 2665 O O . ILE A 1 347 ? -33.712 0.709 39.896 1.00 85.81 347 ILE A O 1
ATOM 2669 N N . ARG A 1 348 ? -32.582 1.210 41.781 1.00 90.06 348 ARG A N 1
ATOM 2670 C CA . ARG A 1 348 ? -32.222 2.587 41.422 1.00 90.06 348 ARG A CA 1
ATOM 2671 C C . ARG A 1 348 ? -30.723 2.666 41.148 1.00 90.06 348 ARG A C 1
ATOM 2673 O O . ARG A 1 348 ? -29.919 2.345 42.017 1.00 90.06 348 ARG A O 1
ATOM 2680 N N . ILE A 1 349 ? -30.357 3.086 39.942 1.00 90.31 349 ILE A N 1
ATOM 2681 C CA . ILE A 1 349 ? -28.972 3.176 39.479 1.00 90.31 349 ILE A CA 1
ATOM 2682 C C . ILE A 1 349 ? -28.620 4.634 39.198 1.00 90.31 349 ILE A C 1
ATOM 2684 O O . ILE A 1 349 ? -29.279 5.293 38.397 1.00 90.31 349 ILE A O 1
ATOM 2688 N N . ILE A 1 350 ? -27.566 5.132 39.833 1.00 90.50 350 ILE A N 1
ATOM 2689 C CA . ILE A 1 350 ? -27.025 6.474 39.633 1.00 90.50 350 ILE A CA 1
ATOM 2690 C C . ILE A 1 350 ? -25.773 6.358 38.764 1.00 90.50 350 ILE A C 1
ATOM 2692 O O . ILE A 1 350 ? -24.798 5.718 39.157 1.00 90.50 350 ILE A O 1
ATOM 2696 N N . ALA A 1 351 ? -25.790 6.963 37.577 1.00 88.00 351 ALA A N 1
ATOM 2697 C CA . ALA A 1 351 ? -24.604 7.031 36.731 1.00 88.00 351 ALA A CA 1
ATOM 2698 C C . ALA A 1 351 ? -23.604 8.044 37.314 1.00 88.00 351 ALA A C 1
ATOM 2700 O O . ALA A 1 351 ? -23.948 9.214 37.501 1.00 88.00 351 ALA A O 1
ATOM 2701 N N . ASN A 1 352 ? -22.375 7.598 37.582 1.00 85.88 352 ASN A N 1
ATOM 2702 C CA . ASN A 1 352 ? -21.283 8.437 38.073 1.00 85.88 352 ASN A CA 1
ATOM 2703 C C . ASN A 1 352 ? -20.065 8.361 37.146 1.00 85.88 352 ASN A C 1
ATOM 2705 O O . ASN A 1 352 ? -19.763 7.319 36.556 1.00 85.88 352 ASN A O 1
ATOM 2709 N N . ARG A 1 353 ? -19.346 9.479 37.037 1.00 81.12 353 ARG A N 1
ATOM 2710 C CA . ARG A 1 353 ? -18.045 9.538 36.377 1.00 81.12 353 ARG A CA 1
ATOM 2711 C C . ARG A 1 353 ? -16.979 9.601 37.461 1.00 81.12 353 ARG A C 1
ATOM 2713 O O . ARG A 1 353 ? -16.908 10.597 38.165 1.00 81.12 353 ARG A O 1
ATOM 2720 N N . LEU A 1 354 ? -16.153 8.560 37.527 1.00 81.75 354 LEU A N 1
ATOM 2721 C CA . LEU A 1 354 ? -15.085 8.438 38.515 1.00 81.75 354 LEU A CA 1
ATOM 2722 C C . LEU A 1 354 ? -14.141 9.652 38.475 1.00 81.75 354 LEU A C 1
ATOM 2724 O O . LEU A 1 354 ? -13.457 9.852 37.464 1.00 81.75 354 LEU A O 1
ATOM 2728 N N . ASN A 1 355 ? -14.087 10.412 39.573 1.00 82.00 355 ASN A N 1
ATOM 2729 C CA . ASN A 1 355 ? -13.149 11.517 39.773 1.00 82.00 355 ASN A CA 1
ATOM 2730 C C . ASN A 1 355 ? -12.055 11.137 40.787 1.00 82.00 355 ASN A C 1
ATOM 2732 O O . ASN A 1 355 ? -11.101 10.445 40.425 1.00 82.00 355 ASN A O 1
ATOM 2736 N N . GLU A 1 356 ? -12.167 11.584 42.040 1.00 82.06 356 GLU A N 1
ATOM 2737 C CA . GLU A 1 356 ? -11.222 11.236 43.112 1.00 82.06 356 GLU A CA 1
ATOM 2738 C C . GLU A 1 356 ? -11.475 9.815 43.642 1.00 82.06 356 GLU A C 1
ATOM 2740 O O . GLU A 1 356 ? -10.549 9.137 44.089 1.00 82.06 356 GLU A O 1
ATOM 2745 N N . GLY A 1 357 ? -12.710 9.325 43.512 1.00 83.19 357 GLY A N 1
ATOM 2746 C CA . GLY A 1 357 ? -13.141 7.990 43.905 1.00 83.19 357 GLY A CA 1
ATOM 2747 C C . GLY A 1 357 ? -13.248 7.797 45.416 1.00 83.19 357 GLY A C 1
ATOM 2748 O O . GLY A 1 357 ? -13.166 6.654 45.874 1.00 83.19 357 GLY A O 1
ATOM 2749 N N . ASP A 1 358 ? -13.401 8.881 46.176 1.00 87.94 358 ASP A N 1
ATOM 2750 C CA . ASP A 1 358 ? -13.503 8.884 47.631 1.00 87.94 358 ASP A CA 1
ATOM 2751 C C . ASP A 1 358 ? -14.964 8.877 48.118 1.00 87.94 358 ASP A C 1
ATOM 2753 O O . ASP A 1 358 ? -15.909 8.950 47.337 1.00 87.94 358 ASP A O 1
ATOM 2757 N N . GLU A 1 359 ? -15.175 8.746 49.428 1.00 89.88 359 GLU A N 1
ATOM 2758 C CA . GLU A 1 359 ? -16.528 8.690 49.999 1.00 89.88 359 GLU A CA 1
ATOM 2759 C C . GLU A 1 359 ? -17.295 10.019 49.843 1.00 89.88 359 GLU A C 1
ATOM 2761 O O . GLU A 1 359 ? -18.527 10.010 49.767 1.00 89.88 359 GLU A O 1
ATOM 2766 N N . GLN A 1 360 ? -16.585 11.154 49.758 1.00 87.88 360 GLN A N 1
ATOM 2767 C CA . GLN A 1 360 ? -17.203 12.468 49.572 1.00 87.88 360 GLN A CA 1
ATOM 2768 C C . GLN A 1 360 ? -17.823 12.611 48.182 1.00 87.88 360 GLN A C 1
ATOM 2770 O O . GLN A 1 360 ? -18.933 13.135 48.079 1.00 87.88 360 GLN A O 1
ATOM 2775 N N . GLU A 1 361 ? -17.158 12.114 47.135 1.00 87.38 361 GLU A N 1
ATOM 2776 C CA . GLU A 1 361 ? -17.684 12.101 45.767 1.00 87.38 361 GLU A CA 1
ATOM 2777 C C . GLU A 1 361 ? -19.070 11.441 45.709 1.00 87.38 361 GLU A C 1
ATOM 2779 O O . GLU A 1 361 ? -20.037 12.053 45.244 1.00 87.38 361 GLU A O 1
ATOM 2784 N N . TYR A 1 362 ? -19.194 10.224 46.248 1.00 90.00 362 TYR A N 1
ATOM 2785 C CA . TYR A 1 362 ? -20.457 9.480 46.226 1.00 90.00 362 TYR A CA 1
ATOM 2786 C C . TYR A 1 362 ? -21.519 10.099 47.139 1.00 90.00 362 TYR A C 1
ATOM 2788 O O . TYR A 1 362 ? -22.685 10.143 46.751 1.00 90.00 362 TYR A O 1
ATOM 2796 N N . PHE A 1 363 ? -21.139 10.632 48.307 1.00 89.75 363 PHE A N 1
ATOM 2797 C CA . PHE A 1 363 ? -22.073 11.329 49.198 1.00 89.75 363 PHE A CA 1
ATOM 2798 C C . PHE A 1 363 ? -22.692 12.560 48.531 1.00 89.75 363 PHE A C 1
ATOM 2800 O O . PHE A 1 363 ? -23.912 12.737 48.544 1.00 89.75 363 PHE A O 1
ATOM 2807 N N . CYS A 1 364 ? -21.859 13.406 47.920 1.00 87.88 364 CYS A N 1
ATOM 2808 C CA . CYS A 1 364 ? -22.320 14.598 47.219 1.00 87.88 364 CYS A CA 1
ATOM 2809 C C . CYS A 1 364 ? -23.235 14.225 46.047 1.00 87.88 364 CYS A C 1
ATOM 2811 O O . CYS A 1 364 ? -24.312 14.809 45.908 1.00 87.88 364 CYS A O 1
ATOM 2813 N N . LYS A 1 365 ? -22.847 13.217 45.251 1.00 86.19 365 LYS A N 1
ATOM 2814 C CA . LYS A 1 365 ? -23.632 12.774 44.094 1.00 86.19 365 LYS A CA 1
ATOM 2815 C C . LYS A 1 365 ? -24.961 12.135 44.490 1.00 86.19 365 LYS A C 1
ATOM 2817 O O . LYS A 1 365 ? -25.981 12.407 43.859 1.00 86.19 365 LYS A O 1
ATOM 2822 N N . GLU A 1 366 ? -24.978 11.304 45.532 1.00 89.50 366 GLU A N 1
ATOM 2823 C CA . GLU A 1 366 ? -26.216 10.714 46.044 1.00 89.50 366 GLU A CA 1
ATOM 2824 C C . GLU A 1 366 ? -27.171 11.803 46.538 1.00 89.50 366 GLU A C 1
ATOM 2826 O O . GLU A 1 366 ? -28.344 11.802 46.164 1.00 89.50 366 GLU A O 1
ATOM 2831 N N . LYS A 1 367 ? -26.671 12.746 47.347 1.00 89.00 367 LYS A N 1
ATOM 2832 C CA . LYS A 1 367 ? -27.474 13.844 47.890 1.00 89.00 367 LYS A CA 1
ATOM 2833 C C . LYS A 1 367 ? -28.129 14.667 46.778 1.00 89.00 367 LYS A C 1
ATOM 2835 O O . LYS A 1 367 ? -29.341 14.854 46.817 1.00 89.00 367 LYS A O 1
ATOM 2840 N N . GLU A 1 368 ? -27.352 15.078 45.776 1.00 86.44 368 GLU A N 1
ATOM 2841 C CA . GLU A 1 368 ? -27.836 15.813 44.599 1.00 86.44 368 GLU A CA 1
ATOM 2842 C C . GLU A 1 368 ? -28.979 15.057 43.900 1.00 86.44 368 GLU A C 1
ATOM 2844 O O . GLU A 1 368 ? -30.073 15.585 43.712 1.00 86.44 368 GLU A O 1
ATOM 2849 N N . VAL A 1 369 ? -28.762 13.781 43.562 1.00 86.88 369 VAL A N 1
ATOM 2850 C CA . VAL A 1 369 ? -29.746 12.987 42.812 1.00 86.88 369 VAL A CA 1
ATOM 2851 C C . VAL A 1 369 ? -31.004 12.717 43.637 1.00 86.88 369 VAL A C 1
ATOM 2853 O O . VAL A 1 369 ? -32.108 12.722 43.081 1.00 86.88 369 VAL A O 1
ATOM 2856 N N . ARG A 1 370 ? -30.867 12.495 44.951 1.00 89.06 370 ARG A N 1
ATOM 2857 C CA . ARG A 1 370 ? -32.004 12.305 45.860 1.00 89.06 370 ARG A CA 1
ATOM 2858 C C . ARG A 1 370 ? -32.847 13.568 45.995 1.00 89.06 370 ARG A C 1
ATOM 2860 O O . ARG A 1 370 ? -34.071 13.444 45.982 1.00 89.06 370 ARG A O 1
ATOM 2867 N N . GLU A 1 371 ? -32.216 14.735 46.110 1.00 87.38 371 GLU A N 1
ATOM 2868 C CA . GLU A 1 371 ? -32.894 16.035 46.190 1.00 87.38 371 GLU A CA 1
ATOM 2869 C C . GLU A 1 371 ? -33.626 16.352 44.878 1.00 87.38 371 GLU A C 1
ATOM 2871 O O . GLU A 1 371 ? -34.830 16.608 44.900 1.00 87.38 371 GLU A O 1
ATOM 2876 N N . ASP A 1 372 ? -32.956 16.213 43.730 1.00 85.81 372 ASP A N 1
ATOM 2877 C CA . ASP A 1 372 ? -33.535 16.517 42.415 1.00 85.81 372 ASP A CA 1
ATOM 2878 C C . ASP A 1 372 ? -34.707 15.587 42.050 1.00 85.81 372 ASP A C 1
ATOM 2880 O O . ASP A 1 372 ? -35.701 16.009 41.454 1.00 85.81 372 ASP A O 1
ATOM 2884 N N . ASN A 1 373 ? -34.616 14.304 42.416 1.00 85.25 373 ASN A N 1
ATOM 2885 C CA . ASN A 1 373 ? -35.572 13.271 41.999 1.00 85.25 373 ASN A CA 1
ATOM 2886 C C . ASN A 1 373 ? -36.500 12.794 43.128 1.00 85.25 373 ASN A C 1
ATOM 2888 O O . ASN A 1 373 ? -37.249 11.835 42.931 1.00 85.25 373 ASN A O 1
ATOM 2892 N N . HIS A 1 374 ? -36.464 13.449 44.295 1.00 86.06 374 HIS A N 1
ATOM 2893 C CA . HIS A 1 374 ? -37.288 13.141 45.472 1.00 86.06 374 HIS A CA 1
ATOM 2894 C C . HIS A 1 374 ? -37.216 11.660 45.897 1.00 86.06 374 HIS A C 1
ATOM 2896 O O . HIS A 1 374 ? -38.230 11.011 46.166 1.00 86.06 374 HIS A O 1
ATOM 2902 N N . ILE A 1 375 ? -36.004 11.098 45.930 1.00 85.69 375 ILE A N 1
ATOM 2903 C CA . ILE A 1 375 ? -35.771 9.689 46.277 1.00 85.69 375 ILE A CA 1
ATOM 2904 C C . ILE A 1 375 ? -35.741 9.533 47.813 1.00 85.69 375 ILE A C 1
ATOM 2906 O O . ILE A 1 375 ? -34.866 10.124 48.452 1.00 85.69 375 ILE A O 1
ATOM 2910 N N . PRO A 1 376 ? -36.626 8.717 48.427 1.00 84.81 376 PRO A N 1
ATOM 2911 C CA . PRO A 1 376 ? -36.668 8.533 49.883 1.00 84.81 376 PRO A CA 1
ATOM 2912 C C . PRO A 1 376 ? -35.348 7.999 50.436 1.00 84.81 376 PRO A C 1
ATOM 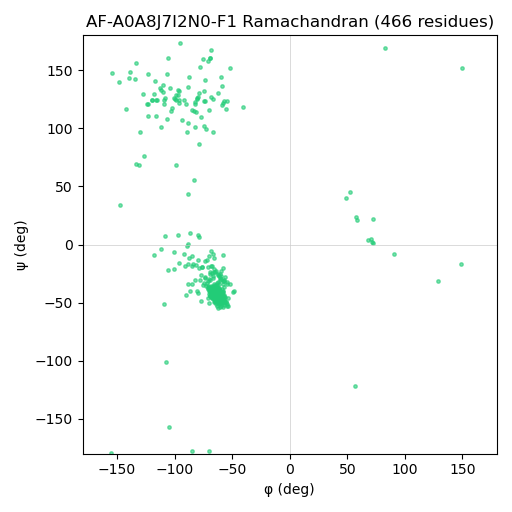2914 O O . PRO A 1 376 ? -34.804 7.056 49.873 1.00 84.81 376 PRO A O 1
ATOM 2917 N N . SER A 1 377 ? -34.855 8.533 51.558 1.00 79.69 377 SER A N 1
ATOM 2918 C CA . SER A 1 377 ? -33.578 8.128 52.183 1.00 79.69 377 SER A CA 1
ATOM 2919 C C . SER A 1 377 ? -33.492 6.642 52.556 1.00 79.69 377 SER A C 1
ATOM 2921 O O . SER A 1 377 ? -32.399 6.112 52.711 1.00 79.69 377 SER A O 1
ATOM 2923 N N . THR A 1 378 ? -34.635 5.969 52.685 1.00 79.12 378 THR A N 1
ATOM 2924 C CA . THR A 1 378 ? -34.748 4.529 52.949 1.00 79.12 378 THR A CA 1
ATOM 2925 C C . THR A 1 378 ? -34.536 3.662 51.716 1.00 79.12 378 THR A C 1
ATOM 2927 O O . THR A 1 378 ? -34.275 2.470 51.855 1.00 79.12 378 THR A O 1
ATOM 2930 N N . ASP A 1 379 ? -34.692 4.234 50.522 1.00 82.56 379 ASP A N 1
ATOM 2931 C CA . ASP A 1 379 ? -34.574 3.492 49.277 1.00 82.56 379 ASP A CA 1
ATOM 2932 C C . ASP A 1 379 ? -33.098 3.333 48.928 1.00 82.56 379 ASP A C 1
ATOM 2934 O O . ASP A 1 379 ? -32.380 4.337 48.845 1.00 82.56 379 ASP A O 1
ATOM 2938 N N . PRO A 1 380 ? -32.636 2.100 48.710 1.00 84.00 380 PRO A N 1
ATOM 2939 C CA . PRO A 1 380 ? -31.239 1.855 48.429 1.00 84.00 380 PRO A CA 1
ATOM 2940 C C . PRO A 1 380 ? -30.891 2.206 46.969 1.00 84.00 380 PRO A C 1
ATOM 2942 O O . PRO A 1 380 ? -31.755 2.243 46.084 1.00 84.00 380 PRO A O 1
ATOM 2945 N N . VAL A 1 381 ? -29.625 2.562 46.734 1.00 89.06 381 VAL A N 1
ATOM 2946 C CA . VAL A 1 381 ? -29.119 3.046 45.441 1.00 89.06 381 VAL A CA 1
ATOM 2947 C C . VAL A 1 381 ? -27.805 2.360 45.079 1.00 89.06 381 VAL A C 1
ATOM 2949 O O . VAL A 1 381 ? -26.944 2.129 45.927 1.00 89.06 381 VAL A O 1
ATOM 2952 N N . LEU A 1 382 ? -27.639 2.066 43.792 1.00 90.94 382 LEU A N 1
ATOM 2953 C CA . LEU A 1 382 ? -26.408 1.539 43.211 1.00 90.94 382 LEU A CA 1
ATOM 2954 C C . LEU A 1 382 ? -25.754 2.597 42.336 1.00 90.94 382 LEU A C 1
ATOM 2956 O O . LEU A 1 382 ? -26.422 3.231 41.523 1.00 90.94 382 LEU A O 1
ATOM 2960 N N . PHE A 1 383 ? -24.440 2.736 42.431 1.00 91.62 383 PHE A N 1
ATOM 2961 C CA . PHE A 1 383 ? -23.682 3.545 41.487 1.00 91.62 383 PHE A CA 1
ATOM 2962 C C . PHE A 1 383 ? -23.269 2.716 40.272 1.00 91.62 383 PHE A C 1
ATOM 2964 O O . PHE A 1 383 ? -22.955 1.532 40.388 1.00 91.62 383 PHE A O 1
ATOM 2971 N N . LEU A 1 384 ? -23.254 3.341 39.099 1.00 90.56 384 LEU A N 1
ATOM 2972 C CA . LEU A 1 384 ? -22.753 2.764 37.858 1.00 90.56 384 LEU A CA 1
ATOM 2973 C C . LEU A 1 384 ? -21.676 3.668 37.277 1.00 90.56 384 LEU A C 1
ATOM 2975 O O . LEU A 1 384 ? -21.945 4.815 36.930 1.00 90.56 384 LEU A O 1
ATOM 2979 N N . GLU A 1 385 ? -20.481 3.116 37.115 1.00 90.06 385 GLU A N 1
ATOM 2980 C CA . GLU A 1 385 ? -19.341 3.805 36.525 1.00 90.06 385 GLU A CA 1
ATOM 2981 C C . GLU A 1 385 ? -18.881 3.058 35.283 1.00 90.06 385 GLU A C 1
ATOM 2983 O O . GLU A 1 385 ? -18.564 1.865 35.328 1.00 90.06 385 GLU A O 1
ATOM 2988 N N . ILE A 1 386 ? -18.824 3.770 34.161 1.00 84.62 386 ILE A N 1
ATOM 2989 C CA . ILE A 1 386 ? -18.310 3.223 32.909 1.00 84.62 386 ILE A CA 1
ATOM 2990 C C . ILE A 1 386 ? -17.059 3.993 32.531 1.00 84.62 386 ILE A C 1
ATOM 2992 O O . ILE A 1 386 ? -17.112 5.161 32.150 1.00 84.62 386 ILE A O 1
ATOM 2996 N N . MET A 1 387 ? -15.925 3.312 32.625 1.00 81.38 387 MET A N 1
ATOM 2997 C CA . MET A 1 387 ? -14.662 3.830 32.133 1.00 81.38 387 MET A CA 1
ATOM 2998 C C . MET A 1 387 ? -14.601 3.639 30.621 1.00 81.38 387 MET A C 1
ATOM 3000 O O . MET A 1 387 ? -14.800 2.535 30.104 1.00 81.38 387 MET A O 1
ATOM 3004 N N . VAL A 1 388 ? -14.321 4.730 29.912 1.00 71.75 388 VAL A N 1
ATOM 3005 C CA . VAL A 1 388 ? -14.120 4.695 28.465 1.00 71.75 388 VAL A CA 1
ATOM 3006 C C . VAL A 1 388 ? -12.750 4.082 28.194 1.00 71.75 388 VAL A C 1
ATOM 3008 O O . VAL A 1 388 ? -11.719 4.731 28.372 1.00 71.75 388 VAL A O 1
ATOM 3011 N N . SER A 1 389 ? -12.736 2.810 27.798 1.00 66.88 389 SER A N 1
ATOM 3012 C CA . SER A 1 389 ? -11.563 2.190 27.174 1.00 66.88 389 SER A CA 1
ATOM 3013 C C . SER A 1 389 ? -11.358 2.794 25.780 1.00 66.88 389 SER A C 1
ATOM 3015 O O . SER A 1 389 ? -12.300 3.369 25.237 1.00 66.88 389 SER A O 1
ATOM 3017 N N . ASP A 1 390 ? -10.157 2.673 25.192 1.00 56.94 390 ASP A N 1
ATOM 3018 C CA . ASP A 1 390 ? -9.863 3.187 23.839 1.00 56.94 390 ASP A CA 1
ATOM 3019 C C . ASP A 1 390 ? -11.055 2.917 22.907 1.00 56.94 390 ASP A C 1
ATOM 3021 O O . ASP A 1 390 ? -11.443 1.762 22.715 1.00 56.94 390 ASP A O 1
ATOM 3025 N N . ALA A 1 391 ? -11.658 3.986 22.369 1.00 50.06 391 ALA A N 1
ATOM 3026 C CA . ALA A 1 391 ? -12.891 3.939 21.577 1.00 50.06 391 ALA A CA 1
ATOM 3027 C C . ALA A 1 391 ? -12.774 3.036 20.333 1.00 50.06 391 ALA A C 1
ATOM 3029 O O . ALA A 1 391 ? -13.761 2.779 19.651 1.00 50.06 391 ALA A O 1
ATOM 3030 N N . SER A 1 392 ? -11.563 2.566 20.026 1.00 47.34 392 SER A N 1
ATOM 3031 C CA . SER A 1 392 ? -11.235 1.650 18.937 1.00 47.34 392 SER A CA 1
ATOM 3032 C C . SER A 1 392 ? -11.280 0.164 19.331 1.00 47.34 392 SER A C 1
ATOM 3034 O O . SER A 1 392 ? -11.332 -0.694 18.443 1.00 47.34 392 SER A O 1
ATOM 3036 N N . ASP A 1 393 ? -11.228 -0.158 20.628 1.00 48.38 393 ASP A N 1
ATOM 3037 C CA . ASP A 1 393 ? -11.233 -1.522 21.170 1.00 48.38 393 ASP A CA 1
ATOM 3038 C C . ASP A 1 393 ? -12.652 -1.880 21.635 1.00 48.38 393 ASP A C 1
ATOM 3040 O O . ASP A 1 393 ? -12.978 -1.980 22.816 1.00 48.38 393 ASP A O 1
ATOM 3044 N N . PHE A 1 394 ? -13.548 -2.018 20.656 1.00 52.75 394 PHE A N 1
ATOM 3045 C CA . PHE A 1 394 ? -14.900 -2.517 20.884 1.00 52.75 394 PHE A CA 1
ATOM 3046 C C . PHE A 1 394 ? -14.822 -3.990 21.308 1.00 52.75 394 PHE A C 1
ATOM 3048 O O . PHE A 1 394 ? -14.684 -4.877 20.463 1.00 52.75 394 PHE A O 1
ATOM 3055 N N . ALA A 1 395 ? -14.871 -4.245 22.614 1.00 54.19 395 ALA A N 1
ATOM 3056 C CA . ALA A 1 395 ? -15.009 -5.586 23.161 1.00 54.19 395 ALA A CA 1
ATOM 3057 C C . ALA A 1 395 ? -16.476 -6.036 23.075 1.00 54.19 395 ALA A C 1
ATOM 3059 O O . ALA A 1 395 ? -17.372 -5.325 23.521 1.00 54.19 395 ALA A O 1
ATOM 3060 N N . ASP A 1 396 ? -16.715 -7.237 22.541 1.00 62.66 396 ASP A N 1
ATOM 3061 C CA . ASP A 1 396 ? -18.060 -7.834 22.442 1.00 62.66 396 ASP A CA 1
ATOM 3062 C C . ASP A 1 396 ? -18.630 -8.245 23.826 1.00 62.66 396 ASP A C 1
ATOM 3064 O O . ASP A 1 396 ? -19.815 -8.563 23.957 1.00 62.66 396 ASP A O 1
ATOM 3068 N N . VAL A 1 397 ? -17.788 -8.215 24.872 1.00 73.56 397 VAL A N 1
ATOM 3069 C CA . VAL A 1 397 ? -18.118 -8.604 26.249 1.00 73.56 397 VAL A CA 1
ATOM 3070 C C . VAL A 1 397 ? -17.850 -7.452 27.214 1.00 73.56 397 VAL A C 1
ATOM 3072 O O . VAL A 1 397 ? -16.705 -7.024 27.360 1.00 73.56 397 VAL A O 1
ATOM 3075 N N . ILE A 1 398 ? -18.886 -7.005 27.927 1.00 83.38 398 ILE A N 1
ATOM 3076 C CA . ILE A 1 398 ? -18.736 -6.042 29.025 1.00 83.38 398 ILE A CA 1
ATOM 3077 C C . ILE A 1 398 ? -18.521 -6.813 30.322 1.00 83.38 398 ILE A C 1
ATOM 3079 O O . ILE A 1 398 ? -19.370 -7.607 30.732 1.00 83.38 398 ILE A O 1
ATOM 3083 N N . ARG A 1 399 ? -17.389 -6.560 30.981 1.00 86.88 399 ARG A N 1
ATOM 3084 C CA . ARG A 1 399 ? -17.099 -7.094 32.314 1.00 86.88 399 ARG A CA 1
ATOM 3085 C C . ARG A 1 399 ? -17.455 -6.064 33.367 1.00 86.88 399 ARG A C 1
ATOM 3087 O O . ARG A 1 399 ? -16.911 -4.963 33.358 1.00 86.88 399 ARG A O 1
ATOM 3094 N N . VAL A 1 400 ? -18.349 -6.446 34.265 1.00 90.38 400 VAL A N 1
ATOM 3095 C CA . VAL A 1 400 ? -18.854 -5.598 35.342 1.00 90.38 400 VAL A CA 1
ATOM 3096 C C . VAL A 1 400 ? -18.273 -6.107 36.651 1.00 90.38 400 VAL A C 1
ATOM 3098 O O . VAL A 1 400 ? -18.386 -7.294 36.960 1.00 90.38 400 VAL A O 1
ATOM 3101 N N . LYS A 1 401 ? -17.641 -5.207 37.399 1.00 91.88 401 LYS A N 1
ATOM 3102 C CA . LYS A 1 401 ? -17.036 -5.482 38.698 1.00 91.88 401 LYS A CA 1
ATOM 3103 C C . LYS A 1 401 ? -17.767 -4.757 39.814 1.00 91.88 401 LYS A C 1
ATOM 3105 O O . LYS A 1 401 ? -18.037 -3.564 39.689 1.00 91.88 401 LYS A O 1
ATOM 3110 N N . GLY A 1 402 ? -18.034 -5.455 40.910 1.00 91.00 402 GLY A N 1
ATOM 3111 C CA . GLY A 1 402 ? -18.580 -4.866 42.128 1.00 91.00 402 GLY A CA 1
ATOM 3112 C C . GLY A 1 402 ? -17.466 -4.267 42.978 1.00 91.00 402 GLY A C 1
ATOM 3113 O O . GLY A 1 402 ? -16.608 -4.991 43.485 1.00 91.00 402 GLY A O 1
ATOM 3114 N N . VAL A 1 403 ? -17.484 -2.947 43.150 1.00 92.00 403 VAL A N 1
ATOM 3115 C CA . VAL A 1 403 ? -16.567 -2.201 44.021 1.00 92.00 403 VAL A CA 1
ATOM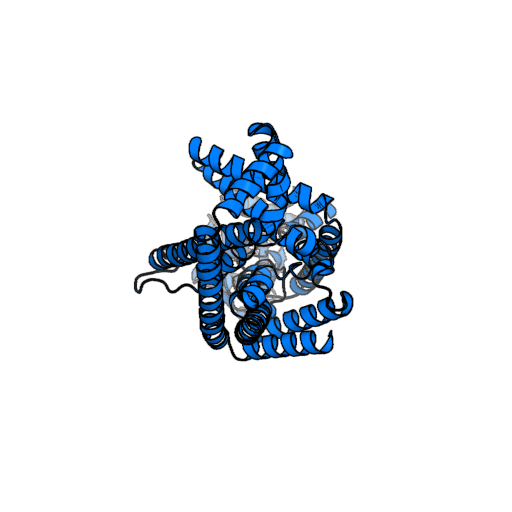 3116 C C . VAL A 1 403 ? -17.367 -1.524 45.126 1.00 92.00 403 VAL A C 1
ATOM 3118 O O . VAL A 1 403 ? -18.454 -1.013 44.881 1.00 92.00 403 VAL A O 1
ATOM 3121 N N . GLN A 1 404 ? -16.834 -1.516 46.344 1.00 91.81 404 GLN A N 1
ATOM 3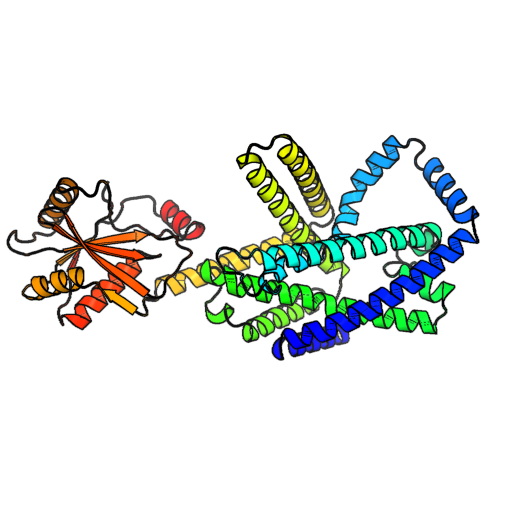122 C CA . GLN A 1 404 ? -17.430 -0.811 47.474 1.00 91.81 404 GLN A CA 1
ATOM 3123 C C . GLN A 1 404 ? -16.472 0.277 47.963 1.00 91.81 404 GLN A C 1
ATOM 3125 O O . GLN A 1 404 ? -15.293 -0.000 48.190 1.00 91.81 404 GLN A O 1
ATOM 3130 N N . VAL A 1 405 ? -16.975 1.501 48.121 1.00 89.50 405 VAL A N 1
ATOM 3131 C CA . VAL A 1 405 ? -16.248 2.639 48.705 1.00 89.50 405 VAL A CA 1
ATOM 3132 C C . VAL A 1 405 ? -17.059 3.141 49.894 1.00 89.50 405 VAL A C 1
ATOM 3134 O O . VAL A 1 405 ? -18.161 3.653 49.720 1.00 89.50 405 VAL A O 1
ATOM 3137 N N . GLY A 1 406 ? -16.548 2.938 51.111 1.00 88.31 406 GLY A N 1
ATOM 3138 C CA . GLY A 1 406 ? -17.310 3.204 52.335 1.00 88.31 406 GLY A CA 1
ATOM 3139 C C . GLY A 1 406 ? -18.626 2.418 52.353 1.00 88.31 406 GLY A C 1
ATOM 3140 O O . GLY A 1 406 ? -18.637 1.188 52.222 1.00 88.31 406 GLY A O 1
ATOM 3141 N N . ASN A 1 407 ? -19.740 3.139 52.467 1.00 86.94 407 ASN A N 1
ATOM 3142 C CA . ASN A 1 407 ? -21.088 2.563 52.429 1.00 86.94 407 ASN A CA 1
ATOM 3143 C C . ASN A 1 407 ? -21.693 2.464 51.014 1.00 86.94 407 ASN A C 1
ATOM 3145 O O . ASN A 1 407 ? -22.801 1.951 50.863 1.00 86.94 407 ASN A O 1
ATOM 3149 N N . TYR A 1 408 ? -20.982 2.911 49.975 1.00 89.75 408 TYR A N 1
ATOM 3150 C CA . TYR A 1 408 ? -21.496 2.981 48.607 1.00 89.75 408 TYR A CA 1
ATOM 3151 C C . TYR A 1 408 ? -21.098 1.767 47.772 1.00 89.75 408 TYR A C 1
ATOM 3153 O O . TYR A 1 408 ? -19.930 1.374 47.722 1.00 89.75 408 TYR A O 1
ATOM 3161 N N . ARG A 1 409 ? -22.082 1.188 47.078 1.00 92.94 409 ARG A N 1
ATOM 3162 C CA . ARG A 1 409 ? -21.926 0.033 46.182 1.00 92.94 409 ARG A CA 1
ATOM 3163 C C . ARG A 1 409 ? -21.886 0.504 44.736 1.00 92.94 409 ARG A C 1
ATOM 3165 O O . ARG A 1 409 ? -22.797 1.196 44.284 1.00 92.94 409 ARG A O 1
ATOM 3172 N N . ILE A 1 410 ? -20.845 0.113 44.013 1.00 92.81 410 ILE A N 1
ATOM 3173 C CA . ILE A 1 410 ? -20.535 0.620 42.678 1.00 92.81 410 ILE A CA 1
ATOM 3174 C C . ILE A 1 410 ? -20.359 -0.551 41.711 1.00 92.81 410 ILE A C 1
ATOM 3176 O O . ILE A 1 410 ? -19.586 -1.479 41.949 1.00 92.81 410 ILE A O 1
ATOM 3180 N N . LEU A 1 411 ? -21.051 -0.483 40.581 1.00 92.31 411 LEU A N 1
ATOM 3181 C CA . LEU A 1 411 ? -20.861 -1.347 39.426 1.00 92.31 411 LEU A CA 1
ATOM 3182 C C . LEU A 1 411 ? -19.889 -0.651 38.470 1.00 92.31 411 LEU A C 1
ATOM 3184 O O . LEU A 1 411 ? -20.252 0.326 37.819 1.00 92.31 411 LEU A O 1
ATOM 3188 N N . ARG A 1 412 ? -18.650 -1.141 38.384 1.00 91.62 412 ARG A N 1
ATOM 3189 C CA . ARG A 1 412 ? -17.631 -0.617 37.464 1.00 91.62 412 ARG A CA 1
ATOM 3190 C C . ARG A 1 412 ? -17.540 -1.465 36.211 1.00 91.62 412 ARG A C 1
ATOM 3192 O O . ARG A 1 412 ? -17.341 -2.675 36.297 1.00 91.62 412 ARG A O 1
ATOM 3199 N N . ALA A 1 413 ? -17.610 -0.834 35.051 1.00 88.31 413 ALA A N 1
ATOM 3200 C CA . ALA A 1 413 ? -17.428 -1.489 33.765 1.00 88.31 413 ALA A CA 1
ATOM 3201 C C . ALA A 1 413 ? -16.484 -0.691 32.863 1.00 88.31 413 ALA A C 1
ATOM 3203 O O . ALA A 1 413 ? -16.338 0.521 33.002 1.00 88.31 413 ALA A O 1
ATOM 3204 N N . GLU A 1 414 ? -15.862 -1.377 31.911 1.00 82.62 414 GLU A N 1
ATOM 3205 C CA . GLU A 1 414 ? -15.104 -0.751 30.826 1.00 82.62 414 GLU A CA 1
ATOM 3206 C C . GLU A 1 414 ? -15.871 -0.943 29.515 1.00 82.62 414 GLU A C 1
ATOM 3208 O O . GLU A 1 414 ? -16.337 -2.047 29.220 1.00 82.62 414 GLU A O 1
ATOM 3213 N N . SER A 1 415 ? -16.045 0.132 28.745 1.00 76.31 415 SER A N 1
ATOM 3214 C CA . SER A 1 415 ? -16.731 0.086 27.450 1.00 76.31 415 SER A CA 1
ATOM 3215 C C . SER A 1 415 ? -16.267 1.206 26.525 1.00 76.31 415 SER A C 1
ATOM 3217 O O . SER A 1 415 ? -16.016 2.323 26.964 1.00 76.31 415 SER A O 1
ATOM 3219 N N . ALA A 1 416 ? -16.257 0.935 25.220 1.00 69.81 416 ALA A N 1
ATOM 3220 C CA . ALA A 1 416 ? -16.005 1.938 24.186 1.00 69.81 416 ALA A CA 1
ATOM 3221 C C . ALA A 1 416 ? -17.132 2.986 24.061 1.00 69.81 416 ALA A C 1
ATOM 3223 O O . ALA A 1 416 ? -16.924 4.048 23.479 1.00 69.81 416 ALA A O 1
ATOM 3224 N N . ALA A 1 417 ? -18.337 2.698 24.572 1.00 72.69 417 ALA A N 1
ATOM 3225 C CA . ALA A 1 417 ? -19.476 3.614 24.523 1.00 72.69 417 ALA A CA 1
ATOM 3226 C C . ALA A 1 417 ? -20.302 3.555 25.818 1.00 72.69 417 ALA A C 1
ATOM 3228 O O . ALA A 1 417 ? -20.911 2.524 26.125 1.00 72.69 417 ALA A O 1
ATOM 3229 N N . VAL A 1 418 ? -20.355 4.680 26.544 1.00 76.12 418 VAL A N 1
ATOM 3230 C CA . VAL A 1 418 ? -21.071 4.812 27.828 1.00 76.12 418 VAL A CA 1
ATOM 3231 C C . VAL A 1 418 ? -22.575 4.544 27.680 1.00 76.12 418 VAL A C 1
ATOM 3233 O O . VAL A 1 418 ? -23.058 3.632 28.349 1.00 76.12 418 VAL A O 1
ATOM 3236 N N . PRO A 1 419 ? -23.328 5.203 26.770 1.00 76.44 419 PRO A N 1
ATOM 3237 C CA . PRO A 1 419 ? -24.782 5.012 26.701 1.00 76.44 419 PRO A CA 1
ATOM 3238 C C . PRO A 1 419 ? -25.184 3.567 26.380 1.00 76.44 419 PRO A C 1
ATOM 3240 O O . PRO A 1 419 ? -26.122 3.029 26.966 1.00 76.44 419 PRO A O 1
ATOM 3243 N N . ASN A 1 420 ? -24.426 2.905 25.499 1.00 78.06 420 ASN A N 1
ATOM 3244 C CA . ASN A 1 420 ? -24.656 1.506 25.141 1.00 78.06 420 ASN A CA 1
ATOM 3245 C C . ASN A 1 420 ? -24.389 0.559 26.314 1.00 78.06 420 ASN A C 1
ATOM 3247 O O . ASN A 1 420 ? -25.143 -0.391 26.505 1.00 78.06 420 ASN A O 1
ATOM 3251 N N . ALA A 1 421 ? -23.339 0.810 27.100 1.00 81.38 421 ALA A N 1
ATOM 3252 C CA . ALA A 1 421 ? -23.038 0.004 28.277 1.00 81.38 421 ALA A CA 1
ATOM 3253 C C . ALA A 1 421 ? -24.094 0.172 29.375 1.00 81.38 421 ALA A C 1
ATOM 3255 O O . ALA A 1 421 ? -24.518 -0.831 29.945 1.00 81.38 421 ALA A O 1
ATOM 3256 N N . ILE A 1 422 ? -24.575 1.400 29.614 1.00 86.06 422 ILE A N 1
ATOM 3257 C CA . ILE A 1 422 ? -25.694 1.656 30.536 1.00 86.06 422 ILE A CA 1
ATOM 3258 C C . ILE A 1 422 ? -26.932 0.894 30.063 1.00 86.06 422 ILE A C 1
ATOM 3260 O O . ILE A 1 422 ? -27.495 0.107 30.818 1.00 86.06 422 ILE A O 1
ATOM 3264 N N . ALA A 1 423 ? -27.329 1.070 28.799 1.00 85.81 423 ALA A N 1
ATOM 3265 C CA . ALA A 1 423 ? -28.511 0.414 28.248 1.00 85.81 423 ALA A CA 1
ATOM 3266 C C . ALA A 1 423 ? -28.415 -1.118 28.335 1.00 85.81 423 ALA A C 1
ATOM 3268 O O . ALA A 1 423 ? -29.362 -1.774 28.765 1.00 85.81 423 ALA A O 1
ATOM 3269 N N . ALA A 1 424 ? -27.264 -1.692 27.978 1.00 86.81 424 ALA A N 1
ATOM 3270 C CA . ALA A 1 424 ? -27.048 -3.132 28.041 1.00 86.81 424 ALA A CA 1
ATOM 3271 C C . ALA A 1 424 ? -27.103 -3.665 29.473 1.00 86.81 424 ALA A C 1
ATOM 3273 O O . ALA A 1 424 ? -27.749 -4.684 29.716 1.00 86.81 424 ALA A O 1
ATOM 3274 N N . LEU A 1 425 ? -26.473 -2.972 30.426 1.00 88.50 425 LEU A N 1
ATOM 3275 C CA . LEU A 1 425 ? -26.507 -3.366 31.829 1.00 88.50 425 LEU A CA 1
ATOM 3276 C C . LEU A 1 425 ? -27.925 -3.276 32.402 1.00 88.50 425 LEU A C 1
ATOM 3278 O O . LEU A 1 425 ? -28.358 -4.204 33.076 1.00 88.50 425 LEU A O 1
ATOM 3282 N N . LEU A 1 426 ? -28.673 -2.210 32.103 1.00 89.06 426 LEU A N 1
ATOM 3283 C CA . LEU A 1 426 ? -30.058 -2.056 32.559 1.00 89.06 426 LEU A CA 1
ATOM 3284 C C . LEU A 1 426 ? -30.967 -3.160 32.006 1.00 89.06 426 LEU A C 1
ATOM 3286 O O . LEU A 1 426 ? -31.770 -3.723 32.749 1.00 89.06 426 LEU A O 1
ATOM 3290 N N . LEU A 1 427 ? -30.822 -3.506 30.723 1.00 88.56 427 LEU A N 1
ATOM 3291 C CA . LEU A 1 427 ? -31.553 -4.622 30.119 1.00 88.56 427 LEU A CA 1
ATOM 3292 C C . LEU A 1 427 ? -31.174 -5.955 30.769 1.00 88.56 427 LEU A C 1
ATOM 3294 O O . LEU A 1 427 ? -32.053 -6.747 31.090 1.00 88.56 427 LEU A O 1
ATOM 3298 N N . HIS A 1 428 ? -29.889 -6.174 31.038 1.00 88.38 428 HIS A N 1
ATOM 3299 C CA . HIS A 1 428 ? -29.418 -7.390 31.692 1.00 88.38 428 HIS A CA 1
ATOM 3300 C C . HIS A 1 428 ? -29.926 -7.525 33.130 1.00 88.38 428 HIS A C 1
ATOM 3302 O O . HIS A 1 428 ? -30.387 -8.595 33.518 1.00 88.38 428 HIS A O 1
ATOM 3308 N N . ILE A 1 429 ? -29.899 -6.439 33.909 1.00 88.69 429 ILE A N 1
ATOM 3309 C CA . ILE A 1 429 ? -30.451 -6.406 35.268 1.00 88.69 429 ILE A CA 1
ATOM 3310 C C . ILE A 1 429 ? -31.952 -6.687 35.228 1.00 88.69 429 ILE A C 1
ATOM 3312 O O . ILE A 1 429 ? -32.440 -7.485 36.028 1.00 88.69 429 ILE A O 1
ATOM 3316 N N . ARG A 1 430 ? -32.683 -6.091 34.279 1.00 88.94 430 ARG A N 1
ATOM 3317 C CA . ARG A 1 430 ? -34.112 -6.363 34.093 1.00 88.94 430 ARG A CA 1
ATOM 3318 C C . ARG A 1 430 ? -34.374 -7.831 33.791 1.00 88.94 430 ARG A C 1
ATOM 3320 O O . ARG A 1 430 ? -35.249 -8.426 34.410 1.00 88.94 430 ARG A O 1
ATOM 3327 N N . ASP A 1 431 ? -33.621 -8.413 32.866 1.00 88.19 431 ASP A N 1
ATOM 3328 C CA . ASP A 1 431 ? -33.831 -9.793 32.433 1.00 88.19 431 ASP A CA 1
ATOM 3329 C C . ASP A 1 431 ? -33.438 -10.805 33.531 1.00 88.19 431 ASP A C 1
ATOM 3331 O O . ASP A 1 431 ? -34.053 -11.864 33.630 1.00 88.19 431 ASP A O 1
ATOM 3335 N N . GLN A 1 432 ? -32.469 -10.475 34.398 1.00 87.06 432 GLN A N 1
ATOM 3336 C CA . GLN A 1 432 ? -32.085 -11.310 35.545 1.00 87.06 432 GLN A CA 1
ATOM 3337 C C . GLN A 1 432 ? -33.020 -11.182 36.752 1.00 87.06 432 GLN A C 1
ATOM 3339 O O . GLN A 1 432 ? -33.320 -12.179 37.404 1.00 87.06 432 GLN A O 1
ATOM 3344 N N . THR A 1 433 ? -33.450 -9.963 37.084 1.00 85.88 433 THR A N 1
ATOM 3345 C CA . THR A 1 433 ? -34.230 -9.686 38.306 1.00 85.88 433 THR A CA 1
ATOM 3346 C C . THR A 1 433 ? -35.740 -9.654 38.068 1.00 85.88 433 THR A C 1
ATOM 3348 O O . THR A 1 433 ? -36.514 -9.687 39.021 1.00 85.88 433 THR A O 1
ATOM 3351 N N . GLY A 1 434 ? -36.180 -9.553 36.809 1.00 84.62 434 GLY A N 1
ATOM 3352 C CA . GLY A 1 434 ? -37.581 -9.354 36.428 1.00 84.62 434 GLY A CA 1
ATOM 3353 C C . GLY A 1 434 ? -38.131 -7.954 36.736 1.00 84.62 434 GLY A C 1
ATOM 3354 O O . GLY A 1 434 ? -39.311 -7.701 36.495 1.00 84.62 434 GLY A O 1
ATOM 3355 N N . LYS A 1 435 ? -37.310 -7.036 37.265 1.00 86.06 435 LYS A N 1
ATOM 3356 C CA . LYS A 1 435 ? -37.708 -5.676 37.660 1.00 86.06 435 LYS A CA 1
ATOM 3357 C C . LYS A 1 435 ? -37.174 -4.640 36.679 1.00 86.06 435 LYS A C 1
ATOM 3359 O O . LYS A 1 435 ? -36.086 -4.793 36.143 1.00 86.06 435 LYS A O 1
ATOM 3364 N N . ILE A 1 436 ? -37.920 -3.561 36.455 1.00 87.44 436 ILE A N 1
ATOM 3365 C CA . ILE A 1 436 ? -37.467 -2.456 35.600 1.00 87.44 436 ILE A CA 1
ATOM 3366 C C . ILE A 1 436 ? -36.547 -1.550 36.434 1.00 87.44 436 ILE A C 1
ATOM 3368 O O . ILE A 1 436 ? -37.033 -0.952 37.395 1.00 87.44 436 ILE A O 1
ATOM 3372 N N . PRO A 1 437 ? -35.242 -1.445 36.115 1.00 90.00 437 PRO A N 1
ATOM 3373 C CA . PRO A 1 437 ? -34.351 -0.541 36.829 1.00 90.00 437 PRO A CA 1
ATOM 3374 C C . PRO A 1 437 ? -34.617 0.918 36.436 1.00 90.00 437 PRO A C 1
ATOM 3376 O O . PRO A 1 437 ? -34.854 1.231 35.267 1.00 90.00 437 PRO A O 1
ATOM 3379 N N . HIS A 1 438 ? -34.534 1.816 37.413 1.00 89.31 438 HIS A N 1
ATOM 3380 C CA . HIS A 1 438 ? -34.571 3.262 37.213 1.00 89.31 438 HIS A CA 1
ATOM 3381 C C . HIS A 1 438 ? -33.145 3.793 37.162 1.00 89.31 438 HIS A C 1
ATOM 3383 O O . HIS A 1 438 ? -32.382 3.576 38.098 1.00 89.31 438 HIS A O 1
ATOM 3389 N N . ALA A 1 439 ? -32.789 4.484 36.083 1.00 88.69 439 ALA A N 1
ATOM 3390 C CA . ALA A 1 439 ? -31.461 5.052 35.916 1.00 88.69 439 ALA A CA 1
ATOM 3391 C C . ALA A 1 439 ? -31.513 6.583 35.957 1.00 88.69 439 ALA A C 1
ATOM 3393 O O . ALA A 1 439 ? -32.355 7.192 35.297 1.00 88.69 439 ALA A O 1
ATOM 3394 N N . TYR A 1 440 ? -30.609 7.178 36.731 1.00 87.31 440 TYR A N 1
ATOM 3395 C CA . TYR A 1 440 ? -30.485 8.618 36.927 1.00 87.31 440 TYR A CA 1
ATOM 3396 C C . TYR A 1 440 ? -29.146 9.091 36.357 1.00 87.31 440 TYR A C 1
ATOM 3398 O O . TYR A 1 440 ? -28.091 8.573 36.729 1.00 87.31 440 TYR A O 1
ATOM 3406 N N . PHE A 1 441 ? -29.188 10.068 35.450 1.00 82.06 441 PHE A N 1
ATOM 3407 C CA . PHE A 1 441 ? -28.011 10.623 34.773 1.00 82.06 441 PHE A CA 1
ATOM 3408 C C . PHE A 1 441 ? -28.122 12.145 34.649 1.00 82.06 441 PHE A C 1
ATOM 3410 O O . PHE A 1 441 ? -29.205 12.675 34.400 1.00 82.06 441 PHE A O 1
ATOM 3417 N N . GLY A 1 442 ? -26.984 12.831 34.791 1.00 67.44 442 GLY A N 1
ATOM 3418 C CA . GLY A 1 442 ? -26.843 14.258 34.493 1.00 67.44 442 GLY A CA 1
ATOM 3419 C C . GLY A 1 442 ? -26.480 14.483 33.025 1.00 67.44 442 GLY A C 1
ATOM 3420 O O . GLY A 1 442 ? -25.624 13.774 32.485 1.00 67.44 442 GLY A O 1
ATOM 3421 N N . TRP A 1 443 ? -27.143 15.453 32.392 1.00 62.50 443 TRP A N 1
ATOM 3422 C CA . TRP A 1 443 ? -26.844 15.904 31.032 1.00 62.50 443 TRP A CA 1
ATOM 3423 C C . TRP A 1 443 ? -25.959 17.141 31.072 1.00 62.50 443 TRP A C 1
ATOM 3425 O O . TRP A 1 443 ? -26.276 18.095 31.786 1.00 62.50 443 TRP A O 1
ATOM 3435 N N . VAL A 1 444 ? -24.902 17.135 30.259 1.00 57.09 444 VAL A N 1
ATOM 3436 C CA . VAL A 1 444 ? -23.984 18.266 30.173 1.00 57.09 444 VAL A CA 1
ATOM 3437 C C . VAL A 1 444 ? -24.643 19.396 29.391 1.00 57.09 444 VAL A C 1
ATOM 3439 O O . VAL A 1 444 ? -25.026 19.232 28.233 1.00 57.09 444 VAL A O 1
ATOM 3442 N N . GLU A 1 445 ? -24.750 20.575 29.996 1.00 53.34 445 GLU A N 1
ATOM 3443 C CA . GLU A 1 445 ? -25.154 21.788 29.287 1.00 53.34 445 GLU A CA 1
ATOM 3444 C C . GLU A 1 445 ? -23.932 22.385 28.566 1.00 53.34 445 GLU A C 1
ATOM 3446 O O . GLU A 1 445 ? -23.088 23.041 29.172 1.00 53.34 445 GLU A O 1
ATOM 3451 N N . GLY A 1 446 ? -23.802 22.161 27.253 1.00 61.78 446 GLY A N 1
ATOM 3452 C CA . GLY A 1 446 ? -22.714 22.746 26.459 1.00 61.78 446 GLY A CA 1
ATOM 3453 C C . GLY A 1 446 ? -23.032 22.895 24.967 1.00 61.78 446 GLY A C 1
ATOM 3454 O O . GLY A 1 446 ? -24.131 22.588 24.510 1.00 61.78 446 GLY A O 1
ATOM 3455 N N . ASN A 1 447 ? -22.075 23.409 24.181 1.00 67.25 447 ASN A N 1
ATOM 3456 C CA . ASN A 1 447 ? -22.311 23.737 22.771 1.00 67.25 447 ASN A CA 1
ATOM 3457 C C . ASN A 1 447 ? -22.475 22.460 21.912 1.00 67.25 447 ASN A C 1
ATOM 3459 O O . ASN A 1 447 ? -21.495 21.729 21.719 1.00 67.25 447 ASN A O 1
ATOM 3463 N N . PRO A 1 448 ? -23.653 22.220 21.304 1.00 65.62 448 PRO A N 1
ATOM 3464 C CA . PRO A 1 448 ? -23.941 20.995 20.553 1.00 65.62 448 PRO A CA 1
ATOM 3465 C C . PRO A 1 448 ? -22.994 20.765 19.364 1.00 65.62 448 PRO A C 1
ATOM 3467 O O . PRO A 1 448 ? -22.728 19.622 18.996 1.00 65.62 448 PRO A O 1
ATOM 3470 N N . ILE A 1 449 ? -22.421 21.826 18.784 1.00 69.81 449 ILE A N 1
ATOM 3471 C CA . ILE A 1 449 ? -21.468 21.717 17.666 1.00 69.81 449 ILE A CA 1
ATOM 3472 C C . ILE A 1 449 ? -20.130 21.126 18.133 1.00 69.81 449 ILE A C 1
ATOM 3474 O O . ILE A 1 449 ? -19.509 20.344 17.412 1.00 69.81 449 ILE A O 1
ATOM 3478 N N . GLN A 1 450 ? -19.681 21.468 19.342 1.00 67.31 450 GLN A N 1
ATOM 3479 C CA . GLN A 1 450 ? -18.423 20.968 19.895 1.00 67.31 450 GLN A CA 1
ATOM 3480 C C . GLN A 1 450 ? -18.515 19.472 20.220 1.00 67.31 450 GLN A C 1
ATOM 3482 O O . GLN A 1 450 ? -17.587 18.721 19.910 1.00 67.31 450 GLN A O 1
ATOM 3487 N N . TYR A 1 451 ? -19.650 19.026 20.765 1.00 64.31 451 TYR A N 1
ATOM 3488 C CA . TYR A 1 451 ? -19.922 17.605 20.993 1.00 64.31 451 TYR A CA 1
ATOM 3489 C C . TYR A 1 451 ? -20.092 16.834 19.687 1.00 64.31 451 TYR A C 1
ATOM 3491 O O . TYR A 1 451 ? -19.530 15.752 19.549 1.00 64.31 451 TYR A O 1
ATOM 3499 N N . LEU A 1 452 ? -20.760 17.414 18.684 1.00 62.06 452 LEU A N 1
ATOM 3500 C CA . LEU A 1 452 ? -20.840 16.820 17.350 1.00 62.06 452 LEU A CA 1
ATOM 3501 C C . LEU A 1 452 ? -19.444 16.633 16.732 1.00 62.06 452 LEU A C 1
ATOM 3503 O O . LEU A 1 452 ? -19.148 15.572 16.188 1.00 62.06 452 LEU A O 1
ATOM 3507 N N . LEU A 1 453 ? -18.560 17.630 16.845 1.00 64.25 453 LEU A N 1
ATOM 3508 C CA . LEU A 1 453 ? -17.179 17.534 16.361 1.00 64.25 453 LEU A CA 1
ATOM 3509 C C . LEU A 1 453 ? -16.369 16.478 17.120 1.00 64.25 453 LEU A C 1
ATOM 3511 O O . LEU A 1 453 ? -15.647 15.714 16.480 1.00 64.25 453 LEU A O 1
ATOM 3515 N N . ARG A 1 454 ? -16.500 16.387 18.450 1.00 62.44 454 ARG A N 1
ATOM 3516 C CA . ARG A 1 454 ? -15.850 15.328 19.243 1.00 62.44 454 ARG A CA 1
ATOM 3517 C C . ARG A 1 454 ? -16.368 13.939 18.881 1.00 62.44 454 ARG A C 1
ATOM 3519 O O . ARG A 1 454 ? -15.565 13.041 18.640 1.00 62.44 454 ARG A O 1
ATOM 3526 N N . PHE A 1 455 ? -17.674 13.789 18.704 1.00 58.44 455 PHE A N 1
ATOM 3527 C CA . PHE A 1 455 ? -18.285 12.541 18.260 1.00 58.44 455 PHE A CA 1
ATOM 3528 C C . PHE A 1 455 ? -17.818 12.138 16.850 1.00 58.44 455 PHE A C 1
ATOM 3530 O O . PHE A 1 455 ? -17.506 10.972 16.595 1.00 58.44 455 PHE A O 1
ATOM 3537 N N . ILE A 1 456 ? -17.697 13.097 15.924 1.00 55.50 456 ILE A N 1
ATOM 3538 C CA . ILE A 1 456 ? -17.200 12.852 14.560 1.00 55.50 456 ILE A CA 1
ATOM 3539 C C . ILE A 1 456 ? -15.697 12.523 14.555 1.00 55.50 456 ILE A C 1
ATOM 3541 O O . ILE A 1 456 ? -15.279 11.602 13.849 1.00 55.50 456 ILE A O 1
ATOM 3545 N N . LEU A 1 457 ? -14.870 13.230 15.325 1.00 50.19 457 LEU A N 1
ATOM 3546 C CA . LEU A 1 457 ? -13.410 13.084 15.268 1.00 50.19 457 LEU A CA 1
ATOM 3547 C C . LEU A 1 457 ? -12.876 11.961 16.162 1.00 50.19 457 LEU A C 1
ATOM 3549 O O . LEU A 1 457 ? -11.993 11.222 15.734 1.00 50.19 457 LEU A O 1
ATOM 3553 N N . PHE A 1 458 ? -13.431 11.806 17.362 1.00 53.16 458 PHE A N 1
ATOM 3554 C CA . PHE A 1 458 ? -12.903 10.932 18.413 1.00 53.16 458 PHE A CA 1
ATOM 3555 C C . PHE A 1 458 ? -13.863 9.800 18.804 1.00 53.16 458 PHE A C 1
ATOM 3557 O O . PHE A 1 458 ? -13.465 8.893 19.522 1.00 53.16 458 PHE A O 1
ATOM 3564 N N . GLY A 1 459 ? -15.113 9.812 18.320 1.00 46.41 459 GLY A N 1
ATOM 3565 C CA . GLY A 1 459 ? -16.126 8.823 18.721 1.00 46.41 459 GLY A CA 1
ATOM 3566 C C . GLY A 1 459 ? -16.640 9.022 20.151 1.00 46.41 459 GLY A C 1
ATOM 3567 O O . GLY A 1 459 ? -17.506 8.278 20.600 1.00 46.41 459 GLY A O 1
ATOM 3568 N N . GLU A 1 460 ? -16.143 10.048 20.837 1.00 51.22 460 GLU A N 1
ATOM 3569 C CA . GLU A 1 460 ? -16.598 10.490 22.146 1.00 51.22 460 GLU A CA 1
ATOM 3570 C C . GLU A 1 460 ? -17.958 11.172 21.967 1.00 51.22 460 GLU A C 1
ATOM 3572 O O . GLU A 1 460 ? -18.051 12.303 21.486 1.00 51.22 460 GLU A O 1
ATOM 3577 N N . GLY A 1 461 ? -19.029 10.432 22.260 1.00 52.28 461 GLY A N 1
ATOM 3578 C CA . GLY A 1 461 ? -20.365 11.002 22.401 1.00 52.28 461 GLY A CA 1
ATOM 3579 C C . GLY A 1 461 ? -20.480 11.851 23.664 1.00 52.28 461 GLY A C 1
ATOM 3580 O O . GLY A 1 461 ? -19.518 12.014 24.413 1.00 52.28 461 GLY A O 1
ATOM 3581 N N . ASP A 1 462 ? -21.678 12.374 23.898 1.00 52.19 462 ASP A N 1
ATOM 3582 C CA . ASP A 1 462 ? -22.002 13.055 25.148 1.00 52.19 462 ASP A CA 1
ATOM 3583 C C . ASP A 1 462 ? -21.744 12.106 26.334 1.00 52.19 462 ASP A C 1
ATOM 3585 O O . ASP A 1 462 ? -22.231 10.968 26.353 1.00 52.19 462 ASP A O 1
ATOM 3589 N N . ILE A 1 463 ? -20.898 12.528 27.274 1.00 48.31 463 ILE A N 1
ATOM 3590 C CA . ILE A 1 463 ? -20.533 11.713 28.434 1.00 48.31 463 ILE A CA 1
ATOM 3591 C C . ILE A 1 463 ? -21.575 12.018 29.505 1.00 48.31 463 ILE A C 1
ATOM 3593 O O . ILE A 1 463 ? -21.536 13.076 30.125 1.00 48.31 463 ILE A O 1
ATOM 3597 N N . GLN A 1 464 ? -22.514 11.095 29.717 1.00 44.38 464 GLN A N 1
ATOM 3598 C CA . GLN A 1 464 ? -23.476 11.207 30.814 1.00 44.38 464 GLN A CA 1
ATOM 3599 C C . GLN A 1 464 ? -22.719 11.288 32.149 1.00 44.38 464 GLN A C 1
ATOM 3601 O O . GLN A 1 464 ? -21.939 10.387 32.463 1.00 44.38 464 GLN A O 1
ATOM 3606 N N . GLY A 1 465 ? -22.929 12.366 32.913 1.00 40.12 465 GLY A N 1
ATOM 3607 C CA . GLY A 1 465 ? -22.281 12.557 34.216 1.00 40.12 465 GLY A CA 1
ATOM 3608 C C . GLY A 1 465 ? -21.990 14.000 34.641 1.00 40.12 465 GLY A C 1
ATOM 3609 O O . GLY A 1 465 ? -21.788 14.214 35.832 1.00 40.12 465 GLY A O 1
ATOM 3610 N N . GLU A 1 466 ? -21.996 14.991 33.743 1.00 37.75 466 GLU A N 1
ATOM 3611 C CA . GLU A 1 466 ? -21.779 16.395 34.143 1.00 37.75 466 GLU A CA 1
ATOM 3612 C C . GLU A 1 466 ? -23.113 17.146 34.259 1.00 37.75 466 GLU A C 1
ATOM 3614 O O . GLU A 1 466 ? -23.878 17.224 33.305 1.00 37.75 466 GLU A O 1
ATOM 3619 N N . ARG A 1 467 ? -23.365 17.747 35.422 1.00 34.38 467 ARG A N 1
ATOM 3620 C CA . ARG A 1 467 ? -23.713 19.170 35.485 1.00 34.38 467 ARG A CA 1
ATOM 3621 C C . ARG A 1 467 ? -22.447 19.862 35.997 1.00 34.38 467 ARG A C 1
ATOM 3623 O O . ARG A 1 467 ? -21.795 19.309 36.882 1.00 34.38 467 ARG A O 1
ATOM 3630 N N . ILE A 1 468 ? -22.060 20.975 35.374 1.00 33.72 468 ILE A N 1
ATOM 3631 C CA . ILE A 1 468 ? -20.972 21.837 35.870 1.00 33.72 468 ILE A CA 1
ATOM 3632 C C . ILE A 1 468 ? -21.418 22.496 37.171 1.00 33.72 468 ILE A C 1
ATOM 3634 O O . ILE A 1 468 ? -22.590 22.939 37.205 1.00 33.72 468 ILE A O 1
#

Solvent-accessible surface area (backbone atoms only — not comparable to full-atom values): 25405 Å² total; per-residue (Å²): 108,60,66,59,54,51,53,54,49,50,53,51,44,52,44,56,64,77,29,68,72,61,46,49,56,55,47,54,53,47,49,53,52,39,53,51,54,50,48,52,44,44,54,52,43,52,52,51,46,72,78,36,62,62,43,59,55,52,50,51,51,54,49,44,72,77,41,81,42,72,68,56,47,51,51,52,49,59,71,50,41,48,74,53,52,62,75,58,66,60,55,66,40,62,60,48,45,49,87,75,46,70,54,42,97,84,43,42,95,91,53,45,59,39,22,54,54,46,42,49,51,51,53,52,53,52,49,52,53,50,51,52,52,51,56,50,46,53,51,39,46,66,56,72,49,58,72,71,32,59,33,94,89,24,81,25,43,99,35,49,68,50,41,51,23,31,71,77,62,33,65,71,52,17,49,52,49,48,52,41,50,54,52,42,60,61,50,50,56,51,49,55,50,53,23,49,62,50,47,42,39,67,45,34,37,46,68,48,53,38,61,75,70,49,56,40,58,61,66,44,48,54,52,53,44,50,49,50,50,51,53,38,58,77,51,67,61,42,61,74,79,48,45,33,38,53,50,48,53,52,35,50,52,50,26,52,52,33,44,53,52,21,53,56,37,46,73,71,68,40,66,71,62,22,51,55,33,44,52,54,22,50,53,35,46,51,32,37,53,52,47,45,72,77,30,52,66,12,53,58,54,49,51,50,51,52,51,49,48,52,51,51,20,49,54,47,44,63,57,49,75,74,56,80,74,62,82,38,76,48,69,36,72,55,30,49,51,55,54,57,69,43,58,80,60,73,41,35,35,38,50,44,63,85,74,91,74,48,60,64,60,54,51,54,51,49,51,52,54,27,65,78,65,70,51,58,91,86,60,68,70,34,36,35,31,63,46,74,43,64,62,50,61,74,60,55,57,39,50,32,39,46,45,72,48,86,94,44,45,32,39,38,30,56,34,43,44,59,71,55,49,53,52,48,49,47,52,50,50,21,71,73,69,76,44,82,60,46,78,49,72,36,70,63,88,71,64,67,67,60,46,51,48,36,30,72,75,64,60,47,60,87,66,70,42,33,69,134

pLDDT: mean 82.85, std 11.17, range [33.72, 97.94]

Secondary structure (DSSP, 8-state):
-HHHHHHHHHHHHHHHHH-HHHHHHHHHHHHHHHHHHHHHHHHHHHHHHHH-THHHHHHHHHHHHH---HHHHHHHHHHHHHHHHGGGTTHHHHHHTGGGS---TT--SS--HHHHHHHHHHHHHHHHHHHHHHHHHHHHHHHHS-HHHHSTTSTTTT-HHHHHHHHHHHHHHHHHHHHHHHHHHHHHHHHHHHHHHHHHHHHTTTTTSS-GGGG-HHHHHHHHHHHHHHHHHHTTT-HHHHHHHHHHHHHHHHHHHHHHHHHHHHHTT-HHHHHHHHHHHHHHHHHHHHHHHH-THHHHHHHHHHHHHHHHHHHHHHHHTT----SEEEE-HHHHHHHHHHTTS--EEEEE--SS-SHHHHHHHHHHHHHHHT--TTS--EEEEEEE--TT---SEEEEEEEEETTEEEEEEEES-HHHHHHHHHHHHHHHHSS--EEE-PPP-S-HHHHHHHHHHH-----TT---